Protein AF-A0AAA9ZTS5-F1 (afdb_monomer_lite)

pLDDT: mean 86.14, std 14.0, range [35.53, 98.06]

Foldseek 3Di:
DVCVVDVCLDLPCLPSLLVLLVVLLVVLLVCVVPVVQPLVSVCVVCVVLVVLQVVLVVPPPPDPSSQSSLLNSLSNLLSNLQNPQAQRSLVSSLVVCPPPPLVVLLVQCLVVLQDLSNLVSSLSSLLSNLACHNNNLDDDPPDCSLVVSLLSLLSSLLSSLVVLLPDDDPPVCCCSNQLVSLLSLLSNVLRSLVVPNDDPVVCVVVVNCSPVSSVVSNLVSLVSDDLVNLQVDVSSVVSVLSSLLSCLPRVVVVVQQDDLVSVVSLLVSLLVQCVHPDPVSVLSSLSSLLSNLVVVLVLVVVVVVVVVCCVVPVPDPPDDPPPPPRRSSVVCCVVPVVSLLVVLVSLVCCLQPHPCPNLLSSLRSNLSSCLVCVVSVVVVQVVVLVPDDPVCSVVSNVLVCLLCPPQDSDNDPVNSVSNSVSSVVSNVVSVVVVVVVVVVVVVVVVVVVVPD

Structure (mmCIF, N/CA/C/O backbone):
data_AF-A0AAA9ZTS5-F1
#
_entry.id   AF-A0AAA9ZTS5-F1
#
loop_
_atom_site.group_PDB
_atom_site.id
_atom_site.type_symbol
_atom_site.label_atom_id
_atom_site.label_alt_id
_atom_site.label_comp_id
_atom_site.label_asym_id
_atom_site.label_entity_id
_atom_site.label_seq_id
_atom_site.pdbx_PDB_ins_code
_atom_site.Cartn_x
_atom_site.Cartn_y
_atom_site.Cartn_z
_atom_site.occupancy
_atom_site.B_iso_or_equiv
_atom_site.auth_seq_id
_atom_site.auth_comp_id
_atom_site.auth_asym_id
_atom_site.auth_atom_id
_atom_site.pdbx_PDB_model_num
ATOM 1 N N . MET A 1 1 ? 31.212 7.735 -27.042 1.00 46.28 1 MET A N 1
ATOM 2 C CA . MET A 1 1 ? 30.921 9.163 -26.801 1.00 46.28 1 MET A CA 1
ATOM 3 C C . MET A 1 1 ? 30.425 9.462 -25.383 1.00 46.28 1 MET A C 1
ATOM 5 O O . MET A 1 1 ? 31.249 9.835 -24.567 1.00 46.28 1 MET A O 1
ATOM 9 N N . LEU A 1 2 ? 29.153 9.270 -24.986 1.00 55.94 2 LEU A N 1
ATOM 10 C CA . LEU A 1 2 ? 28.715 9.687 -23.625 1.00 55.94 2 LEU A CA 1
ATOM 11 C C . LEU A 1 2 ? 29.420 8.947 -22.466 1.00 55.94 2 LEU A C 1
ATOM 13 O O . LEU A 1 2 ? 29.737 9.564 -21.450 1.00 55.94 2 LEU A O 1
ATOM 17 N N . ARG A 1 3 ? 29.718 7.648 -22.628 1.00 57.31 3 ARG A N 1
ATOM 18 C CA . ARG A 1 3 ? 30.465 6.847 -21.633 1.00 57.31 3 ARG A CA 1
ATOM 19 C C . ARG A 1 3 ? 31.921 7.314 -21.444 1.00 57.31 3 ARG A C 1
ATOM 21 O O . ARG A 1 3 ? 32.497 7.045 -20.399 1.00 57.31 3 ARG A O 1
ATOM 28 N N . GLU A 1 4 ? 32.493 8.020 -22.422 1.00 55.53 4 GLU A N 1
ATOM 29 C CA . GLU A 1 4 ? 33.867 8.552 -22.363 1.00 55.53 4 GLU A CA 1
ATOM 30 C C . GLU A 1 4 ? 33.926 9.886 -21.605 1.00 55.53 4 GLU A C 1
ATOM 32 O O . GLU A 1 4 ? 34.927 10.184 -20.963 1.00 55.53 4 GLU A O 1
ATOM 37 N N . HIS A 1 5 ? 32.837 10.663 -21.623 1.00 58.16 5 HIS A N 1
ATOM 38 C CA . HIS A 1 5 ? 32.745 11.944 -20.914 1.00 58.16 5 HIS A CA 1
ATOM 39 C C . HIS A 1 5 ? 32.191 11.817 -19.488 1.00 58.16 5 HIS A C 1
ATOM 41 O O . HIS A 1 5 ? 32.495 12.647 -18.634 1.00 58.16 5 HIS A O 1
ATOM 47 N N . PHE A 1 6 ? 31.401 10.777 -19.205 1.00 60.03 6 PHE A N 1
ATOM 48 C CA . PHE A 1 6 ? 30.796 10.557 -17.893 1.00 60.03 6 PHE A CA 1
ATOM 49 C C . PHE A 1 6 ? 31.205 9.201 -17.315 1.00 60.03 6 PHE A C 1
ATOM 51 O O . PHE A 1 6 ? 30.600 8.169 -17.606 1.00 60.03 6 PHE A O 1
ATOM 58 N N . SER A 1 7 ? 32.192 9.215 -16.416 1.00 58.59 7 SER A N 1
ATOM 59 C CA . SER A 1 7 ? 32.744 8.014 -15.766 1.00 58.59 7 SER A CA 1
ATOM 60 C C . SER A 1 7 ? 31.702 7.174 -15.009 1.00 58.59 7 SER A C 1
ATOM 62 O O . SER A 1 7 ? 31.855 5.960 -14.885 1.00 58.59 7 SER A O 1
ATOM 64 N N . PHE A 1 8 ? 30.597 7.784 -14.562 1.00 63.44 8 PHE A N 1
ATOM 65 C CA . PHE A 1 8 ? 29.488 7.094 -13.890 1.00 63.44 8 PHE A CA 1
ATOM 66 C C . PHE A 1 8 ? 28.581 6.276 -14.829 1.00 63.44 8 PHE A C 1
ATOM 68 O O . PHE A 1 8 ? 27.765 5.482 -14.353 1.00 63.44 8 PHE A O 1
ATOM 75 N N . LEU A 1 9 ? 28.696 6.468 -16.148 1.00 59.25 9 LEU A N 1
ATOM 76 C CA . LEU A 1 9 ? 28.016 5.651 -17.159 1.00 59.25 9 LEU A CA 1
ATOM 77 C C . LEU A 1 9 ? 28.804 4.371 -17.496 1.00 59.25 9 LEU A C 1
ATOM 79 O O . LEU A 1 9 ? 28.245 3.468 -18.117 1.00 59.25 9 LEU A O 1
ATOM 83 N N . GLY A 1 10 ? 30.072 4.278 -17.077 1.00 58.22 10 GLY A N 1
ATOM 84 C CA . GLY A 1 10 ? 30.929 3.106 -17.269 1.00 58.22 10 GLY A CA 1
ATOM 85 C C . GLY A 1 10 ? 30.639 1.951 -16.299 1.00 58.22 10 GLY A C 1
ATOM 86 O O . GLY A 1 10 ? 30.073 2.134 -15.220 1.00 58.22 10 GLY A O 1
ATOM 87 N N . THR A 1 11 ? 31.075 0.744 -16.668 1.00 53.34 11 THR A N 1
ATOM 88 C CA . THR A 1 11 ? 30.856 -0.526 -15.940 1.00 53.34 11 THR A CA 1
ATOM 89 C C . THR A 1 11 ? 31.598 -0.635 -14.596 1.00 53.34 11 THR A C 1
ATOM 91 O O . THR A 1 11 ? 31.335 -1.560 -13.827 1.00 53.34 11 THR A O 1
ATOM 94 N N . GLY A 1 12 ? 32.503 0.303 -14.281 1.00 47.44 12 GLY A N 1
ATOM 95 C CA . GLY A 1 12 ? 33.367 0.266 -13.091 1.00 47.44 12 GLY A CA 1
ATOM 96 C C . GLY A 1 12 ? 32.856 1.002 -11.843 1.00 47.44 12 GLY A C 1
ATOM 97 O O . GLY A 1 12 ? 33.382 0.774 -10.758 1.00 47.44 12 GLY A O 1
ATOM 98 N N . ALA A 1 13 ? 31.835 1.864 -11.943 1.00 51.25 13 ALA A N 1
ATOM 99 C CA . ALA A 1 13 ? 31.435 2.761 -10.848 1.00 51.25 13 ALA A CA 1
ATOM 100 C C . ALA A 1 13 ? 30.015 2.479 -10.319 1.00 51.25 13 ALA A C 1
ATOM 102 O O . ALA A 1 13 ? 29.098 3.294 -10.448 1.00 51.25 13 ALA A O 1
ATOM 103 N N . VAL A 1 14 ? 29.819 1.330 -9.662 1.00 51.41 14 VAL A N 1
ATOM 104 C CA . VAL A 1 14 ? 28.535 0.971 -9.017 1.00 51.41 14 VAL A CA 1
ATOM 105 C C . VAL A 1 14 ? 28.107 2.021 -7.974 1.00 51.41 14 VAL A C 1
ATOM 107 O O . VAL A 1 14 ? 26.912 2.258 -7.788 1.00 51.41 14 VAL A O 1
ATOM 110 N N . SER A 1 15 ? 29.060 2.719 -7.349 1.00 46.72 15 SER A N 1
ATOM 111 C CA . SER A 1 15 ? 28.836 3.801 -6.378 1.00 46.72 15 SER A CA 1
ATOM 112 C C . SER A 1 15 ? 28.294 5.099 -7.000 1.00 46.72 15 SER A C 1
ATOM 114 O O . SER A 1 15 ? 27.442 5.748 -6.392 1.00 46.72 15 SER A O 1
ATOM 116 N N . ALA A 1 16 ? 28.688 5.443 -8.232 1.00 53.25 16 ALA A N 1
ATOM 117 C CA . ALA A 1 16 ? 28.223 6.641 -8.949 1.00 53.25 16 ALA A CA 1
ATOM 118 C C . ALA A 1 16 ? 26.899 6.426 -9.717 1.00 53.25 16 ALA A C 1
ATOM 120 O O . ALA A 1 16 ? 26.328 7.340 -10.311 1.00 53.25 16 ALA A O 1
ATOM 121 N N . SER A 1 17 ? 26.357 5.211 -9.658 1.00 60.56 17 SER A N 1
ATOM 122 C CA . SER A 1 17 ? 25.160 4.793 -10.386 1.00 60.56 17 SER A CA 1
ATOM 123 C C . SER A 1 17 ? 23.865 5.534 -10.030 1.00 60.56 17 SER A C 1
ATOM 125 O O . SER A 1 17 ? 22.920 5.523 -10.817 1.00 60.56 17 SER A O 1
ATOM 127 N N . ARG A 1 18 ? 23.791 6.200 -8.868 1.00 62.31 18 ARG A N 1
ATOM 128 C CA . ARG A 1 18 ? 22.634 7.040 -8.501 1.00 62.31 18 ARG A CA 1
ATOM 129 C C . ARG A 1 18 ? 22.497 8.257 -9.420 1.00 62.31 18 ARG A C 1
ATOM 131 O O . ARG A 1 18 ? 21.374 8.678 -9.687 1.00 62.31 18 ARG A O 1
ATOM 138 N N . CYS A 1 19 ? 23.613 8.767 -9.943 1.00 77.56 19 CYS A N 1
ATOM 139 C CA . CYS A 1 19 ? 23.626 9.878 -10.891 1.00 77.56 19 CYS A CA 1
ATOM 140 C C . CYS A 1 19 ? 23.032 9.478 -12.247 1.00 77.56 19 CYS A C 1
ATOM 142 O O . CYS A 1 19 ? 22.486 10.337 -12.930 1.00 77.56 19 CYS A O 1
ATOM 144 N N . ARG A 1 20 ? 23.045 8.181 -12.606 1.00 82.81 20 ARG A N 1
ATOM 145 C CA . ARG A 1 20 ? 22.486 7.683 -13.875 1.00 82.81 20 ARG A CA 1
ATOM 146 C C . ARG A 1 20 ? 20.998 7.974 -14.013 1.00 82.81 20 ARG A C 1
ATOM 148 O O . ARG A 1 20 ? 20.588 8.577 -14.996 1.00 82.81 20 ARG A O 1
ATOM 155 N N . SER A 1 21 ? 20.193 7.630 -13.004 1.00 86.12 21 SER A N 1
ATOM 156 C CA . SER A 1 21 ? 18.750 7.898 -13.060 1.00 86.12 21 SER A CA 1
ATOM 157 C C . SER A 1 21 ? 18.447 9.394 -13.172 1.00 86.12 21 SER A C 1
ATOM 159 O O . SER A 1 21 ? 17.536 9.771 -13.901 1.00 86.12 21 SER A O 1
ATOM 161 N N . MET A 1 22 ? 19.211 10.258 -12.492 1.00 87.69 22 MET A N 1
ATOM 162 C CA . MET A 1 22 ? 19.036 11.712 -12.592 1.00 87.69 22 MET A CA 1
ATOM 163 C C . MET A 1 22 ? 19.465 12.239 -13.965 1.00 87.69 22 MET A C 1
ATOM 165 O O . MET A 1 22 ? 18.742 13.022 -14.569 1.00 87.69 22 MET A O 1
ATOM 169 N N . PHE A 1 23 ? 20.593 11.761 -14.487 1.00 90.44 23 PHE A N 1
ATOM 170 C CA . PHE A 1 23 ? 21.087 12.105 -15.815 1.00 90.44 23 PHE A CA 1
ATOM 171 C C . PHE A 1 23 ? 20.065 11.753 -16.904 1.00 90.44 23 PHE A C 1
ATOM 173 O O . PHE A 1 23 ? 19.670 12.622 -17.676 1.00 90.44 23 PHE A O 1
ATOM 180 N N . TYR A 1 24 ? 19.548 10.521 -16.901 1.00 92.88 24 TYR A N 1
ATOM 181 C CA . TYR A 1 24 ? 18.508 10.109 -17.845 1.00 92.88 24 TYR A CA 1
ATOM 182 C C . TYR A 1 24 ? 17.158 10.784 -17.592 1.00 92.88 24 TYR A C 1
ATOM 184 O O . TYR A 1 24 ? 16.412 11.000 -18.540 1.00 92.88 24 TYR A O 1
ATOM 192 N N . THR A 1 25 ? 16.859 11.209 -16.360 1.00 93.06 25 THR A N 1
ATOM 193 C CA . THR A 1 25 ? 15.704 12.089 -16.112 1.00 93.06 25 THR A CA 1
ATOM 194 C C . THR A 1 25 ? 15.867 13.421 -16.848 1.00 93.06 25 THR A C 1
ATOM 196 O O . THR A 1 25 ? 14.933 13.889 -17.495 1.00 93.06 25 THR A O 1
ATOM 199 N N . CYS A 1 26 ? 17.048 14.041 -16.768 1.00 92.12 26 CYS A N 1
ATOM 200 C CA . CYS A 1 26 ? 17.328 15.296 -17.466 1.00 92.12 26 CYS A CA 1
ATOM 201 C C . CYS A 1 26 ? 17.289 15.116 -18.989 1.00 92.12 26 CYS A C 1
ATOM 203 O O . CYS A 1 26 ? 16.644 15.912 -19.665 1.00 92.12 26 CYS A O 1
ATOM 205 N N . LEU A 1 27 ? 17.905 14.053 -19.520 1.00 92.31 27 LEU A N 1
ATOM 206 C CA . LEU A 1 27 ? 17.848 13.739 -20.951 1.00 92.31 27 LEU A CA 1
ATOM 207 C C . LEU A 1 27 ? 16.417 13.489 -21.431 1.00 92.31 27 LEU A C 1
ATOM 209 O O . LEU A 1 27 ? 16.025 14.029 -22.458 1.00 92.31 27 LEU A O 1
ATOM 213 N N . GLY A 1 28 ? 15.623 12.726 -20.676 1.00 92.69 28 GLY A N 1
ATOM 214 C CA . GLY A 1 28 ? 14.223 12.474 -21.012 1.00 92.69 28 GLY A CA 1
ATOM 215 C C . GLY A 1 28 ? 13.393 13.758 -21.036 1.00 92.69 28 GLY A C 1
ATOM 216 O O . GLY A 1 28 ? 12.591 13.951 -21.943 1.00 92.69 28 GLY A O 1
ATOM 217 N N . ARG A 1 29 ? 13.629 14.685 -20.097 1.00 92.25 29 ARG A N 1
ATOM 218 C CA . ARG A 1 29 ? 12.967 16.002 -20.096 1.00 92.25 29 ARG A CA 1
ATOM 219 C C . ARG A 1 29 ? 13.369 16.859 -21.291 1.00 92.25 29 ARG A C 1
ATOM 221 O O . ARG A 1 29 ? 12.510 17.536 -21.837 1.00 92.25 29 ARG A O 1
ATOM 228 N N . LEU A 1 30 ? 14.641 16.826 -21.692 1.00 91.69 30 LEU A N 1
ATOM 229 C CA . LEU A 1 30 ? 15.113 17.523 -22.891 1.00 91.69 30 LEU A CA 1
ATOM 230 C C . LEU A 1 30 ? 14.494 16.929 -24.156 1.00 91.69 30 LEU A C 1
ATOM 232 O O . LEU A 1 30 ? 14.020 17.679 -25.000 1.00 91.69 30 LEU A O 1
ATOM 236 N N . LEU A 1 31 ? 14.437 15.597 -24.258 1.00 91.12 31 LEU A N 1
ATOM 237 C CA . LEU A 1 31 ? 13.772 14.915 -25.366 1.00 91.12 31 LEU A CA 1
ATOM 238 C C . LEU A 1 31 ? 12.318 15.379 -25.480 1.00 91.12 31 LEU A C 1
ATOM 240 O O . LEU A 1 31 ? 11.882 15.754 -26.562 1.00 91.12 31 LEU A O 1
ATOM 244 N N . MET A 1 32 ? 11.597 15.428 -24.358 1.00 89.94 32 MET A N 1
ATOM 245 C CA . MET A 1 32 ? 10.194 15.836 -24.314 1.00 89.94 32 MET A CA 1
ATOM 246 C C . MET A 1 32 ? 9.906 17.256 -24.817 1.00 89.94 32 MET A C 1
ATOM 248 O O . MET A 1 32 ? 8.764 17.504 -25.193 1.00 89.94 32 MET A O 1
ATOM 252 N N . VAL A 1 33 ? 10.887 18.169 -24.835 1.00 87.06 33 VAL A N 1
ATOM 253 C CA . VAL A 1 33 ? 10.691 19.533 -25.369 1.00 87.06 33 VAL A CA 1
ATOM 254 C C . VAL A 1 33 ? 10.329 19.489 -26.853 1.00 87.06 33 VAL A C 1
ATOM 256 O O . VAL A 1 33 ? 9.450 20.226 -27.287 1.00 87.06 33 VAL A O 1
ATOM 259 N N . ASP A 1 34 ? 10.944 18.569 -27.596 1.00 83.94 34 ASP A N 1
ATOM 260 C CA . ASP A 1 34 ? 10.788 18.485 -29.047 1.00 83.94 34 ASP A CA 1
ATOM 261 C C . ASP A 1 34 ? 10.152 17.165 -29.523 1.00 83.94 34 ASP A C 1
ATOM 263 O O . ASP A 1 34 ? 9.962 16.975 -30.723 1.00 83.94 34 ASP A O 1
ATOM 267 N N . LEU A 1 35 ? 9.870 16.219 -28.617 1.00 84.94 35 LEU A N 1
ATOM 268 C CA . LEU A 1 35 ? 9.412 14.873 -28.981 1.00 84.94 35 LEU A CA 1
ATOM 269 C C . LEU A 1 35 ? 8.040 14.889 -29.657 1.00 84.94 35 LEU A C 1
ATOM 271 O O . LEU A 1 35 ? 7.836 14.147 -30.604 1.00 84.94 35 LEU A O 1
ATOM 275 N N . SER A 1 36 ? 7.115 15.736 -29.189 1.00 79.94 36 SER A N 1
ATOM 276 C CA . SER A 1 36 ? 5.720 15.800 -29.660 1.00 79.94 36 SER A CA 1
ATOM 277 C C . SER A 1 36 ? 5.111 14.407 -29.935 1.00 79.94 36 SER A C 1
ATOM 279 O O . SER A 1 36 ? 4.867 13.666 -28.980 1.00 79.94 36 SER A O 1
ATOM 281 N N . GLU A 1 37 ? 4.898 14.048 -31.204 1.00 83.69 37 GLU A N 1
ATOM 282 C CA . GLU A 1 37 ? 4.424 12.741 -31.691 1.00 83.69 37 GLU A CA 1
ATOM 283 C C . GLU A 1 37 ? 5.454 12.013 -32.582 1.00 83.69 37 GLU A C 1
ATOM 285 O O . GLU A 1 37 ? 5.136 11.022 -33.234 1.00 83.69 37 GLU A O 1
ATOM 290 N N . ASP A 1 38 ? 6.705 12.475 -32.597 1.00 90.62 38 ASP A N 1
ATOM 291 C CA . ASP A 1 38 ? 7.773 11.957 -33.454 1.00 90.62 38 ASP A CA 1
ATOM 292 C C . ASP A 1 38 ? 8.349 10.630 -32.922 1.00 90.62 38 ASP A C 1
ATOM 294 O O . ASP A 1 38 ? 9.266 10.579 -32.091 1.00 90.62 38 ASP A O 1
ATOM 298 N N . VAL A 1 39 ? 7.790 9.531 -33.434 1.00 90.12 39 VAL A N 1
ATOM 299 C CA . VAL A 1 39 ? 8.209 8.156 -33.128 1.00 90.12 39 VAL A CA 1
ATOM 300 C C . VAL A 1 39 ? 9.630 7.865 -33.632 1.00 90.12 39 VAL A C 1
ATOM 302 O O . VAL A 1 39 ? 10.372 7.124 -32.986 1.00 90.12 39 VAL A O 1
ATOM 305 N N . GLU A 1 40 ? 10.059 8.446 -34.755 1.00 90.19 40 GLU A N 1
ATOM 306 C CA . GLU A 1 40 ? 11.401 8.201 -35.302 1.00 90.19 40 GLU A CA 1
ATOM 307 C C . GLU A 1 40 ? 12.479 8.819 -34.413 1.00 90.19 40 GLU A C 1
ATOM 309 O O . GLU A 1 40 ? 13.506 8.191 -34.124 1.00 90.19 40 GLU A O 1
ATOM 314 N N . ARG A 1 41 ? 12.220 10.027 -33.906 1.00 91.62 41 ARG A N 1
ATOM 315 C CA . ARG A 1 41 ? 13.089 10.686 -32.932 1.00 91.62 41 ARG A CA 1
ATOM 316 C C . ARG A 1 41 ? 13.147 9.921 -31.616 1.00 91.62 41 ARG A C 1
ATOM 318 O O . ARG A 1 41 ? 14.236 9.789 -31.051 1.00 91.62 41 ARG A O 1
ATOM 325 N N . PHE A 1 42 ? 12.016 9.384 -31.152 1.00 93.44 42 PHE A N 1
ATOM 326 C CA . PHE A 1 42 ? 11.986 8.484 -29.999 1.00 93.44 42 PHE A CA 1
ATOM 327 C C . PHE A 1 42 ? 12.885 7.260 -30.225 1.00 93.44 42 PHE A C 1
ATOM 329 O O . PHE A 1 42 ? 13.788 6.999 -29.428 1.00 93.44 42 PHE A O 1
ATOM 336 N N . ASN A 1 43 ? 12.692 6.551 -31.339 1.00 92.12 43 ASN A N 1
ATOM 337 C CA . ASN A 1 43 ? 13.456 5.348 -31.666 1.00 92.12 43 ASN A CA 1
ATOM 338 C C . ASN A 1 43 ? 14.952 5.645 -31.762 1.00 92.12 43 ASN A C 1
ATOM 340 O O . ASN A 1 43 ? 15.753 4.964 -31.126 1.00 92.12 43 ASN A O 1
ATOM 344 N N . THR A 1 44 ? 15.329 6.719 -32.459 1.00 93.06 44 THR A N 1
ATOM 345 C CA . THR A 1 44 ? 16.726 7.163 -32.588 1.00 93.06 44 THR A CA 1
ATOM 346 C C . THR A 1 44 ? 17.363 7.427 -31.224 1.00 93.06 44 THR A C 1
ATOM 348 O O . THR A 1 44 ? 18.501 7.023 -30.977 1.00 93.06 44 THR A O 1
ATOM 351 N N . PHE A 1 45 ? 16.626 8.060 -30.308 1.00 93.50 45 PHE A N 1
ATOM 352 C CA . PHE A 1 45 ? 17.085 8.292 -28.941 1.00 93.50 45 PHE A CA 1
ATOM 353 C C . PHE A 1 45 ? 17.243 6.985 -28.142 1.00 93.50 45 PHE A C 1
ATOM 355 O O . PHE A 1 45 ? 18.184 6.858 -27.357 1.00 93.50 45 PHE A O 1
ATOM 362 N N . MET A 1 46 ? 16.355 6.008 -28.348 1.00 94.44 46 MET A N 1
ATOM 363 C CA . MET A 1 46 ? 16.353 4.722 -27.640 1.00 94.44 46 MET A CA 1
ATOM 364 C C . MET A 1 46 ? 17.318 3.677 -28.229 1.00 94.44 46 MET A C 1
ATOM 366 O O . MET A 1 46 ? 17.631 2.695 -27.549 1.00 94.44 46 MET A O 1
ATOM 370 N N . MET A 1 47 ? 17.850 3.877 -29.441 1.00 93.50 47 MET A N 1
ATOM 371 C CA . MET A 1 47 ? 18.786 2.947 -30.100 1.00 93.50 47 MET A CA 1
ATOM 372 C C . MET A 1 47 ? 19.966 2.500 -29.213 1.00 93.50 47 MET A C 1
ATOM 374 O O . MET A 1 47 ? 20.235 1.300 -29.150 1.00 93.50 47 MET A O 1
ATOM 378 N N . PRO A 1 48 ? 20.666 3.380 -28.464 1.00 91.81 48 PRO A N 1
ATOM 379 C CA . PRO A 1 48 ? 21.774 2.946 -27.610 1.00 91.81 48 PRO A CA 1
ATOM 380 C C . PRO A 1 48 ? 21.341 1.992 -26.485 1.00 91.81 48 PRO A C 1
ATOM 382 O O . PRO A 1 48 ? 22.109 1.110 -26.090 1.00 91.81 48 PRO A O 1
ATOM 385 N N . LEU A 1 49 ? 20.121 2.159 -25.962 1.00 92.62 49 LEU A N 1
ATOM 386 C CA . LEU A 1 49 ? 19.554 1.280 -24.935 1.00 92.62 49 LEU A CA 1
ATOM 387 C C . LEU A 1 49 ? 19.104 -0.052 -25.543 1.00 92.62 49 LEU A C 1
ATOM 389 O O . LEU A 1 49 ? 19.362 -1.095 -24.948 1.00 92.62 49 LEU A O 1
ATOM 393 N N . THR A 1 50 ? 18.533 -0.013 -26.749 1.00 92.38 50 THR A N 1
ATOM 394 C CA . THR A 1 50 ? 18.164 -1.200 -27.539 1.00 92.38 50 THR A CA 1
ATOM 395 C C . THR A 1 50 ? 19.384 -2.086 -27.781 1.00 92.38 50 THR A C 1
ATOM 397 O O . THR A 1 50 ? 19.413 -3.231 -27.337 1.00 92.38 50 THR A O 1
ATOM 400 N N . ASN A 1 51 ? 20.467 -1.507 -28.310 1.00 91.31 51 ASN A N 1
ATOM 401 C CA . ASN A 1 51 ? 21.727 -2.221 -28.526 1.00 91.31 51 ASN A CA 1
ATOM 402 C C . ASN A 1 51 ? 22.296 -2.811 -27.224 1.00 91.31 51 ASN A C 1
ATOM 404 O O . ASN A 1 51 ? 22.934 -3.859 -27.239 1.00 91.31 51 ASN A O 1
ATOM 408 N N . THR A 1 52 ? 22.097 -2.142 -26.082 1.00 88.81 52 THR A N 1
ATOM 409 C CA . THR A 1 52 ? 22.562 -2.656 -24.783 1.00 88.81 52 THR A CA 1
ATOM 410 C C . THR A 1 52 ? 21.799 -3.923 -24.388 1.00 88.81 52 THR A C 1
ATOM 412 O O . THR A 1 52 ? 22.425 -4.880 -23.937 1.00 88.81 52 THR A O 1
ATOM 415 N N . ILE A 1 53 ? 20.476 -3.953 -24.586 1.00 88.06 53 ILE A N 1
ATOM 416 C CA . ILE A 1 53 ? 19.637 -5.127 -24.297 1.00 88.06 53 ILE A CA 1
ATOM 417 C C . ILE A 1 53 ? 19.970 -6.278 -25.244 1.00 88.06 53 ILE A C 1
ATOM 419 O O . ILE A 1 53 ? 20.202 -7.394 -24.784 1.00 88.06 53 ILE A O 1
ATOM 423 N N . GLU A 1 54 ? 20.045 -6.009 -26.545 1.00 88.19 54 GLU A N 1
ATOM 424 C CA . GLU A 1 54 ? 20.336 -7.028 -27.556 1.00 88.19 54 GLU A CA 1
ATOM 425 C C . GLU A 1 54 ? 21.710 -7.666 -27.332 1.00 88.19 54 GLU A C 1
ATOM 427 O O . GLU A 1 54 ? 21.830 -8.891 -27.296 1.00 88.19 54 GLU A O 1
ATOM 432 N N . ASN A 1 55 ? 22.739 -6.857 -27.061 1.00 86.56 55 ASN A N 1
ATOM 433 C CA . ASN A 1 55 ? 24.061 -7.373 -26.707 1.00 86.56 55 ASN A CA 1
ATOM 434 C C . ASN A 1 55 ? 24.009 -8.240 -25.443 1.00 86.56 55 ASN A C 1
ATOM 436 O O . ASN A 1 55 ? 24.647 -9.287 -25.389 1.00 86.56 55 ASN A O 1
ATOM 440 N N . MET A 1 56 ? 23.213 -7.852 -24.444 1.00 83.88 56 MET A N 1
ATOM 441 C CA . MET A 1 56 ? 23.016 -8.644 -23.229 1.00 83.88 56 MET A CA 1
ATOM 442 C C . MET A 1 56 ? 22.436 -10.035 -23.517 1.00 83.88 56 MET A C 1
ATOM 444 O O . MET A 1 56 ? 22.867 -11.012 -22.904 1.00 83.88 56 MET A O 1
ATOM 448 N N . VAL A 1 57 ? 21.478 -10.127 -24.445 1.00 80.25 57 VAL A N 1
ATOM 449 C CA . VAL A 1 57 ? 20.877 -11.400 -24.878 1.00 80.25 57 VAL A CA 1
ATOM 450 C C . VAL A 1 57 ? 21.906 -12.256 -25.620 1.00 80.25 57 VAL A C 1
ATOM 452 O O . VAL A 1 57 ? 21.998 -13.458 -25.374 1.00 80.25 57 VAL A O 1
ATOM 455 N N . MET A 1 58 ? 22.737 -11.637 -26.462 1.00 80.12 58 MET A N 1
ATOM 456 C CA . MET A 1 58 ? 23.798 -12.325 -27.205 1.00 80.12 58 MET A CA 1
ATOM 457 C C . MET A 1 58 ? 24.937 -12.842 -26.306 1.00 80.12 58 MET A C 1
ATOM 459 O O . MET A 1 58 ? 25.581 -13.837 -26.635 1.00 80.12 58 MET A O 1
ATOM 463 N N . MET A 1 59 ? 25.178 -12.218 -25.147 1.00 73.12 59 MET A N 1
ATOM 464 C CA . MET A 1 59 ? 26.287 -12.529 -24.226 1.00 73.12 59 MET A CA 1
ATOM 465 C C . MET A 1 59 ? 26.093 -13.784 -23.341 1.00 73.12 59 MET A C 1
ATOM 467 O O . MET A 1 59 ? 26.765 -13.907 -22.320 1.00 73.12 59 MET A O 1
ATOM 471 N N . SER A 1 60 ? 25.235 -14.742 -23.721 1.00 67.50 60 SER A N 1
ATOM 472 C CA . SER A 1 60 ? 24.949 -15.977 -22.952 1.00 67.50 60 SER A CA 1
ATOM 473 C C . SER A 1 60 ? 24.557 -15.704 -21.492 1.00 67.50 60 SER A C 1
ATOM 475 O O . SER A 1 60 ? 25.312 -15.918 -20.548 1.00 67.50 60 SER A O 1
ATOM 477 N N . PHE A 1 61 ? 23.338 -15.209 -21.310 1.00 71.88 61 PHE A N 1
ATOM 478 C CA . PHE A 1 61 ? 22.743 -14.904 -20.011 1.00 71.88 61 PHE A CA 1
ATOM 479 C C . PHE A 1 61 ? 22.600 -16.172 -19.132 1.00 71.88 61 PHE A C 1
ATOM 481 O O . PHE A 1 61 ? 21.968 -17.128 -19.593 1.00 71.88 61 PHE A O 1
ATOM 488 N N . PRO A 1 62 ? 23.107 -16.225 -17.876 1.00 79.44 62 PRO A N 1
ATOM 489 C CA . PRO A 1 62 ? 23.654 -15.137 -17.051 1.00 79.44 62 PRO A CA 1
ATOM 490 C C . PRO A 1 62 ? 25.197 -14.993 -17.087 1.00 79.44 62 PRO A C 1
ATOM 492 O O . PRO A 1 62 ? 25.919 -15.961 -16.869 1.00 79.44 62 PRO A O 1
ATOM 495 N N . SER A 1 63 ? 25.703 -13.758 -17.235 1.00 85.06 63 SER A N 1
ATOM 496 C CA . SER A 1 63 ? 27.132 -13.393 -17.103 1.00 85.06 63 SER A CA 1
ATOM 497 C C . SER A 1 63 ? 27.335 -12.153 -16.212 1.00 85.06 63 SER A C 1
ATOM 499 O O . SER A 1 63 ? 26.401 -11.373 -16.000 1.00 85.06 63 SER A O 1
ATOM 501 N N . GLU A 1 64 ? 28.543 -11.948 -15.668 1.00 84.38 64 GLU A N 1
ATOM 502 C CA . GLU A 1 64 ? 28.858 -10.785 -14.813 1.00 84.38 64 GLU A CA 1
ATOM 503 C C . GLU A 1 64 ? 28.813 -9.457 -15.587 1.00 84.38 64 GLU A C 1
ATOM 505 O O . GLU A 1 64 ? 28.425 -8.415 -15.050 1.00 84.38 64 GLU A O 1
ATOM 510 N N . GLU A 1 65 ? 29.165 -9.480 -16.870 1.00 85.06 65 GLU A N 1
ATOM 511 C CA . GLU A 1 65 ? 29.042 -8.339 -17.772 1.00 85.06 65 GLU A CA 1
ATOM 512 C C . GLU A 1 65 ? 27.567 -7.992 -18.007 1.00 85.06 65 GLU A C 1
ATOM 514 O O . GLU A 1 65 ? 27.175 -6.835 -17.822 1.00 85.06 65 GLU A O 1
ATOM 519 N N . ALA A 1 66 ? 26.733 -8.996 -18.313 1.00 85.69 66 ALA A N 1
ATOM 520 C CA . ALA A 1 66 ? 25.290 -8.818 -18.470 1.00 85.69 66 ALA A CA 1
ATOM 521 C C . ALA A 1 66 ? 24.645 -8.284 -17.183 1.00 85.69 66 ALA A C 1
ATOM 523 O O . ALA A 1 66 ? 23.815 -7.378 -17.228 1.00 85.69 66 ALA A O 1
ATOM 524 N N . ARG A 1 67 ? 25.080 -8.776 -16.018 1.00 88.75 67 ARG A N 1
ATOM 525 C CA . ARG A 1 67 ? 24.638 -8.283 -14.709 1.00 88.75 67 ARG A CA 1
ATOM 526 C C . ARG A 1 67 ? 24.900 -6.781 -14.547 1.00 88.75 67 ARG A C 1
ATOM 528 O O . ARG A 1 67 ? 24.006 -6.040 -14.135 1.00 88.75 67 ARG A O 1
ATOM 535 N N . LYS A 1 68 ? 26.105 -6.299 -14.872 1.00 87.06 68 LYS A N 1
ATOM 536 C CA . LYS A 1 68 ? 26.463 -4.870 -14.748 1.00 87.06 68 LYS A CA 1
ATOM 537 C C . LYS A 1 68 ? 25.695 -3.986 -15.731 1.00 87.06 68 LYS A C 1
ATOM 539 O O . LYS A 1 68 ? 25.217 -2.921 -15.328 1.00 87.06 68 LYS A O 1
ATOM 544 N N . GLU A 1 69 ? 25.565 -4.415 -16.985 1.00 88.44 69 GLU A N 1
ATOM 545 C CA . GLU A 1 69 ? 24.806 -3.679 -18.004 1.00 88.44 69 GLU A CA 1
ATOM 546 C C . GLU A 1 69 ? 23.319 -3.598 -17.631 1.00 88.44 69 GLU A C 1
ATOM 548 O O . GLU A 1 69 ? 22.753 -2.504 -17.640 1.00 88.44 69 GLU A O 1
ATOM 553 N N . LEU A 1 70 ? 22.716 -4.691 -17.151 1.00 90.56 70 LEU A N 1
ATOM 554 C CA . LEU A 1 70 ? 21.330 -4.719 -16.674 1.00 90.56 70 LEU A CA 1
ATOM 555 C C . LEU A 1 70 ? 21.073 -3.724 -15.535 1.00 90.56 70 LEU A C 1
ATOM 557 O O . LEU A 1 70 ? 20.061 -3.016 -15.523 1.00 90.56 70 LEU A O 1
ATOM 561 N N . ILE A 1 71 ? 21.981 -3.669 -14.558 1.00 91.00 71 ILE A N 1
ATOM 562 C CA . ILE A 1 71 ? 21.893 -2.736 -13.430 1.00 91.00 71 ILE A CA 1
ATOM 563 C C . ILE A 1 71 ? 21.902 -1.285 -13.932 1.00 91.00 71 ILE A C 1
ATOM 565 O O . ILE A 1 71 ? 21.158 -0.442 -13.417 1.00 91.00 71 ILE A O 1
ATOM 569 N N . GLY A 1 72 ? 22.764 -0.982 -14.906 1.00 90.31 72 GLY A N 1
ATOM 570 C CA . GLY A 1 72 ? 22.841 0.327 -15.549 1.00 90.31 72 GLY A CA 1
ATOM 571 C C . GLY A 1 72 ? 21.557 0.661 -16.300 1.00 90.31 72 GLY A C 1
ATOM 572 O O . GLY A 1 72 ? 20.904 1.652 -15.982 1.00 90.31 72 GLY A O 1
ATOM 573 N N . LEU A 1 73 ? 21.159 -0.219 -17.215 1.00 92.56 73 LEU A N 1
ATOM 574 C CA . LEU A 1 73 ? 19.957 -0.106 -18.033 1.00 92.56 73 LEU A CA 1
ATOM 575 C C . LEU A 1 73 ? 18.701 0.128 -17.185 1.00 92.56 73 LEU A C 1
ATOM 577 O O . LEU A 1 73 ? 17.948 1.063 -17.436 1.00 92.56 73 LEU A O 1
ATOM 581 N N . SER A 1 74 ? 18.500 -0.662 -16.129 1.00 94.19 74 SER A N 1
ATOM 582 C CA . SER A 1 74 ? 17.325 -0.536 -15.254 1.00 94.19 74 SER A CA 1
ATOM 583 C C . SER A 1 74 ? 17.247 0.842 -14.586 1.00 94.19 74 SER A C 1
ATOM 585 O O . SER A 1 74 ? 16.164 1.395 -14.387 1.00 94.19 74 SER A O 1
ATOM 587 N N . ARG A 1 75 ? 18.398 1.433 -14.236 1.00 92.56 75 ARG A N 1
ATOM 588 C CA . ARG A 1 75 ? 18.471 2.780 -13.647 1.00 92.56 75 ARG A CA 1
ATOM 589 C C . ARG A 1 75 ? 18.249 3.880 -14.675 1.00 92.56 75 ARG A C 1
ATOM 591 O O . ARG A 1 75 ? 17.634 4.889 -14.316 1.00 92.56 75 ARG A O 1
ATOM 598 N N . ASP A 1 76 ? 18.747 3.688 -15.890 1.00 93.44 76 ASP A N 1
ATOM 599 C CA . ASP A 1 76 ? 18.586 4.605 -17.017 1.00 93.44 76 ASP A CA 1
ATOM 600 C C . ASP A 1 76 ? 17.109 4.671 -17.427 1.00 93.44 76 ASP A C 1
ATOM 602 O O . ASP A 1 76 ? 16.500 5.742 -17.383 1.00 93.44 76 ASP A O 1
ATOM 606 N N . LEU A 1 77 ? 16.494 3.507 -17.675 1.00 95.25 77 LEU A N 1
ATOM 607 C CA . LEU A 1 77 ? 15.071 3.370 -17.996 1.00 95.25 77 LEU A CA 1
ATOM 608 C C . LEU A 1 77 ? 14.180 3.936 -16.897 1.00 95.25 77 LEU A C 1
ATOM 610 O O . LEU A 1 77 ? 13.190 4.602 -17.190 1.00 95.25 77 LEU A O 1
ATOM 614 N N . ARG A 1 78 ? 14.538 3.742 -15.622 1.00 95.19 78 ARG A N 1
ATOM 615 C CA . ARG A 1 78 ? 13.775 4.328 -14.514 1.00 95.19 78 ARG A CA 1
ATOM 616 C C . ARG A 1 78 ? 13.805 5.858 -14.563 1.00 95.19 78 ARG A C 1
ATOM 618 O O . ARG A 1 78 ? 12.794 6.490 -14.272 1.00 95.19 78 ARG A O 1
ATOM 625 N N . GLY A 1 79 ? 14.947 6.449 -14.920 1.00 94.50 79 GLY A N 1
ATOM 626 C CA . GLY A 1 79 ? 15.083 7.895 -15.109 1.00 94.50 79 GLY A CA 1
ATOM 627 C C . GLY A 1 79 ? 14.225 8.418 -16.263 1.00 94.50 79 GLY A C 1
ATOM 628 O O . GLY A 1 79 ? 13.506 9.399 -16.091 1.00 94.50 79 GLY A O 1
ATOM 629 N N . LEU A 1 80 ? 14.237 7.725 -17.405 1.00 95.25 80 LEU A N 1
ATOM 630 C CA . LEU A 1 80 ? 13.391 8.060 -18.558 1.00 95.25 80 LEU A CA 1
ATOM 631 C C . LEU A 1 80 ? 11.900 7.930 -18.235 1.00 95.25 80 LEU A C 1
ATOM 633 O O . LEU A 1 80 ? 11.137 8.865 -18.456 1.00 95.25 80 LEU A O 1
ATOM 637 N N . THR A 1 81 ? 11.504 6.821 -17.608 1.00 95.38 81 THR A N 1
ATOM 638 C CA . THR A 1 81 ? 10.120 6.580 -17.170 1.00 95.38 81 THR A CA 1
ATOM 639 C C . THR A 1 81 ? 9.629 7.694 -16.248 1.00 95.38 81 THR A C 1
ATOM 641 O O . THR A 1 81 ? 8.484 8.124 -16.347 1.00 95.38 81 THR A O 1
ATOM 644 N N . HIS A 1 82 ? 10.499 8.180 -15.360 1.00 94.38 82 HIS A N 1
ATOM 645 C CA . HIS A 1 82 ? 10.189 9.287 -14.463 1.00 94.38 82 HIS A CA 1
ATOM 646 C C . HIS A 1 82 ? 10.043 10.630 -15.197 1.00 94.38 82 HIS A C 1
ATOM 648 O O . HIS A 1 82 ? 9.238 11.469 -14.789 1.00 94.38 82 HIS A O 1
ATOM 654 N N . ALA A 1 83 ? 10.826 10.854 -16.255 1.00 94.31 83 ALA A N 1
ATOM 655 C CA . ALA A 1 83 ? 10.732 12.055 -17.076 1.00 94.31 83 ALA A CA 1
ATOM 656 C C . ALA A 1 83 ? 9.441 12.087 -17.906 1.00 94.31 83 ALA A C 1
ATOM 658 O O . ALA A 1 83 ? 8.817 13.141 -17.985 1.00 94.31 83 ALA A O 1
ATOM 659 N N . PHE A 1 84 ? 9.029 10.944 -18.463 1.00 93.88 84 PHE A N 1
ATOM 660 C CA . PHE A 1 84 ? 7.843 10.801 -19.311 1.00 93.88 84 PHE A CA 1
ATOM 661 C C . PHE A 1 84 ? 6.551 10.885 -18.490 1.00 93.88 84 PHE A C 1
ATOM 663 O O . PHE A 1 84 ? 5.974 9.885 -18.057 1.00 93.88 84 PHE A O 1
ATOM 670 N N . ASN A 1 85 ? 6.125 12.125 -18.245 1.00 90.56 85 ASN A N 1
ATOM 671 C CA . ASN A 1 85 ? 4.991 12.474 -17.392 1.00 90.56 85 ASN A CA 1
ATOM 672 C C . ASN A 1 85 ? 3.670 12.693 -18.153 1.00 90.56 85 ASN A C 1
ATOM 674 O O . ASN A 1 85 ? 2.657 12.952 -17.509 1.00 90.56 85 ASN A O 1
ATOM 678 N N . SER A 1 86 ? 3.668 12.594 -19.483 1.00 90.75 86 SER A N 1
ATOM 679 C CA . SER A 1 86 ? 2.477 12.700 -20.333 1.00 90.75 86 SER A CA 1
ATOM 680 C C . SER A 1 86 ? 2.158 11.365 -21.018 1.00 90.75 86 SER A C 1
ATOM 682 O O . SER A 1 86 ? 3.021 10.491 -21.116 1.00 90.75 86 SER A O 1
ATOM 684 N N . LYS A 1 87 ? 0.907 11.202 -21.484 1.00 90.94 87 LYS A N 1
ATOM 685 C CA . LYS A 1 87 ? 0.409 9.958 -22.107 1.00 90.94 87 LYS A CA 1
ATOM 686 C C . LYS A 1 87 ? 1.293 9.515 -23.278 1.00 90.94 87 LYS A C 1
ATOM 688 O O . LYS A 1 87 ? 1.726 8.372 -23.297 1.00 90.94 87 LYS A O 1
ATOM 693 N N . ASN A 1 88 ? 1.600 10.410 -24.220 1.00 91.12 88 ASN A N 1
ATOM 694 C CA . ASN A 1 88 ? 2.249 10.021 -25.477 1.00 91.12 88 ASN A CA 1
ATOM 695 C C . ASN A 1 88 ? 3.692 9.480 -25.315 1.00 91.12 88 ASN A C 1
ATOM 697 O O . ASN A 1 88 ? 3.938 8.344 -25.712 1.00 91.12 88 ASN A O 1
ATOM 701 N N . PRO A 1 89 ? 4.635 10.185 -24.652 1.00 93.12 89 PRO A N 1
ATOM 702 C CA . PRO A 1 89 ? 5.985 9.659 -24.425 1.00 93.12 89 PRO A CA 1
ATOM 703 C C . PRO A 1 89 ? 5.993 8.412 -23.535 1.00 93.12 89 PRO A C 1
ATOM 705 O O . PRO A 1 89 ? 6.847 7.542 -23.691 1.00 93.12 89 PRO A O 1
ATOM 708 N N . TYR A 1 90 ? 5.042 8.310 -22.597 1.00 94.44 90 TYR A N 1
ATOM 709 C CA . TYR A 1 90 ? 4.873 7.092 -21.812 1.00 94.44 90 TYR A CA 1
ATOM 710 C C . TYR A 1 90 ? 4.457 5.913 -22.693 1.00 94.44 90 TYR A C 1
ATOM 712 O O . TYR A 1 90 ? 5.030 4.839 -22.550 1.00 94.44 90 TYR A O 1
ATOM 720 N N . MET A 1 91 ? 3.497 6.115 -23.599 1.00 93.00 91 MET A N 1
ATOM 721 C CA . MET A 1 91 ? 3.039 5.076 -24.520 1.00 93.00 91 MET A CA 1
ATOM 722 C C . MET A 1 91 ? 4.161 4.604 -25.442 1.00 93.00 91 MET A C 1
ATOM 724 O O . MET A 1 91 ? 4.398 3.406 -25.505 1.00 93.00 91 MET A O 1
ATOM 728 N N . MET A 1 92 ? 4.931 5.524 -26.035 1.00 94.25 92 MET A N 1
ATOM 729 C CA . MET A 1 92 ? 6.114 5.169 -26.834 1.00 94.25 92 MET A CA 1
ATOM 730 C C . MET A 1 92 ? 7.113 4.315 -26.037 1.00 94.25 92 MET A C 1
ATOM 732 O O . MET A 1 92 ? 7.655 3.338 -26.548 1.00 94.25 92 MET A O 1
ATOM 736 N N . LEU A 1 93 ? 7.340 4.649 -24.760 1.00 95.06 93 LEU A N 1
ATOM 737 C CA . LEU A 1 93 ? 8.194 3.847 -23.886 1.00 95.06 93 LEU A CA 1
ATOM 738 C C . LEU A 1 93 ? 7.577 2.490 -23.541 1.00 95.06 93 LEU A C 1
ATOM 740 O O . LEU A 1 93 ? 8.300 1.500 -23.495 1.00 95.06 93 LEU A O 1
ATOM 744 N N . PHE A 1 94 ? 6.276 2.434 -23.271 1.00 94.50 94 PHE A N 1
ATOM 745 C CA . PHE A 1 94 ? 5.591 1.187 -22.951 1.00 94.50 94 PHE A CA 1
ATOM 746 C C . PHE A 1 94 ? 5.626 0.220 -24.137 1.00 94.50 94 PHE A C 1
ATOM 748 O O . PHE A 1 94 ? 6.014 -0.929 -23.945 1.00 94.50 94 PHE A O 1
ATOM 755 N N . ASP A 1 95 ? 5.337 0.710 -25.343 1.00 93.56 95 ASP A N 1
ATOM 756 C CA . ASP A 1 95 ? 5.386 -0.061 -26.589 1.00 93.56 95 ASP A CA 1
ATOM 757 C C . ASP A 1 95 ? 6.820 -0.496 -26.942 1.00 93.56 95 ASP A C 1
ATOM 759 O O . ASP A 1 95 ? 7.023 -1.530 -27.567 1.00 93.56 95 ASP A O 1
ATOM 763 N N . TRP A 1 96 ? 7.837 0.260 -26.508 1.00 95.00 96 TRP A N 1
ATOM 764 C CA . TRP A 1 96 ? 9.238 -0.148 -26.641 1.00 95.00 96 TRP A CA 1
ATOM 765 C C . TRP A 1 96 ? 9.642 -1.229 -25.627 1.00 95.00 96 TRP A C 1
ATOM 767 O O . TRP A 1 96 ? 10.454 -2.086 -25.950 1.00 95.00 96 TRP A O 1
ATOM 777 N N . ILE A 1 97 ? 9.113 -1.212 -24.395 1.00 94.50 97 ILE A N 1
ATOM 778 C CA . ILE A 1 97 ? 9.451 -2.212 -23.360 1.00 94.50 97 ILE A CA 1
ATOM 779 C C . ILE A 1 97 ? 8.676 -3.520 -23.558 1.00 94.50 97 ILE A C 1
ATOM 781 O O . ILE A 1 97 ? 9.230 -4.603 -23.355 1.00 94.50 97 ILE A O 1
ATOM 785 N N . TYR A 1 98 ? 7.385 -3.426 -23.863 1.00 93.12 98 TYR A N 1
ATOM 786 C CA . TYR A 1 98 ? 6.477 -4.559 -23.976 1.00 93.12 98 TYR A CA 1
ATOM 787 C C . TYR A 1 98 ? 6.150 -4.827 -25.454 1.00 93.12 98 TYR A C 1
ATOM 789 O O . TYR A 1 98 ? 5.746 -3.894 -26.141 1.00 93.12 98 TYR A O 1
ATOM 797 N N . PRO A 1 99 ? 6.218 -6.083 -25.937 1.00 92.81 99 PRO A N 1
ATOM 798 C CA . PRO A 1 99 ? 6.383 -7.322 -25.168 1.00 92.81 99 PRO A CA 1
ATOM 799 C C . PRO A 1 99 ? 7.823 -7.846 -25.073 1.00 92.81 99 PRO A C 1
ATOM 801 O O . PRO A 1 99 ? 8.050 -8.826 -24.371 1.00 92.81 99 PRO A O 1
ATOM 804 N N . ASP A 1 100 ? 8.782 -7.245 -25.774 1.00 90.38 100 ASP A N 1
ATOM 805 C CA . ASP A 1 100 ? 10.064 -7.908 -26.050 1.00 90.38 100 ASP A CA 1
ATOM 806 C C . ASP A 1 100 ? 11.060 -7.839 -24.882 1.00 90.38 100 ASP A C 1
ATOM 808 O O . ASP A 1 100 ? 11.784 -8.800 -24.608 1.00 90.38 100 ASP A O 1
ATOM 812 N N . TYR A 1 101 ? 11.087 -6.726 -24.142 1.00 91.19 101 TYR A N 1
ATOM 813 C CA . TYR A 1 101 ? 12.098 -6.487 -23.106 1.00 91.19 101 TYR A CA 1
ATOM 814 C C . TYR A 1 101 ? 11.596 -6.741 -21.684 1.00 91.19 101 TYR A C 1
ATOM 816 O O . TYR A 1 101 ? 12.402 -7.067 -20.804 1.00 91.19 101 TYR A O 1
ATOM 824 N N . SER A 1 102 ? 10.285 -6.657 -21.429 1.00 93.25 102 SER A N 1
ATOM 825 C CA . SER A 1 102 ? 9.724 -6.987 -20.110 1.00 93.25 102 SER A CA 1
ATOM 826 C C . SER A 1 102 ? 10.065 -8.413 -19.637 1.00 93.25 102 SER A C 1
ATOM 828 O O . SER A 1 102 ? 10.485 -8.545 -18.480 1.00 93.25 102 SER A O 1
ATOM 830 N N . PRO A 1 103 ? 10.028 -9.471 -20.479 1.00 92.94 103 PRO A N 1
ATOM 831 C CA . PRO A 1 103 ? 10.347 -10.829 -20.045 1.00 92.94 103 PRO A CA 1
ATOM 832 C C . PRO A 1 103 ? 11.823 -10.992 -19.667 1.00 92.94 103 PRO A C 1
ATOM 834 O O . PRO A 1 103 ? 12.137 -11.730 -18.734 1.00 92.94 103 PRO A O 1
ATOM 837 N N . ILE A 1 104 ? 12.729 -10.267 -20.335 1.00 92.12 104 ILE A N 1
ATOM 838 C CA . ILE A 1 104 ? 14.170 -10.273 -20.031 1.00 92.12 104 ILE A CA 1
ATOM 839 C C . ILE A 1 104 ? 14.409 -9.709 -18.625 1.00 92.12 104 ILE A C 1
ATOM 841 O O . ILE A 1 104 ? 15.144 -10.300 -17.830 1.00 92.12 104 ILE A O 1
ATOM 845 N N . LEU A 1 105 ? 13.749 -8.594 -18.288 1.00 93.88 105 LEU A N 1
ATOM 846 C CA . LEU A 1 105 ? 13.845 -7.971 -16.965 1.00 93.88 105 LEU A CA 1
ATOM 847 C C . LEU A 1 105 ? 13.286 -8.881 -15.860 1.00 93.88 105 LEU A C 1
ATOM 849 O O . LEU A 1 105 ? 13.903 -9.005 -14.801 1.00 93.88 105 LEU A O 1
ATOM 853 N N . ILE A 1 106 ? 12.152 -9.545 -16.108 1.00 94.56 106 ILE A N 1
ATOM 854 C CA . ILE A 1 106 ? 11.552 -10.497 -15.160 1.00 94.56 106 ILE A CA 1
ATOM 855 C C . ILE A 1 106 ? 12.482 -11.699 -14.954 1.00 94.56 106 ILE A C 1
ATOM 857 O O . ILE A 1 106 ? 12.795 -12.051 -13.815 1.00 94.56 106 ILE A O 1
ATOM 861 N N . ARG A 1 107 ? 13.000 -12.283 -16.042 1.00 92.12 107 ARG A N 1
ATOM 862 C CA . ARG A 1 107 ? 13.929 -13.419 -15.983 1.00 92.12 107 ARG A CA 1
ATOM 863 C C . ARG A 1 107 ? 15.212 -13.076 -15.230 1.00 92.12 107 ARG A C 1
ATOM 865 O O . ARG A 1 107 ? 15.749 -13.916 -14.512 1.00 92.12 107 ARG A O 1
ATOM 872 N N . ALA A 1 108 ? 15.695 -11.844 -15.351 1.00 92.25 108 ALA A N 1
ATOM 873 C CA . ALA A 1 108 ? 16.851 -11.393 -14.596 1.00 92.25 108 ALA A CA 1
ATOM 874 C C . ALA A 1 108 ? 16.618 -11.407 -13.080 1.00 92.25 108 ALA A C 1
ATOM 876 O O . ALA A 1 108 ? 17.484 -11.835 -12.317 1.00 92.25 108 ALA A O 1
ATOM 877 N N . VAL A 1 109 ? 15.443 -10.950 -12.640 1.00 94.50 109 VAL A N 1
ATOM 878 C CA . VAL A 1 109 ? 15.070 -10.967 -11.220 1.00 94.50 109 VAL A CA 1
ATOM 879 C C . VAL A 1 109 ? 14.954 -12.395 -10.703 1.00 94.50 109 VAL A C 1
ATOM 881 O O . VAL A 1 109 ? 15.341 -12.652 -9.566 1.00 94.50 109 VAL A O 1
ATOM 884 N N . GLU A 1 110 ? 14.509 -13.329 -11.542 1.00 92.56 110 GLU A N 1
ATOM 885 C CA . GLU A 1 110 ? 14.483 -14.748 -11.196 1.00 92.56 110 GLU A CA 1
ATOM 886 C C . GLU A 1 110 ? 15.885 -15.320 -10.935 1.00 92.56 110 GLU A C 1
ATOM 888 O O . GLU A 1 110 ? 16.100 -16.010 -9.938 1.00 92.56 110 GLU A O 1
ATOM 893 N N . LEU A 1 111 ? 16.847 -15.034 -11.821 1.00 91.81 111 LEU A N 1
ATOM 894 C CA . LEU A 1 111 ? 18.198 -15.606 -11.757 1.00 91.81 111 LEU A CA 1
ATOM 895 C C . LEU A 1 111 ? 19.055 -14.975 -10.654 1.00 91.81 111 LEU A C 1
ATOM 897 O O . LEU A 1 111 ? 19.799 -15.675 -9.967 1.00 91.81 111 LEU A O 1
ATOM 901 N N . TRP A 1 112 ? 18.930 -13.663 -10.451 1.00 92.69 112 TRP A N 1
ATOM 902 C CA . TRP A 1 112 ? 19.689 -12.913 -9.445 1.00 92.69 112 TRP A CA 1
ATOM 903 C C . TRP A 1 112 ? 18.842 -12.508 -8.240 1.00 92.69 112 TRP A C 1
ATOM 905 O O . TRP A 1 112 ? 19.109 -11.485 -7.614 1.00 92.69 112 TRP A O 1
ATOM 915 N N . ALA A 1 113 ? 17.843 -13.311 -7.867 1.00 90.62 113 ALA A N 1
ATOM 916 C CA . ALA A 1 113 ? 16.975 -13.026 -6.720 1.00 90.62 113 ALA A CA 1
ATOM 917 C C . ALA A 1 113 ? 17.746 -12.784 -5.405 1.00 90.62 113 ALA A C 1
ATOM 919 O O . ALA A 1 113 ? 17.301 -12.016 -4.553 1.00 90.62 113 ALA A O 1
ATOM 920 N N . HIS A 1 114 ? 18.920 -13.408 -5.270 1.00 89.88 114 HIS A N 1
ATOM 921 C CA . HIS A 1 114 ? 19.831 -13.292 -4.130 1.00 89.88 114 HIS A CA 1
ATOM 922 C C . HIS A 1 114 ? 20.674 -12.008 -4.121 1.00 89.88 114 HIS A C 1
ATOM 924 O O . HIS A 1 114 ? 21.332 -11.734 -3.121 1.00 89.88 114 HIS A O 1
ATOM 930 N N . ASP A 1 115 ? 20.667 -11.220 -5.201 1.00 92.06 115 ASP A N 1
ATOM 931 C CA . ASP A 1 115 ? 21.460 -9.999 -5.325 1.00 92.06 115 ASP A CA 1
ATOM 932 C C . ASP A 1 115 ? 20.573 -8.738 -5.418 1.00 92.06 115 ASP A C 1
ATOM 934 O O . ASP A 1 115 ? 20.090 -8.359 -6.496 1.00 92.06 115 ASP A O 1
ATOM 938 N N . PRO A 1 116 ? 20.409 -7.998 -4.304 1.00 92.25 116 PRO A N 1
ATOM 939 C CA . PRO A 1 116 ? 19.667 -6.742 -4.275 1.00 92.25 116 PRO A CA 1
ATOM 940 C C . PRO A 1 116 ? 20.212 -5.657 -5.200 1.00 92.25 116 PRO A C 1
ATOM 942 O O . PRO A 1 116 ? 19.477 -4.716 -5.523 1.00 92.25 116 PRO A O 1
ATOM 945 N N . ALA A 1 117 ? 21.485 -5.734 -5.608 1.00 90.88 117 ALA A N 1
ATOM 946 C CA . ALA A 1 117 ? 22.064 -4.776 -6.539 1.00 90.88 117 ALA A CA 1
ATOM 947 C C . ALA A 1 117 ? 21.405 -4.861 -7.922 1.00 90.88 117 ALA A C 1
ATOM 949 O O . ALA A 1 117 ? 21.299 -3.822 -8.577 1.00 90.88 117 ALA A O 1
ATOM 950 N N . VAL A 1 118 ? 20.917 -6.047 -8.308 1.00 92.56 118 VAL A N 1
ATOM 951 C CA . VAL A 1 118 ? 20.182 -6.316 -9.554 1.00 92.56 118 VAL A CA 1
ATOM 952 C C . VAL A 1 118 ? 18.678 -6.167 -9.354 1.00 92.56 118 VAL A C 1
ATOM 954 O O . VAL A 1 118 ? 18.033 -5.410 -10.082 1.00 92.56 118 VAL A O 1
ATOM 957 N N . THR A 1 119 ? 18.111 -6.830 -8.341 1.00 95.00 119 THR A N 1
ATOM 958 C CA . THR A 1 119 ? 16.650 -6.865 -8.161 1.00 95.00 119 THR A CA 1
ATOM 959 C C . THR A 1 119 ? 16.081 -5.488 -7.832 1.00 95.00 119 THR A C 1
ATOM 961 O O . THR A 1 119 ? 15.074 -5.079 -8.406 1.00 95.00 119 THR A O 1
ATOM 964 N N . THR A 1 120 ? 16.744 -4.703 -6.972 1.00 94.38 120 THR A N 1
ATOM 965 C CA . THR A 1 120 ? 16.209 -3.401 -6.540 1.00 94.38 120 THR A CA 1
ATOM 966 C C . THR A 1 120 ? 16.036 -2.412 -7.705 1.00 94.38 120 THR A C 1
ATOM 968 O O . THR A 1 120 ? 14.987 -1.768 -7.759 1.00 94.38 120 THR A O 1
ATOM 971 N N . PRO A 1 121 ? 17.014 -2.205 -8.615 1.00 94.81 121 PRO A N 1
ATOM 972 C CA . PRO A 1 121 ? 16.807 -1.374 -9.801 1.00 94.81 121 PRO A CA 1
ATOM 973 C C . PRO A 1 121 ? 15.635 -1.810 -10.681 1.00 94.81 121 PRO A C 1
ATOM 975 O O . PRO A 1 121 ? 14.849 -0.943 -11.055 1.00 94.81 121 PRO A O 1
ATOM 978 N N . VAL A 1 122 ? 15.492 -3.110 -10.962 1.00 96.56 122 VAL A N 1
ATOM 979 C CA . VAL A 1 122 ? 14.404 -3.632 -11.808 1.00 96.56 122 VAL A CA 1
ATOM 980 C C . VAL A 1 122 ? 13.048 -3.424 -11.133 1.00 96.56 122 VAL A C 1
ATOM 982 O O . VAL A 1 122 ? 12.151 -2.830 -11.726 1.00 96.56 122 VAL A O 1
ATOM 985 N N . LEU A 1 123 ? 12.916 -3.794 -9.853 1.00 97.50 123 LEU A N 1
ATOM 986 C CA . LEU A 1 123 ? 11.688 -3.568 -9.081 1.00 97.50 123 LEU A CA 1
ATOM 987 C C . LEU A 1 123 ? 11.317 -2.078 -9.046 1.00 97.50 123 LEU A C 1
ATOM 989 O O . LEU A 1 123 ? 10.156 -1.713 -9.185 1.00 97.50 123 LEU A O 1
ATOM 993 N N . LYS A 1 124 ? 12.301 -1.183 -8.900 1.00 96.56 124 LYS A N 1
ATOM 994 C CA . LYS A 1 124 ? 12.055 0.267 -8.899 1.00 96.56 124 LYS A CA 1
ATOM 995 C C . LYS A 1 124 ? 11.724 0.846 -10.271 1.00 96.56 124 LYS A C 1
ATOM 997 O O . LYS A 1 124 ? 11.097 1.903 -10.317 1.00 96.56 124 LYS A O 1
ATOM 1002 N N . LEU A 1 125 ? 12.187 0.226 -11.354 1.00 97.00 125 LEU A N 1
ATOM 1003 C CA . LEU A 1 125 ? 11.770 0.570 -12.709 1.00 97.00 125 LEU A CA 1
ATOM 1004 C C . LEU A 1 125 ? 10.287 0.239 -12.881 1.00 97.00 125 LEU A C 1
ATOM 1006 O O . LEU A 1 125 ? 9.517 1.131 -13.221 1.00 97.00 125 LEU A O 1
ATOM 1010 N N . PHE A 1 126 ? 9.873 -0.985 -12.545 1.00 97.81 126 PHE A N 1
ATOM 1011 C CA . PHE A 1 126 ? 8.463 -1.379 -12.599 1.00 97.81 126 PHE A CA 1
ATOM 1012 C C . PHE A 1 126 ? 7.587 -0.537 -11.667 1.00 97.81 126 PHE A C 1
ATOM 1014 O O . PHE A 1 126 ? 6.524 -0.089 -12.085 1.00 97.81 126 PHE A O 1
ATOM 1021 N N . ALA A 1 127 ? 8.071 -0.203 -10.466 1.00 97.44 127 ALA A N 1
ATOM 1022 C CA . ALA A 1 127 ? 7.405 0.740 -9.565 1.00 97.44 127 ALA A CA 1
ATOM 1023 C C . ALA A 1 127 ? 7.151 2.105 -10.198 1.00 97.44 127 ALA A C 1
ATOM 1025 O O . ALA A 1 127 ? 6.085 2.677 -9.990 1.00 97.44 127 ALA A O 1
ATOM 1026 N N . GLU A 1 128 ? 8.097 2.625 -10.983 1.00 96.44 128 GLU A N 1
ATOM 1027 C CA . GLU A 1 128 ? 7.859 3.859 -11.721 1.00 96.44 128 GLU A CA 1
ATOM 1028 C C . GLU A 1 128 ? 6.929 3.612 -12.912 1.00 96.44 128 GLU A C 1
ATOM 1030 O O . GLU A 1 128 ? 6.076 4.453 -13.137 1.00 96.44 128 GLU A O 1
ATOM 1035 N N . LEU A 1 129 ? 7.018 2.490 -13.643 1.00 96.06 129 LEU A N 1
ATOM 1036 C CA . LEU A 1 129 ? 6.155 2.184 -14.800 1.00 96.06 129 LEU A CA 1
ATOM 1037 C C . LEU A 1 129 ? 4.667 2.127 -14.442 1.00 96.06 129 LEU A C 1
ATOM 1039 O O . LEU A 1 129 ? 3.849 2.635 -15.204 1.00 96.06 129 LEU A O 1
ATOM 1043 N N . VAL A 1 130 ? 4.328 1.571 -13.280 1.00 96.69 130 VAL A N 1
ATOM 1044 C CA . VAL A 1 130 ? 2.936 1.437 -12.816 1.00 96.69 130 VAL A CA 1
ATOM 1045 C C . VAL A 1 130 ? 2.401 2.664 -12.086 1.00 96.69 130 VAL A C 1
ATOM 1047 O O . VAL A 1 130 ? 1.208 2.751 -11.786 1.00 96.69 130 VAL A O 1
ATOM 1050 N N . TYR A 1 131 ? 3.266 3.627 -11.774 1.00 95.44 131 TYR A N 1
ATOM 1051 C CA . TYR A 1 131 ? 2.861 4.820 -11.051 1.00 95.44 131 TYR A CA 1
ATOM 1052 C C . TYR A 1 131 ? 2.168 5.814 -11.991 1.00 95.44 131 TYR A C 1
ATOM 1054 O O . TYR A 1 131 ? 2.773 6.324 -12.942 1.00 95.44 131 TYR A O 1
ATOM 1062 N N . ASN A 1 132 ? 0.896 6.123 -11.717 1.00 93.31 132 ASN A N 1
ATOM 1063 C CA . ASN A 1 132 ? 0.096 7.066 -12.507 1.00 93.31 132 ASN A CA 1
ATOM 1064 C C . ASN A 1 132 ? 0.431 8.536 -12.183 1.00 93.31 132 ASN A C 1
ATOM 1066 O O . ASN A 1 132 ? -0.401 9.317 -11.720 1.00 93.31 132 ASN A O 1
ATOM 1070 N N . ARG A 1 133 ? 1.695 8.915 -12.391 1.00 90.38 133 ARG A N 1
ATOM 1071 C CA . ARG A 1 133 ? 2.180 10.289 -12.229 1.00 90.38 133 ARG A CA 1
ATOM 1072 C C . ARG A 1 133 ? 1.523 11.196 -13.264 1.00 90.38 133 ARG A C 1
ATOM 1074 O O . ARG A 1 133 ? 1.529 10.870 -14.446 1.00 90.38 133 ARG A O 1
ATOM 1081 N N . SER A 1 134 ? 1.002 12.338 -12.819 1.00 88.81 134 SER A N 1
ATOM 1082 C CA . SER A 1 134 ? 0.423 13.365 -13.698 1.00 88.81 134 SER A CA 1
ATOM 1083 C C . SER A 1 134 ? -0.626 12.825 -14.679 1.00 88.81 134 SER A C 1
ATOM 1085 O O . SER A 1 134 ? -0.754 13.350 -15.778 1.00 88.81 134 SER A O 1
ATOM 1087 N N . GLN A 1 135 ? -1.369 11.781 -14.288 1.00 89.62 135 GLN A N 1
ATOM 1088 C CA . GLN A 1 135 ? -2.403 11.169 -15.127 1.00 89.62 135 GLN A CA 1
ATOM 1089 C C . GLN A 1 135 ? -1.885 10.607 -16.469 1.00 89.62 135 GLN A C 1
ATOM 1091 O O . GLN A 1 135 ? -2.620 10.543 -17.449 1.00 89.62 135 GLN A O 1
ATOM 1096 N N . ARG A 1 136 ? -0.617 10.182 -16.540 1.00 92.31 136 ARG A N 1
ATOM 1097 C CA . ARG A 1 136 ? -0.041 9.610 -17.771 1.00 92.31 136 ARG A CA 1
ATOM 1098 C C . ARG A 1 136 ? -0.611 8.236 -18.151 1.00 92.31 136 ARG A C 1
ATOM 1100 O O . ARG A 1 136 ? -0.576 7.883 -19.324 1.00 92.31 136 ARG A O 1
ATOM 1107 N N . LEU A 1 137 ? -1.136 7.471 -17.187 1.00 91.31 137 LEU A N 1
ATOM 1108 C CA . LEU A 1 137 ? -1.725 6.139 -17.404 1.00 91.31 137 LEU A CA 1
ATOM 1109 C C . LEU A 1 137 ? -3.220 6.253 -17.715 1.00 91.31 137 LEU A C 1
ATOM 1111 O O . LEU A 1 137 ? -4.060 5.684 -17.026 1.00 91.31 137 LEU A O 1
ATOM 1115 N N . GLN A 1 138 ? -3.561 7.039 -18.733 1.00 85.75 138 GLN A N 1
ATOM 1116 C CA . GLN A 1 138 ? -4.929 7.168 -19.231 1.00 85.75 138 GLN A CA 1
ATOM 1117 C C . GLN A 1 138 ? -5.084 6.354 -20.512 1.00 85.75 138 GLN A C 1
ATOM 1119 O O . GLN A 1 138 ? -4.894 6.853 -21.625 1.00 85.75 138 GLN A O 1
ATOM 1124 N N . PHE A 1 139 ? -5.400 5.075 -20.339 1.00 84.94 139 PHE A N 1
ATOM 1125 C CA . PHE A 1 139 ? -5.691 4.176 -21.448 1.00 84.94 139 PHE A CA 1
ATOM 1126 C C . PHE A 1 139 ? -7.128 4.369 -21.932 1.00 84.94 139 PHE A C 1
ATOM 1128 O O . PHE A 1 139 ? -8.033 4.640 -21.142 1.00 84.94 139 PHE A O 1
ATOM 1135 N N . ASP A 1 140 ? -7.335 4.225 -23.237 1.00 79.81 140 ASP A N 1
ATOM 1136 C CA . ASP A 1 140 ? -8.677 4.240 -23.811 1.00 79.81 140 ASP A CA 1
ATOM 1137 C C . ASP A 1 140 ? -9.452 2.994 -23.349 1.00 79.81 140 ASP A C 1
ATOM 1139 O O . ASP A 1 140 ? -8.853 1.955 -23.079 1.00 79.81 140 ASP A O 1
ATOM 1143 N N . VAL A 1 141 ? -10.784 3.070 -23.251 1.00 75.50 141 VAL A N 1
ATOM 1144 C CA . VAL A 1 141 ? -11.624 1.998 -22.661 1.00 75.50 141 VAL A CA 1
ATOM 1145 C C . VAL A 1 141 ? -11.454 0.647 -23.375 1.00 75.50 141 VAL A C 1
ATOM 1147 O O . VAL A 1 141 ? -11.626 -0.407 -22.769 1.00 75.50 141 VAL A O 1
ATOM 1150 N N . SER A 1 142 ? -11.094 0.673 -24.659 1.00 80.38 142 SER A N 1
ATOM 1151 C CA . SER A 1 142 ? -10.820 -0.506 -25.487 1.00 80.38 142 SER A CA 1
ATOM 1152 C C . SER A 1 142 ? -9.366 -0.989 -25.436 1.00 80.38 142 SER A C 1
ATOM 1154 O O . SER A 1 142 ? -9.048 -2.011 -26.039 1.00 80.38 142 SER A O 1
ATOM 1156 N N . SER A 1 143 ? -8.464 -0.256 -24.781 1.00 86.69 143 SER A N 1
ATOM 1157 C CA . SER A 1 143 ? -7.039 -0.577 -24.759 1.00 86.69 143 SER A CA 1
ATOM 1158 C C . SER A 1 143 ? -6.735 -1.682 -23.739 1.00 86.69 143 SER A C 1
ATOM 1160 O O . SER A 1 143 ? -7.089 -1.553 -22.564 1.00 86.69 143 SER A O 1
ATOM 1162 N N . PRO A 1 144 ? -6.011 -2.745 -24.133 1.00 89.62 144 PRO A N 1
ATOM 1163 C CA . PRO A 1 144 ? -5.573 -3.781 -23.204 1.00 89.62 144 PRO A CA 1
ATOM 1164 C C . PRO A 1 144 ? -4.357 -3.351 -22.365 1.00 89.62 144 PRO A C 1
ATOM 1166 O O . PRO A 1 144 ? -3.949 -4.091 -21.475 1.00 89.62 144 PRO A O 1
ATOM 1169 N N . ASN A 1 145 ? -3.764 -2.178 -22.609 1.00 92.19 145 ASN A N 1
ATOM 1170 C CA . ASN A 1 145 ? -2.438 -1.824 -22.090 1.00 92.19 145 ASN A CA 1
ATOM 1171 C C . ASN A 1 145 ? -2.370 -1.789 -20.559 1.00 92.19 145 ASN A C 1
ATOM 1173 O O . ASN A 1 145 ? -1.401 -2.280 -19.983 1.00 92.19 145 ASN A O 1
ATOM 1177 N N . GLY A 1 146 ? -3.422 -1.314 -19.883 1.00 92.69 146 GLY A N 1
ATOM 1178 C CA . GLY A 1 146 ? -3.494 -1.361 -18.418 1.00 92.69 146 GLY A CA 1
ATOM 1179 C C . GLY A 1 146 ? -3.499 -2.790 -17.867 1.00 92.69 146 GLY A C 1
ATOM 1180 O O . GLY A 1 146 ? -2.822 -3.085 -16.883 1.00 92.69 146 GLY A O 1
ATOM 1181 N N . ILE A 1 147 ? -4.206 -3.700 -18.543 1.00 92.94 147 ILE A N 1
ATOM 1182 C CA . ILE A 1 147 ? -4.250 -5.127 -18.195 1.00 92.94 147 ILE A CA 1
ATOM 1183 C C . ILE A 1 147 ? -2.877 -5.761 -18.438 1.00 92.94 147 ILE A C 1
ATOM 1185 O O . ILE A 1 147 ? -2.379 -6.481 -17.578 1.00 92.94 147 ILE A O 1
ATOM 1189 N N . LEU A 1 148 ? -2.239 -5.472 -19.575 1.00 94.12 148 LEU A N 1
ATOM 1190 C CA . LEU A 1 148 ? -0.918 -6.006 -19.924 1.00 94.12 148 LEU A CA 1
ATOM 1191 C C . LEU A 1 148 ? 0.162 -5.542 -18.936 1.00 94.12 148 LEU A C 1
ATOM 1193 O O . LEU A 1 148 ? 0.906 -6.368 -18.409 1.00 94.12 148 LEU A O 1
ATOM 1197 N N . LEU A 1 149 ? 0.181 -4.248 -18.604 1.00 95.44 149 LEU A N 1
ATOM 1198 C CA . LEU A 1 149 ? 1.083 -3.675 -17.604 1.00 95.44 149 LEU A CA 1
ATOM 1199 C C . LEU A 1 149 ? 0.903 -4.336 -16.231 1.00 95.44 149 LEU A C 1
ATOM 1201 O O . LEU A 1 149 ? 1.886 -4.667 -15.557 1.00 95.44 149 LEU A O 1
ATOM 1205 N N . PHE A 1 150 ? -0.348 -4.562 -15.822 1.00 95.81 150 PHE A N 1
ATOM 1206 C CA . PHE A 1 150 ? -0.637 -5.284 -14.591 1.00 95.81 150 PHE A CA 1
ATOM 1207 C C . PHE A 1 150 ? -0.138 -6.727 -14.639 1.00 95.81 150 PHE A C 1
ATOM 1209 O O . PHE A 1 150 ? 0.502 -7.162 -13.687 1.00 95.81 150 PHE A O 1
ATOM 1216 N N . ARG A 1 151 ? -0.384 -7.462 -15.730 1.00 95.19 151 ARG A N 1
ATOM 1217 C CA . ARG A 1 151 ? 0.041 -8.865 -15.866 1.00 95.19 151 ARG A CA 1
ATOM 1218 C C . ARG A 1 151 ? 1.555 -9.008 -15.762 1.00 95.19 151 ARG A C 1
ATOM 1220 O O . ARG A 1 151 ? 2.026 -9.864 -15.020 1.00 95.19 151 ARG A O 1
ATOM 1227 N N . GLU A 1 152 ? 2.320 -8.154 -16.436 1.00 95.75 152 GLU A N 1
ATOM 1228 C CA . GLU A 1 152 ? 3.786 -8.183 -16.346 1.00 95.75 152 GLU A CA 1
ATOM 1229 C C . GLU A 1 152 ? 4.282 -7.824 -14.942 1.00 95.75 152 GLU A C 1
ATOM 1231 O O . GLU A 1 152 ? 5.197 -8.460 -14.417 1.00 95.75 152 GLU A O 1
ATOM 1236 N N . THR A 1 153 ? 3.632 -6.864 -14.279 1.00 96.75 153 THR A N 1
ATOM 1237 C CA . THR A 1 153 ? 4.008 -6.492 -12.909 1.00 96.75 153 THR A CA 1
ATOM 1238 C C . THR A 1 153 ? 3.616 -7.564 -11.885 1.00 96.75 153 THR A C 1
ATOM 1240 O O . THR A 1 153 ? 4.385 -7.849 -10.967 1.00 96.75 153 THR A O 1
ATOM 1243 N N . SER A 1 154 ? 2.461 -8.212 -12.062 1.00 96.94 154 SER A N 1
ATOM 1244 C CA . SER A 1 154 ? 2.019 -9.371 -11.278 1.00 96.94 154 SER A CA 1
ATOM 1245 C C . SER A 1 154 ? 3.038 -10.511 -11.384 1.00 96.94 154 SER A C 1
ATOM 1247 O O . SER A 1 154 ? 3.528 -10.986 -10.356 1.00 96.94 154 SER A O 1
ATOM 1249 N N . LYS A 1 155 ? 3.461 -10.871 -12.606 1.00 96.81 155 LYS A N 1
ATOM 1250 C CA . LYS A 1 155 ? 4.514 -11.875 -12.842 1.00 96.81 155 LYS A CA 1
ATOM 1251 C C . LYS A 1 155 ? 5.825 -11.513 -12.149 1.00 96.81 155 LYS A C 1
ATOM 1253 O O . LYS A 1 155 ? 6.415 -12.374 -11.504 1.00 96.81 155 LYS A O 1
ATOM 1258 N N . LEU A 1 156 ? 6.268 -10.256 -12.243 1.00 97.69 156 LEU A N 1
ATOM 1259 C CA . LEU A 1 156 ? 7.494 -9.797 -11.587 1.00 97.69 156 LEU A CA 1
ATOM 1260 C C . LEU A 1 156 ? 7.434 -9.971 -10.063 1.00 97.69 156 LEU A C 1
ATOM 1262 O O . LEU A 1 156 ? 8.378 -10.497 -9.475 1.00 97.69 156 LEU A O 1
ATOM 1266 N N . ILE A 1 157 ? 6.339 -9.539 -9.425 1.00 97.81 157 ILE A N 1
ATOM 1267 C CA . ILE A 1 157 ? 6.164 -9.652 -7.969 1.00 97.81 157 ILE A CA 1
ATOM 1268 C C . ILE A 1 157 ? 6.112 -11.123 -7.548 1.00 97.81 157 ILE A C 1
ATOM 1270 O O . ILE A 1 157 ? 6.771 -11.490 -6.577 1.00 97.81 157 ILE A O 1
ATOM 1274 N N . CYS A 1 158 ? 5.379 -11.966 -8.282 1.00 97.44 158 CYS A N 1
ATOM 1275 C CA . CYS A 1 158 ? 5.291 -13.401 -8.002 1.00 97.44 158 CYS A CA 1
ATOM 1276 C C . CYS A 1 158 ? 6.660 -14.078 -8.122 1.00 97.44 158 CYS A C 1
ATOM 1278 O O . CYS A 1 158 ? 7.116 -14.717 -7.178 1.00 97.44 158 CYS A O 1
ATOM 1280 N N . CYS A 1 159 ? 7.356 -13.851 -9.236 1.00 95.88 159 CYS A N 1
ATOM 1281 C CA . CYS A 1 159 ? 8.681 -14.400 -9.506 1.00 95.88 159 CYS A CA 1
ATOM 1282 C C . CYS A 1 159 ? 9.713 -13.983 -8.446 1.00 95.88 159 CYS A C 1
ATOM 1284 O O . CYS A 1 159 ? 10.430 -14.822 -7.897 1.00 95.88 159 CYS A O 1
ATOM 1286 N N . TYR A 1 160 ? 9.761 -12.689 -8.112 1.00 97.12 160 TYR A N 1
ATOM 1287 C CA . TYR A 1 160 ? 10.630 -12.190 -7.051 1.00 97.12 160 TYR A CA 1
ATOM 1288 C C . TYR A 1 160 ? 10.272 -12.817 -5.699 1.00 97.12 160 TYR A C 1
ATOM 1290 O O . TYR A 1 160 ? 11.161 -13.292 -4.994 1.00 97.12 160 TYR A O 1
ATOM 1298 N N . GLY A 1 161 ? 8.979 -12.837 -5.363 1.00 96.12 161 GLY A N 1
ATOM 1299 C CA . GLY A 1 161 ? 8.445 -13.326 -4.096 1.00 96.12 161 GLY A CA 1
ATOM 1300 C C . GLY A 1 161 ? 8.753 -14.800 -3.829 1.00 96.12 161 GLY A C 1
ATOM 1301 O O . GLY A 1 161 ? 9.234 -15.139 -2.750 1.00 96.12 161 GLY A O 1
ATOM 1302 N N . GLU A 1 162 ? 8.565 -15.673 -4.818 1.00 95.56 162 GLU A N 1
ATOM 1303 C CA . GLU A 1 162 ? 8.874 -17.105 -4.690 1.00 95.56 162 GLU A CA 1
ATOM 1304 C C . GLU A 1 162 ? 10.348 -17.342 -4.362 1.00 95.56 162 GLU A C 1
ATOM 1306 O O . GLU A 1 162 ? 10.682 -18.105 -3.453 1.00 95.56 162 GLU A O 1
ATOM 1311 N N . ARG A 1 163 ? 11.246 -16.650 -5.071 1.00 94.38 163 ARG A N 1
ATOM 1312 C CA . ARG A 1 163 ? 12.688 -16.820 -4.886 1.00 94.38 163 ARG A CA 1
ATOM 1313 C C . ARG A 1 163 ? 13.164 -16.218 -3.568 1.00 94.38 163 ARG A C 1
ATOM 1315 O O . ARG A 1 163 ? 13.883 -16.880 -2.825 1.00 94.38 163 ARG A O 1
ATOM 1322 N N . ILE A 1 164 ? 12.748 -14.996 -3.238 1.00 94.25 164 ILE A N 1
ATOM 1323 C CA . ILE A 1 164 ? 13.220 -14.290 -2.037 1.00 94.25 164 ILE A CA 1
ATOM 1324 C C . ILE A 1 164 ? 12.731 -14.926 -0.729 1.00 94.25 164 ILE A C 1
ATOM 1326 O O . ILE A 1 164 ? 13.448 -14.894 0.275 1.00 94.25 164 ILE A O 1
ATOM 1330 N N . LEU A 1 165 ? 11.544 -15.543 -0.733 1.00 93.75 165 LEU A N 1
ATOM 1331 C CA . LEU A 1 165 ? 11.030 -16.272 0.426 1.00 93.75 165 LEU A CA 1
ATOM 1332 C C . LEU A 1 165 ? 11.899 -17.494 0.747 1.00 93.75 165 LEU A C 1
ATOM 1334 O O . LEU A 1 165 ? 12.147 -17.750 1.920 1.00 93.75 165 LEU A O 1
ATOM 1338 N N . SER A 1 166 ? 12.426 -18.173 -0.278 1.00 91.44 166 SER A N 1
ATOM 1339 C CA . SER A 1 166 ? 13.304 -19.343 -0.123 1.00 91.44 166 SER A CA 1
ATOM 1340 C C . SER A 1 166 ? 14.739 -19.027 0.319 1.00 91.44 166 SER A C 1
ATOM 1342 O O . SER A 1 166 ? 15.485 -19.940 0.657 1.00 91.44 166 SER A O 1
ATOM 1344 N N . LEU A 1 167 ? 15.152 -17.754 0.306 1.00 90.50 167 LEU A N 1
ATOM 1345 C CA . LEU A 1 167 ? 16.521 -17.368 0.654 1.00 90.50 167 LEU A CA 1
ATOM 1346 C C . LEU A 1 167 ? 16.717 -17.255 2.166 1.00 90.50 167 LEU A C 1
ATOM 1348 O O . LEU A 1 167 ? 16.044 -16.459 2.820 1.00 90.50 167 LEU A O 1
ATOM 1352 N N . ASP A 1 168 ? 17.710 -17.950 2.707 1.00 88.69 168 ASP A N 1
ATOM 1353 C CA . ASP A 1 168 ? 18.140 -17.762 4.091 1.00 88.69 168 ASP A CA 1
ATOM 1354 C C . ASP A 1 168 ? 19.071 -16.555 4.201 1.00 88.69 168 ASP A C 1
ATOM 1356 O O . ASP A 1 168 ? 20.103 -16.468 3.534 1.00 88.69 168 ASP A O 1
ATOM 1360 N N . VAL A 1 169 ? 18.687 -15.588 5.035 1.00 89.81 169 VAL A N 1
ATOM 1361 C CA . VAL A 1 169 ? 19.403 -14.318 5.181 1.00 89.81 169 VAL A CA 1
ATOM 1362 C C . VAL A 1 169 ? 19.717 -14.072 6.657 1.00 89.81 169 VAL A C 1
ATOM 1364 O O . VAL A 1 169 ? 18.807 -14.152 7.487 1.00 89.81 169 VAL A O 1
ATOM 1367 N N . PRO A 1 170 ? 20.968 -13.720 7.008 1.00 88.69 170 PRO A N 1
ATOM 1368 C CA . PRO A 1 170 ? 21.319 -13.321 8.367 1.00 88.69 170 PRO A CA 1
ATOM 1369 C C . PRO A 1 170 ? 20.483 -12.127 8.842 1.00 88.69 170 PRO A C 1
ATOM 1371 O O . PRO A 1 170 ? 20.249 -11.189 8.076 1.00 88.69 170 PRO A O 1
ATOM 1374 N N . LYS A 1 171 ? 20.093 -12.110 10.123 1.00 84.62 171 LYS A N 1
ATOM 1375 C CA . LYS A 1 171 ? 19.246 -11.044 10.697 1.00 84.62 171 LYS A CA 1
ATOM 1376 C C . LYS A 1 171 ? 19.791 -9.634 10.432 1.00 84.62 171 LYS A C 1
ATOM 1378 O O . LYS A 1 171 ? 19.030 -8.736 10.104 1.00 84.62 171 LYS A O 1
ATOM 1383 N N . GLU A 1 172 ? 21.108 -9.451 10.477 1.00 87.94 172 GLU A N 1
ATOM 1384 C CA . GLU A 1 172 ? 21.772 -8.159 10.234 1.00 87.94 172 GLU A CA 1
ATOM 1385 C C . GLU A 1 172 ? 21.595 -7.632 8.799 1.00 87.94 172 GLU A C 1
ATOM 1387 O O . GLU A 1 172 ? 21.611 -6.424 8.561 1.00 87.94 172 GLU A O 1
ATOM 1392 N N . GLN A 1 173 ? 21.410 -8.530 7.827 1.00 89.81 173 GLN A N 1
ATOM 1393 C CA . GLN A 1 173 ? 21.284 -8.199 6.406 1.00 89.81 173 GLN A CA 1
ATOM 1394 C C . GLN A 1 173 ? 19.845 -8.331 5.891 1.00 89.81 173 GLN A C 1
ATOM 1396 O O . GLN A 1 173 ? 19.595 -8.124 4.700 1.00 89.81 173 GLN A O 1
ATOM 1401 N N . ILE A 1 174 ? 18.878 -8.617 6.769 1.00 92.38 174 ILE A N 1
ATOM 1402 C CA . ILE A 1 174 ? 17.482 -8.850 6.382 1.00 92.38 174 ILE A CA 1
ATOM 1403 C C . ILE A 1 174 ? 16.880 -7.652 5.643 1.00 92.38 174 ILE A C 1
ATOM 1405 O O . ILE A 1 174 ? 16.199 -7.815 4.628 1.00 92.38 174 ILE A O 1
ATOM 1409 N N . TYR A 1 175 ? 17.197 -6.434 6.091 1.00 92.50 175 TYR A N 1
ATOM 1410 C CA . TYR A 1 175 ? 16.681 -5.220 5.476 1.00 92.50 175 TYR A CA 1
ATOM 1411 C C . TYR A 1 175 ? 17.165 -5.013 4.033 1.00 92.50 175 TYR A C 1
ATOM 1413 O O . TYR A 1 175 ? 16.320 -4.915 3.135 1.00 92.50 175 TYR A O 1
ATOM 1421 N N . PRO A 1 176 ? 18.484 -4.929 3.757 1.00 92.12 176 PRO A N 1
ATOM 1422 C CA . PRO A 1 176 ? 18.969 -4.717 2.398 1.00 92.12 176 PRO A CA 1
ATOM 1423 C C . PRO A 1 176 ? 18.659 -5.883 1.455 1.00 92.12 176 PRO A C 1
ATOM 1425 O O . PRO A 1 176 ? 18.458 -5.619 0.269 1.00 92.12 176 PRO A O 1
ATOM 1428 N N . MET A 1 177 ? 18.604 -7.120 1.963 1.00 92.00 177 MET A N 1
ATOM 1429 C CA . MET A 1 177 ? 18.383 -8.318 1.148 1.00 92.00 177 MET A CA 1
ATOM 1430 C C . MET A 1 177 ? 16.905 -8.576 0.837 1.00 92.00 177 MET A C 1
ATOM 1432 O O . MET A 1 177 ? 16.570 -8.819 -0.319 1.00 92.00 177 MET A O 1
ATOM 1436 N N . LYS A 1 178 ? 16.016 -8.489 1.837 1.00 93.88 178 LYS A N 1
ATOM 1437 C CA . LYS A 1 178 ? 14.587 -8.818 1.697 1.00 93.88 178 LYS A CA 1
ATOM 1438 C C . LYS A 1 178 ? 13.688 -7.593 1.822 1.00 93.88 178 LYS A C 1
ATOM 1440 O O . LYS A 1 178 ? 13.034 -7.187 0.861 1.00 93.88 178 LYS A O 1
ATOM 1445 N N . LEU A 1 179 ? 13.680 -6.961 2.996 1.00 95.06 179 LEU A N 1
ATOM 1446 C CA . LEU A 1 179 ? 12.622 -6.013 3.375 1.00 95.06 179 LEU A CA 1
ATOM 1447 C C . LEU A 1 179 ? 12.560 -4.779 2.471 1.00 95.06 179 LEU A C 1
ATOM 1449 O O . LEU A 1 179 ? 11.488 -4.249 2.183 1.00 95.06 179 LEU A O 1
ATOM 1453 N N . LYS A 1 180 ? 13.708 -4.320 1.971 1.00 95.38 180 LYS A N 1
ATOM 1454 C CA . LYS A 1 180 ? 13.759 -3.214 1.015 1.00 95.38 180 LYS A CA 1
ATOM 1455 C C . LYS A 1 180 ? 13.077 -3.561 -0.309 1.00 95.38 180 LYS A C 1
ATOM 1457 O O . LYS A 1 180 ? 12.432 -2.689 -0.887 1.00 95.38 180 LYS A O 1
ATOM 1462 N N . GLY A 1 181 ? 13.232 -4.791 -0.796 1.00 95.81 181 GLY A N 1
ATOM 1463 C CA . GLY A 1 181 ? 12.536 -5.268 -1.990 1.00 95.81 181 GLY A CA 1
ATOM 1464 C C . GLY A 1 181 ? 11.038 -5.416 -1.740 1.00 95.81 181 GLY A C 1
ATOM 1465 O O . GLY A 1 181 ? 10.242 -4.981 -2.571 1.00 95.81 181 GLY A O 1
ATOM 1466 N N . TYR A 1 182 ? 10.651 -5.902 -0.555 1.00 97.06 182 TYR A N 1
ATOM 1467 C CA . TYR A 1 182 ? 9.245 -6.012 -0.146 1.00 97.06 182 TYR A CA 1
ATOM 1468 C C . TYR A 1 182 ? 8.560 -4.648 -0.136 1.00 97.06 182 TYR A C 1
ATOM 1470 O O . TYR A 1 182 ? 7.500 -4.489 -0.731 1.00 97.06 182 TYR A O 1
ATOM 1478 N N . ALA A 1 183 ? 9.211 -3.633 0.439 1.00 97.62 183 ALA A N 1
ATOM 1479 C CA . ALA A 1 183 ? 8.693 -2.269 0.441 1.00 97.62 183 ALA A CA 1
ATOM 1480 C C . ALA A 1 183 ? 8.428 -1.742 -0.984 1.00 97.62 183 ALA A C 1
ATOM 1482 O O . ALA A 1 183 ? 7.423 -1.075 -1.219 1.00 97.62 183 ALA A O 1
ATOM 1483 N N . VAL A 1 184 ? 9.294 -2.063 -1.956 1.00 97.81 184 VAL A N 1
ATOM 1484 C CA . VAL A 1 184 ? 9.076 -1.685 -3.365 1.00 97.81 184 VAL A CA 1
ATOM 1485 C C . VAL A 1 184 ? 7.923 -2.484 -3.982 1.00 97.81 184 VAL A C 1
ATOM 1487 O O . VAL A 1 184 ? 7.125 -1.907 -4.715 1.00 97.81 184 VAL A O 1
ATOM 1490 N N . CYS A 1 185 ? 7.783 -3.773 -3.655 1.00 98.06 185 CYS A N 1
ATOM 1491 C CA . CYS A 1 185 ? 6.654 -4.597 -4.101 1.00 98.06 185 CYS A CA 1
ATOM 1492 C C . CYS A 1 185 ? 5.315 -4.084 -3.564 1.00 98.06 185 CYS A C 1
ATOM 1494 O O . CYS A 1 185 ? 4.357 -3.970 -4.324 1.00 98.06 185 CYS A O 1
ATOM 1496 N N . PHE A 1 186 ? 5.258 -3.694 -2.290 1.00 98.00 186 PHE A N 1
ATOM 1497 C CA . PHE A 1 186 ? 4.052 -3.125 -1.691 1.00 98.00 186 PHE A CA 1
ATOM 1498 C C . PHE A 1 186 ? 3.682 -1.781 -2.321 1.00 98.00 186 PHE A C 1
ATOM 1500 O O . PHE A 1 186 ? 2.517 -1.547 -2.634 1.00 98.00 186 PHE A O 1
ATOM 1507 N N . GLN A 1 187 ? 4.673 -0.926 -2.596 1.00 97.31 187 GLN A N 1
ATOM 1508 C CA . GLN A 1 187 ? 4.457 0.326 -3.326 1.00 97.31 187 GLN A CA 1
ATOM 1509 C C . GLN A 1 187 ? 3.954 0.088 -4.756 1.00 97.31 187 GLN A C 1
ATOM 1511 O O . GLN A 1 187 ? 3.032 0.779 -5.187 1.00 97.31 187 GLN A O 1
ATOM 1516 N N . MET A 1 188 ? 4.532 -0.885 -5.472 1.00 97.12 188 MET A N 1
ATOM 1517 C CA . MET A 1 188 ? 4.077 -1.295 -6.806 1.00 97.12 188 MET A CA 1
ATOM 1518 C C . MET A 1 188 ? 2.622 -1.730 -6.782 1.00 97.12 188 MET A C 1
ATOM 1520 O O . MET A 1 188 ? 1.806 -1.179 -7.517 1.00 97.12 188 MET A O 1
ATOM 1524 N N . LEU A 1 189 ? 2.294 -2.690 -5.917 1.00 97.12 189 LEU A N 1
ATOM 1525 C CA . LEU A 1 189 ? 0.949 -3.235 -5.840 1.00 97.12 189 LEU A CA 1
ATOM 1526 C C . LEU A 1 189 ? -0.060 -2.143 -5.483 1.00 97.12 189 LEU A C 1
ATOM 1528 O O . LEU A 1 189 ? -1.061 -1.987 -6.178 1.00 97.12 189 LEU A O 1
ATOM 1532 N N . LYS A 1 190 ? 0.244 -1.314 -4.477 1.00 95.88 190 LYS A N 1
ATOM 1533 C CA . LYS A 1 190 ? -0.608 -0.181 -4.110 1.00 95.88 190 LYS A CA 1
ATOM 1534 C C . LYS A 1 190 ? -0.833 0.772 -5.285 1.00 95.88 190 LYS A C 1
ATOM 1536 O O . LYS A 1 190 ? -1.949 1.239 -5.484 1.00 95.88 190 LYS A O 1
ATOM 1541 N N . ALA A 1 191 ? 0.214 1.093 -6.048 1.00 95.62 191 ALA A N 1
ATOM 1542 C CA . ALA A 1 191 ? 0.118 2.020 -7.173 1.00 95.62 191 ALA A CA 1
ATOM 1543 C C . ALA A 1 191 ? -0.777 1.495 -8.305 1.00 95.62 191 ALA A C 1
ATOM 1545 O O . ALA A 1 191 ? -1.478 2.293 -8.926 1.00 95.62 191 ALA A O 1
ATOM 1546 N N . ILE A 1 192 ? -0.774 0.183 -8.553 1.00 94.50 192 ILE A N 1
ATOM 1547 C CA . ILE A 1 192 ? -1.643 -0.431 -9.564 1.00 94.50 192 ILE A CA 1
ATOM 1548 C C . ILE A 1 192 ? -3.089 -0.492 -9.070 1.00 94.50 192 ILE A C 1
ATOM 1550 O O . ILE A 1 192 ? -3.994 -0.075 -9.790 1.00 94.50 192 ILE A O 1
ATOM 1554 N N . LEU A 1 193 ? -3.304 -0.964 -7.838 1.00 93.19 193 LEU A N 1
ATOM 1555 C CA . LEU A 1 193 ? -4.640 -1.106 -7.255 1.00 93.19 193 LEU A CA 1
ATOM 1556 C C . LEU A 1 193 ? -5.368 0.243 -7.174 1.00 93.19 193 LEU A C 1
ATOM 1558 O O . LEU A 1 193 ? -6.500 0.362 -7.628 1.00 93.19 193 LEU A O 1
ATOM 1562 N N . SER A 1 194 ? -4.678 1.292 -6.712 1.00 92.38 194 SER A N 1
ATOM 1563 C CA . SER A 1 194 ? -5.243 2.645 -6.610 1.00 92.38 194 SER A CA 1
ATOM 1564 C C . SER A 1 194 ? -5.057 3.492 -7.881 1.00 92.38 194 SER A C 1
ATOM 1566 O O . SER A 1 194 ? -5.175 4.717 -7.826 1.00 92.38 194 SER A O 1
ATOM 1568 N N . GLY A 1 195 ? -4.628 2.892 -8.996 1.00 89.00 195 GLY A N 1
ATOM 1569 C CA . GLY A 1 195 ? -4.190 3.614 -10.194 1.00 89.00 195 GLY A CA 1
ATOM 1570 C C . GLY A 1 195 ? -5.325 4.099 -11.100 1.00 89.00 195 GLY A C 1
ATOM 1571 O O . GLY A 1 195 ? -5.118 5.026 -11.886 1.00 89.00 195 GLY A O 1
ATOM 1572 N N . ASN A 1 196 ? -6.512 3.493 -10.978 1.00 88.19 196 ASN A N 1
ATOM 1573 C CA . ASN A 1 196 ? -7.717 3.738 -11.787 1.00 88.19 196 ASN A CA 1
ATOM 1574 C C . ASN A 1 196 ? -7.559 3.513 -13.305 1.00 88.19 196 ASN A C 1
ATOM 1576 O O . ASN A 1 196 ? -8.374 3.999 -14.084 1.00 88.19 196 ASN A O 1
ATOM 1580 N N . TYR A 1 197 ? -6.540 2.764 -13.734 1.00 90.88 197 TYR A N 1
ATOM 1581 C CA . TYR A 1 197 ? -6.279 2.457 -15.149 1.00 90.88 197 TYR A CA 1
ATOM 1582 C C . TYR A 1 197 ? -6.419 0.964 -15.495 1.00 90.88 197 TYR A C 1
ATOM 1584 O O . TYR A 1 197 ? -6.218 0.572 -16.643 1.00 90.88 197 TYR A O 1
ATOM 1592 N N . VAL A 1 198 ? -6.763 0.123 -14.513 1.00 91.00 198 VAL A N 1
ATOM 1593 C CA . VAL A 1 198 ? -7.005 -1.317 -14.687 1.00 91.00 198 VAL A CA 1
ATOM 1594 C C . VAL A 1 198 ? -8.390 -1.652 -14.156 1.00 91.00 198 VAL A C 1
ATOM 1596 O O . VAL A 1 198 ? -8.710 -1.343 -13.010 1.00 91.00 198 VAL A O 1
ATOM 1599 N N . ASN A 1 199 ? -9.208 -2.324 -14.967 1.00 87.94 199 ASN A N 1
ATOM 1600 C CA . ASN A 1 199 ? -10.463 -2.895 -14.494 1.00 87.94 199 ASN A CA 1
ATOM 1601 C C . ASN A 1 199 ? -10.235 -4.337 -14.030 1.00 87.94 199 ASN A C 1
ATOM 1603 O O . ASN A 1 199 ? -10.195 -5.266 -14.836 1.00 87.94 199 ASN A O 1
ATOM 1607 N N . PHE A 1 200 ? -10.117 -4.527 -12.717 1.00 87.69 200 PHE A N 1
ATOM 1608 C CA . PHE A 1 200 ? -9.839 -5.838 -12.135 1.00 87.69 200 PHE A CA 1
ATOM 1609 C C . PHE A 1 200 ? -10.972 -6.863 -12.304 1.00 87.69 200 PHE A C 1
ATOM 1611 O O . PHE A 1 200 ? -10.722 -8.065 -12.244 1.00 87.69 200 PHE A O 1
ATOM 1618 N N . GLY A 1 201 ? -12.207 -6.424 -12.579 1.00 84.25 201 GLY A N 1
ATOM 1619 C CA . GLY A 1 201 ? -13.325 -7.336 -12.845 1.00 84.25 201 GLY A CA 1
ATOM 1620 C C . GLY A 1 201 ? -13.117 -8.194 -14.097 1.00 84.25 201 GLY A C 1
ATOM 1621 O O . GLY A 1 201 ? -13.670 -9.287 -14.198 1.00 84.25 201 GLY A O 1
ATOM 1622 N N . VAL A 1 202 ? -12.275 -7.728 -15.023 1.00 85.94 202 VAL A N 1
ATOM 1623 C CA . VAL A 1 202 ? -11.948 -8.413 -16.276 1.00 85.94 202 VAL A CA 1
ATOM 1624 C C . VAL A 1 202 ? -11.216 -9.736 -16.022 1.00 85.94 202 VAL A C 1
ATOM 1626 O O . VAL A 1 202 ? -11.546 -10.732 -16.656 1.00 85.94 202 VAL A O 1
ATOM 1629 N N . PHE A 1 203 ? -10.302 -9.799 -15.052 1.00 87.44 203 PHE A N 1
ATOM 1630 C CA . PHE A 1 203 ? -9.526 -11.015 -14.754 1.00 87.44 203 PHE A CA 1
ATOM 1631 C C . PHE A 1 203 ? -10.426 -12.211 -14.433 1.00 87.44 203 PHE A C 1
ATOM 1633 O O . PHE A 1 203 ? -10.297 -13.273 -15.038 1.00 87.44 203 PHE A O 1
ATOM 1640 N N . LYS A 1 204 ? -11.441 -11.996 -13.590 1.00 83.56 204 LYS A N 1
ATOM 1641 C CA . LYS A 1 204 ? -12.419 -13.033 -13.243 1.00 83.56 204 LYS A CA 1
ATOM 1642 C C . LYS A 1 204 ? -13.299 -13.452 -14.426 1.00 83.56 204 LYS A C 1
ATOM 1644 O O . LYS A 1 204 ? -13.700 -14.608 -14.498 1.00 83.56 204 LYS A O 1
ATOM 1649 N N . LEU A 1 205 ? -13.611 -12.533 -15.343 1.00 85.81 205 LEU A N 1
ATOM 1650 C CA . LEU A 1 205 ? -14.433 -12.826 -16.526 1.00 85.81 205 LEU A CA 1
ATOM 1651 C C . LEU A 1 205 ? -13.691 -13.680 -17.561 1.00 85.81 205 LEU A C 1
ATOM 1653 O O . LEU A 1 205 ? -14.316 -14.511 -18.213 1.00 85.81 205 LEU A O 1
ATOM 1657 N N . TYR A 1 206 ? -12.380 -13.479 -17.702 1.00 86.00 206 TYR A N 1
ATOM 1658 C CA . TYR A 1 206 ? -11.545 -14.202 -18.665 1.00 86.00 206 TYR A CA 1
ATOM 1659 C C . TYR A 1 206 ? -10.802 -15.405 -18.062 1.00 86.00 206 TYR A C 1
ATOM 1661 O O . TYR A 1 206 ? -10.085 -16.087 -18.789 1.00 86.00 206 TYR A O 1
ATOM 1669 N N . GLY A 1 207 ? -10.975 -15.683 -16.764 1.00 85.06 207 GLY A N 1
ATOM 1670 C CA . GLY A 1 207 ? -10.275 -16.770 -16.072 1.00 85.06 207 GLY A CA 1
ATOM 1671 C C . GLY A 1 207 ? -8.764 -16.541 -15.962 1.00 85.06 207 GLY A C 1
ATOM 1672 O O . GLY A 1 207 ? -7.993 -17.486 -16.083 1.00 85.06 207 GLY A O 1
ATOM 1673 N N . ASP A 1 208 ? -8.338 -15.284 -15.810 1.00 90.56 208 ASP A N 1
ATOM 1674 C CA . ASP A 1 208 ? -6.934 -14.921 -15.606 1.00 90.56 208 ASP A CA 1
ATOM 1675 C C . ASP A 1 208 ? -6.652 -14.748 -14.105 1.00 90.56 208 ASP A C 1
ATOM 1677 O O . ASP A 1 208 ? -7.143 -13.814 -13.471 1.00 90.56 208 ASP A O 1
ATOM 1681 N N . ASP A 1 209 ? -5.819 -15.628 -13.550 1.00 91.88 209 ASP A N 1
ATOM 1682 C CA . ASP A 1 209 ? -5.489 -15.661 -12.120 1.00 91.88 209 ASP A CA 1
ATOM 1683 C C . ASP A 1 209 ? -4.404 -14.639 -11.712 1.00 91.88 209 ASP A C 1
ATOM 1685 O O . ASP A 1 209 ? -3.903 -14.672 -10.588 1.00 91.88 209 ASP A O 1
ATOM 1689 N N . ALA A 1 210 ? -3.982 -13.721 -12.594 1.00 93.81 210 ALA A N 1
ATOM 1690 C CA . ALA A 1 210 ? -2.891 -12.777 -12.313 1.00 93.81 210 ALA A CA 1
ATOM 1691 C C . ALA A 1 210 ? -3.127 -11.923 -11.054 1.00 93.81 210 ALA A C 1
ATOM 1693 O O . ALA A 1 210 ? -2.169 -11.587 -10.349 1.00 93.81 210 ALA A O 1
ATOM 1694 N N . LEU A 1 211 ? -4.381 -11.562 -10.771 1.00 92.62 211 LEU A N 1
ATOM 1695 C CA . LEU A 1 211 ? -4.738 -10.817 -9.564 1.00 92.62 211 LEU A CA 1
ATOM 1696 C C . LEU A 1 211 ? -4.655 -11.683 -8.311 1.00 92.62 211 LEU A C 1
ATOM 1698 O O . LEU A 1 211 ? -4.008 -11.291 -7.342 1.00 92.62 211 LEU A O 1
ATOM 1702 N N . ASP A 1 212 ? -5.236 -12.875 -8.347 1.00 91.25 212 ASP A N 1
ATOM 1703 C CA . ASP A 1 212 ? -5.217 -13.779 -7.202 1.00 91.25 212 ASP A CA 1
ATOM 1704 C C . ASP A 1 212 ? -3.782 -14.220 -6.876 1.00 91.25 212 ASP A C 1
ATOM 1706 O O . ASP A 1 212 ? -3.376 -14.219 -5.714 1.00 91.25 212 ASP A O 1
ATOM 1710 N N . ASN A 1 213 ? -2.956 -14.481 -7.894 1.00 93.94 213 ASN A N 1
ATOM 1711 C CA . ASN A 1 213 ? -1.547 -14.846 -7.733 1.00 93.94 213 ASN A CA 1
ATOM 1712 C C . ASN A 1 213 ? -0.729 -13.758 -7.025 1.00 93.94 213 ASN A C 1
ATOM 1714 O O . ASN A 1 213 ? -0.035 -14.049 -6.045 1.00 93.94 213 ASN A O 1
ATOM 1718 N N . VAL A 1 214 ? -0.820 -12.499 -7.475 1.00 95.56 214 VAL A N 1
ATOM 1719 C CA . VAL A 1 214 ? -0.036 -11.410 -6.866 1.00 95.56 214 VAL A CA 1
ATOM 1720 C C . VAL A 1 214 ? -0.496 -11.111 -5.447 1.00 95.56 214 VAL A C 1
ATOM 1722 O O . VAL A 1 214 ? 0.333 -10.836 -4.575 1.00 95.56 214 VAL A O 1
ATOM 1725 N N . LEU A 1 215 ? -1.798 -11.195 -5.182 1.00 92.88 215 LEU A N 1
ATOM 1726 C CA . LEU A 1 215 ? -2.322 -10.933 -3.853 1.00 92.88 215 LEU A CA 1
ATOM 1727 C C . LEU A 1 215 ? -1.987 -12.077 -2.876 1.00 92.88 215 LEU A C 1
ATOM 1729 O O . LEU A 1 215 ? -1.570 -11.802 -1.747 1.00 92.88 215 LEU A O 1
ATOM 1733 N N . ASN A 1 216 ? -2.044 -13.337 -3.321 1.00 93.06 216 ASN A N 1
ATOM 1734 C CA . ASN A 1 216 ? -1.587 -14.496 -2.547 1.00 93.06 216 ASN A CA 1
ATOM 1735 C C . ASN A 1 216 ? -0.083 -14.426 -2.254 1.00 93.06 216 ASN A C 1
ATOM 1737 O O . ASN A 1 216 ? 0.346 -14.678 -1.127 1.00 93.06 216 ASN A O 1
ATOM 1741 N N . MET A 1 217 ? 0.735 -14.044 -3.241 1.00 96.12 217 MET A N 1
ATOM 1742 C CA . MET A 1 217 ? 2.162 -13.817 -3.013 1.00 96.12 217 MET A CA 1
ATOM 1743 C C . MET A 1 217 ? 2.387 -12.696 -1.996 1.00 96.12 217 MET A C 1
ATOM 1745 O O . MET A 1 217 ? 3.194 -12.833 -1.082 1.00 96.12 217 MET A O 1
ATOM 1749 N N . THR A 1 218 ? 1.640 -11.601 -2.112 1.00 95.25 218 THR A N 1
ATOM 1750 C CA . THR A 1 218 ? 1.726 -10.473 -1.180 1.00 95.25 218 THR A CA 1
ATOM 1751 C C . THR A 1 218 ? 1.379 -10.895 0.245 1.00 95.25 218 THR A C 1
ATOM 1753 O O . THR A 1 218 ? 2.089 -10.512 1.170 1.00 95.25 218 THR A O 1
ATOM 1756 N N . ALA A 1 219 ? 0.358 -11.737 0.436 1.00 93.94 219 ALA A N 1
ATOM 1757 C CA . ALA A 1 219 ? 0.025 -12.298 1.743 1.00 93.94 219 ALA A CA 1
ATOM 1758 C C . ALA A 1 219 ? 1.183 -13.129 2.328 1.00 93.94 219 ALA A C 1
ATOM 1760 O O . ALA A 1 219 ? 1.536 -12.950 3.494 1.00 93.94 219 ALA A O 1
ATOM 1761 N N . LYS A 1 220 ? 1.842 -13.967 1.513 1.00 95.50 220 LYS A N 1
ATOM 1762 C CA . LYS A 1 220 ? 3.042 -14.719 1.929 1.00 95.50 220 LYS A CA 1
ATOM 1763 C C . LYS A 1 220 ? 4.200 -13.791 2.307 1.00 95.50 220 LYS A C 1
ATOM 1765 O O . LYS A 1 220 ? 4.865 -14.023 3.314 1.00 95.50 220 LYS A O 1
ATOM 1770 N N . LEU A 1 221 ? 4.424 -12.726 1.534 1.00 95.75 221 LEU A N 1
ATOM 1771 C CA . LEU A 1 221 ? 5.440 -11.718 1.843 1.00 95.75 221 LEU A CA 1
ATOM 1772 C C . LEU A 1 221 ? 5.139 -11.014 3.168 1.00 95.75 221 LEU A C 1
ATOM 1774 O O . LEU A 1 221 ? 6.043 -10.903 3.988 1.00 95.75 221 LEU A O 1
ATOM 1778 N N . ILE A 1 222 ? 3.889 -10.603 3.404 1.00 95.25 222 ILE A N 1
ATOM 1779 C CA . ILE A 1 222 ? 3.446 -9.979 4.660 1.00 95.25 222 ILE A CA 1
ATOM 1780 C C . ILE A 1 222 ? 3.717 -10.901 5.853 1.00 95.25 222 ILE A C 1
ATOM 1782 O O . ILE A 1 222 ? 4.382 -10.487 6.798 1.00 95.25 222 ILE A O 1
ATOM 1786 N N . LEU A 1 223 ? 3.283 -12.163 5.778 1.00 94.88 223 LEU A N 1
ATOM 1787 C CA . LEU A 1 223 ? 3.475 -13.141 6.854 1.00 94.88 223 LEU A CA 1
ATOM 1788 C C . LEU A 1 223 ? 4.950 -13.449 7.151 1.00 94.88 223 LEU A C 1
ATOM 1790 O O . LEU A 1 223 ? 5.273 -13.898 8.246 1.00 94.88 223 LEU A O 1
ATOM 1794 N N . SER A 1 224 ? 5.852 -13.218 6.193 1.00 94.69 224 SER A N 1
ATOM 1795 C CA . SER A 1 224 ? 7.289 -13.455 6.376 1.00 94.69 224 SER A CA 1
ATOM 1796 C C . SER A 1 224 ? 8.019 -12.355 7.159 1.00 94.69 224 SER A C 1
ATOM 1798 O O . SER A 1 224 ? 9.195 -12.519 7.485 1.00 94.69 224 SER A O 1
ATOM 1800 N N . ILE A 1 225 ? 7.360 -11.225 7.437 1.00 94.75 225 ILE A N 1
ATOM 1801 C CA . ILE A 1 225 ? 7.951 -10.069 8.120 1.00 94.75 225 ILE A CA 1
ATOM 1802 C C . ILE A 1 225 ? 7.588 -10.133 9.608 1.00 94.75 225 ILE A C 1
ATOM 1804 O O . ILE A 1 225 ? 6.440 -10.401 9.957 1.00 94.75 225 ILE A O 1
ATOM 1808 N N . SER A 1 226 ? 8.528 -9.843 10.508 1.00 94.00 226 SER A N 1
ATOM 1809 C CA . SER A 1 226 ? 8.192 -9.670 11.927 1.00 94.00 226 SER A CA 1
ATOM 1810 C C . SER A 1 226 ? 7.535 -8.304 12.171 1.00 94.00 226 SER A C 1
ATOM 1812 O O . SER A 1 226 ? 7.884 -7.315 11.524 1.00 94.00 226 SER A O 1
ATOM 1814 N N . HIS A 1 227 ? 6.595 -8.199 13.117 1.00 93.00 227 HIS A N 1
ATOM 1815 C CA . HIS A 1 227 ? 5.976 -6.898 13.415 1.00 93.00 227 HIS A CA 1
ATOM 1816 C C . HIS A 1 227 ? 6.987 -5.853 13.898 1.00 93.00 227 HIS A C 1
ATOM 1818 O O . HIS A 1 227 ? 6.827 -4.672 13.595 1.00 93.00 227 HIS A O 1
ATOM 1824 N N . ASP A 1 228 ? 8.035 -6.279 14.606 1.00 91.81 228 ASP A N 1
ATOM 1825 C CA . ASP A 1 228 ? 9.085 -5.386 15.100 1.00 91.81 228 ASP A CA 1
ATOM 1826 C C . ASP A 1 228 ? 9.860 -4.760 13.933 1.00 91.81 228 ASP A C 1
ATOM 1828 O O . ASP A 1 228 ? 10.074 -3.548 13.913 1.00 91.81 228 ASP A O 1
ATOM 1832 N N . ASP A 1 229 ? 10.187 -5.544 12.898 1.00 93.25 229 ASP A N 1
ATOM 1833 C CA . ASP A 1 229 ? 10.846 -5.032 11.690 1.00 93.25 229 ASP A CA 1
ATOM 1834 C C . ASP A 1 229 ? 9.984 -3.986 10.964 1.00 93.25 229 ASP A C 1
ATOM 1836 O O . ASP A 1 229 ? 10.513 -2.997 10.445 1.00 93.25 229 ASP A O 1
ATOM 1840 N N . ILE A 1 230 ? 8.655 -4.163 10.937 1.00 94.19 230 ILE A N 1
ATOM 1841 C CA . ILE A 1 230 ? 7.737 -3.176 10.342 1.00 94.19 230 ILE A CA 1
ATOM 1842 C C . ILE A 1 230 ? 7.890 -1.830 11.048 1.00 94.19 230 ILE A C 1
ATOM 1844 O O . ILE A 1 230 ? 7.978 -0.806 10.376 1.00 94.19 230 ILE A O 1
ATOM 1848 N N . LEU A 1 231 ? 7.956 -1.817 12.380 1.00 90.19 231 LEU A N 1
ATOM 1849 C CA . LEU A 1 231 ? 8.048 -0.583 13.162 1.00 90.19 231 LEU A CA 1
ATOM 1850 C C . LEU A 1 231 ? 9.454 0.032 13.159 1.00 90.19 231 LEU A C 1
ATOM 1852 O O . LEU A 1 231 ? 9.581 1.256 13.171 1.00 90.19 231 LEU A O 1
ATOM 1856 N N . VAL A 1 232 ? 10.504 -0.792 13.105 1.00 92.19 232 VAL A N 1
ATOM 1857 C CA . VAL A 1 232 ? 11.904 -0.335 13.120 1.00 92.19 232 VAL A CA 1
ATOM 1858 C C . VAL A 1 232 ? 12.316 0.309 11.795 1.00 92.19 232 VAL A C 1
ATOM 1860 O O . VAL A 1 232 ? 13.120 1.242 11.797 1.00 92.19 232 VAL A O 1
ATOM 1863 N N . TYR A 1 233 ? 11.785 -0.151 10.657 1.00 93.06 233 TYR A N 1
ATOM 1864 C CA . TYR A 1 233 ? 12.190 0.327 9.332 1.00 93.06 233 TYR A CA 1
ATOM 1865 C C . TYR A 1 233 ? 11.143 1.265 8.695 1.00 93.06 233 TYR A C 1
ATOM 1867 O O . TYR A 1 233 ? 10.213 0.790 8.039 1.00 93.06 233 TYR A O 1
ATOM 1875 N N . PRO A 1 234 ? 11.324 2.606 8.712 1.00 92.19 234 PRO A N 1
ATOM 1876 C CA . PRO A 1 234 ? 10.265 3.554 8.334 1.00 92.19 234 PRO A CA 1
ATOM 1877 C C . PRO A 1 234 ? 9.756 3.406 6.895 1.00 92.19 234 PRO A C 1
ATOM 1879 O O . PRO A 1 234 ? 8.566 3.522 6.627 1.00 92.19 234 PRO A O 1
ATOM 1882 N N . LYS A 1 235 ? 10.651 3.104 5.944 1.00 92.94 235 LYS A N 1
ATOM 1883 C CA . LYS A 1 235 ? 10.269 2.905 4.532 1.00 92.94 235 LYS A CA 1
ATOM 1884 C C . LYS A 1 235 ? 9.438 1.644 4.319 1.00 92.94 235 LYS A C 1
ATOM 1886 O O . LYS A 1 235 ? 8.611 1.623 3.413 1.00 92.94 235 LYS A O 1
ATOM 1891 N N . LEU A 1 236 ? 9.706 0.602 5.109 1.00 95.75 236 LEU A N 1
ATOM 1892 C CA . LEU A 1 236 ? 8.911 -0.619 5.096 1.00 95.75 236 LEU A CA 1
ATOM 1893 C C . LEU A 1 236 ? 7.562 -0.347 5.754 1.00 95.75 236 LEU A C 1
ATOM 1895 O O . LEU A 1 236 ? 6.550 -0.614 5.121 1.00 95.75 236 LEU A O 1
ATOM 1899 N N . SER A 1 237 ? 7.568 0.257 6.948 1.00 95.31 237 SER A N 1
ATOM 1900 C CA . SER A 1 237 ? 6.370 0.684 7.680 1.00 95.31 237 SER A CA 1
ATOM 1901 C C . SER A 1 237 ? 5.399 1.437 6.775 1.00 95.31 237 SER A C 1
ATOM 1903 O O . SER A 1 237 ? 4.271 1.006 6.554 1.00 95.31 237 SER A O 1
ATOM 1905 N N . GLN A 1 238 ? 5.881 2.512 6.147 1.00 93.94 238 GLN A N 1
ATOM 1906 C CA . GLN A 1 238 ? 5.076 3.347 5.267 1.00 93.94 238 GLN A CA 1
ATOM 1907 C C . GLN A 1 238 ? 4.524 2.558 4.072 1.00 93.94 238 GLN A C 1
ATOM 1909 O O . GLN A 1 238 ? 3.350 2.685 3.745 1.00 93.94 238 GLN A O 1
ATOM 1914 N N . ALA A 1 239 ? 5.353 1.742 3.411 1.00 96.50 239 ALA A N 1
ATOM 1915 C CA . ALA A 1 239 ? 4.912 0.943 2.269 1.00 96.50 239 ALA A CA 1
ATOM 1916 C C . ALA A 1 239 ? 3.866 -0.113 2.662 1.00 96.50 239 ALA A C 1
ATOM 1918 O O . ALA A 1 239 ? 2.910 -0.324 1.921 1.00 96.50 239 ALA A O 1
ATOM 1919 N N . TYR A 1 240 ? 4.050 -0.747 3.821 1.00 97.12 240 TYR A N 1
ATOM 1920 C CA . TYR A 1 240 ? 3.153 -1.755 4.371 1.00 97.12 240 TYR A CA 1
ATOM 1921 C C . TYR A 1 240 ? 1.798 -1.149 4.743 1.00 97.12 240 TYR A C 1
ATOM 1923 O O . TYR A 1 240 ? 0.789 -1.525 4.154 1.00 97.12 240 TYR A O 1
ATOM 1931 N N . TYR A 1 241 ? 1.761 -0.167 5.649 1.00 96.38 241 TYR A N 1
ATOM 1932 C CA . TYR A 1 241 ? 0.493 0.378 6.143 1.00 96.38 241 TYR A CA 1
ATOM 1933 C C . TYR A 1 241 ? -0.321 1.062 5.041 1.00 96.38 241 TYR A C 1
ATOM 1935 O O . TYR A 1 241 ? -1.532 0.879 4.993 1.00 96.38 241 TYR A O 1
ATOM 1943 N N . ILE A 1 242 ? 0.328 1.756 4.096 1.00 95.56 242 ILE A N 1
ATOM 1944 C CA . ILE A 1 242 ? -0.370 2.359 2.947 1.00 95.56 242 ILE A CA 1
ATOM 1945 C C . ILE A 1 242 ? -0.971 1.285 2.023 1.00 95.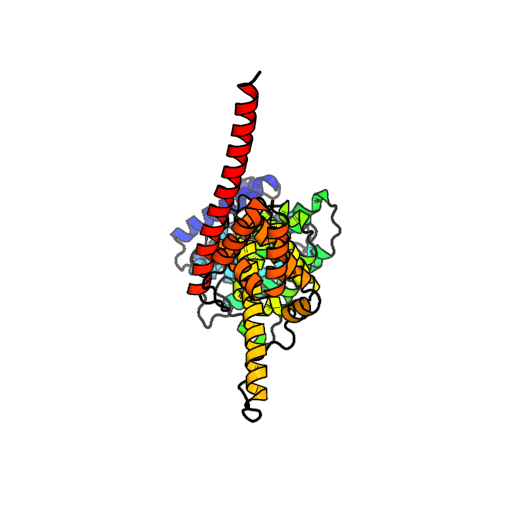56 242 ILE A C 1
ATOM 1947 O O . ILE A 1 242 ? -2.037 1.500 1.444 1.00 95.56 242 ILE A O 1
ATOM 1951 N N . LEU A 1 243 ? -0.310 0.133 1.858 1.00 96.81 243 LEU A N 1
ATOM 1952 C CA . LEU A 1 243 ? -0.872 -0.979 1.090 1.00 96.81 243 LEU A CA 1
ATOM 1953 C C . LEU A 1 243 ? -2.080 -1.590 1.809 1.00 96.81 243 LEU A C 1
ATOM 1955 O O . LEU A 1 243 ? -3.109 -1.793 1.170 1.00 96.81 243 LEU A O 1
ATOM 1959 N N . ILE A 1 244 ? -1.966 -1.878 3.110 1.00 96.25 244 ILE A N 1
ATOM 1960 C CA . ILE A 1 244 ? -3.072 -2.468 3.877 1.00 96.25 244 ILE A CA 1
ATOM 1961 C C . ILE A 1 244 ? -4.273 -1.515 3.913 1.00 96.25 244 ILE A C 1
ATOM 1963 O O . ILE A 1 244 ? -5.398 -1.965 3.707 1.00 96.25 244 ILE A O 1
ATOM 1967 N N . GLU A 1 245 ? -4.049 -0.210 4.083 1.00 95.94 245 GLU A N 1
ATOM 1968 C CA . GLU A 1 245 ? -5.107 0.802 4.013 1.00 95.94 245 GLU A CA 1
ATOM 1969 C C . GLU A 1 245 ? -5.803 0.788 2.645 1.00 95.94 245 GLU A C 1
ATOM 1971 O O . GLU A 1 245 ? -7.029 0.730 2.584 1.00 95.94 245 GLU A O 1
ATOM 1976 N N . CYS A 1 246 ? -5.039 0.758 1.546 1.00 95.31 246 CYS A N 1
ATOM 1977 C CA . CYS A 1 246 ? -5.585 0.674 0.187 1.00 95.31 246 CYS A CA 1
ATOM 1978 C C . CYS A 1 246 ? -6.412 -0.604 -0.028 1.00 95.31 246 CYS A C 1
ATOM 1980 O O . CYS A 1 246 ? -7.510 -0.549 -0.583 1.00 95.31 246 CYS A O 1
ATOM 1982 N N . LEU A 1 247 ? -5.923 -1.751 0.453 1.00 94.44 247 LEU A N 1
ATOM 1983 C CA . LEU A 1 247 ? -6.661 -3.011 0.385 1.00 94.44 247 LEU A CA 1
ATOM 1984 C C . LEU A 1 247 ? -7.947 -2.959 1.219 1.00 94.44 247 LEU A C 1
ATOM 1986 O O . LEU A 1 247 ? -8.976 -3.451 0.771 1.00 94.44 247 LEU A O 1
ATOM 1990 N N . ALA A 1 248 ? -7.916 -2.349 2.404 1.00 94.81 248 ALA A N 1
ATOM 1991 C CA . ALA A 1 248 ? -9.089 -2.217 3.261 1.00 94.81 248 ALA A CA 1
ATOM 1992 C C . ALA A 1 248 ? -10.118 -1.224 2.709 1.00 94.81 248 ALA A C 1
ATOM 1994 O O . ALA A 1 248 ? -11.317 -1.432 2.873 1.00 94.81 248 ALA A O 1
ATOM 1995 N N . GLN A 1 249 ? -9.668 -0.173 2.031 1.00 93.69 249 GLN A N 1
ATOM 1996 C CA . GLN A 1 249 ? -10.541 0.840 1.458 1.00 93.69 249 GLN A CA 1
ATOM 1997 C C . GLN A 1 249 ? -11.237 0.351 0.182 1.00 93.69 249 GLN A C 1
ATOM 1999 O O . GLN A 1 249 ? -12.466 0.373 0.102 1.00 93.69 249 GLN A O 1
ATOM 2004 N N . ASP A 1 250 ? -10.457 -0.097 -0.805 1.00 88.88 250 ASP A N 1
ATOM 2005 C CA . ASP A 1 250 ? -10.945 -0.317 -2.173 1.00 88.88 250 ASP A CA 1
ATOM 2006 C C . ASP A 1 250 ? -11.136 -1.810 -2.506 1.00 88.88 250 ASP A C 1
ATOM 2008 O O . ASP A 1 250 ? -11.909 -2.162 -3.398 1.00 88.88 250 ASP A O 1
ATOM 2012 N N . HIS A 1 251 ? -10.479 -2.710 -1.762 1.00 88.50 251 HIS A N 1
ATOM 2013 C CA . HIS A 1 251 ? -10.447 -4.155 -2.034 1.00 88.50 251 HIS A CA 1
ATOM 2014 C C . HIS A 1 251 ? -10.818 -5.013 -0.807 1.00 88.50 251 HIS A C 1
ATOM 2016 O O . HIS A 1 251 ? -10.348 -6.141 -0.653 1.00 88.50 251 HIS A O 1
ATOM 2022 N N . ILE A 1 252 ? -11.696 -4.508 0.070 1.00 90.12 252 ILE A N 1
ATOM 2023 C CA . ILE A 1 252 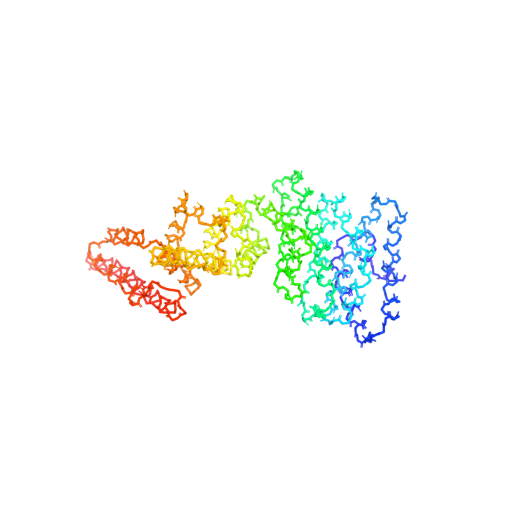? -12.059 -5.168 1.341 1.00 90.12 252 ILE A CA 1
ATOM 2024 C C . ILE A 1 252 ? -12.641 -6.576 1.153 1.00 90.12 252 ILE A C 1
ATOM 2026 O O . ILE A 1 252 ? -12.465 -7.451 1.999 1.00 90.12 252 ILE A O 1
ATOM 2030 N N . THR A 1 253 ? -13.316 -6.816 0.025 1.00 86.75 253 THR A N 1
ATOM 2031 C CA . THR A 1 253 ? -13.863 -8.130 -0.329 1.00 86.75 253 THR A CA 1
ATOM 2032 C C . THR A 1 253 ? -12.756 -9.166 -0.477 1.00 86.75 253 THR A C 1
ATOM 2034 O O . THR A 1 253 ? -12.910 -10.273 0.029 1.00 86.75 253 THR A O 1
ATOM 2037 N N . TYR A 1 254 ? -11.620 -8.794 -1.069 1.00 84.12 254 TYR A N 1
ATOM 2038 C CA . TYR A 1 254 ? -10.437 -9.646 -1.132 1.00 84.12 254 TYR A CA 1
ATOM 2039 C C . TYR A 1 254 ? -9.831 -9.880 0.259 1.00 84.12 254 TYR A C 1
ATOM 2041 O O . TYR A 1 254 ? -9.529 -11.018 0.616 1.00 84.12 254 TYR A O 1
ATOM 2049 N N . LEU A 1 255 ? -9.704 -8.836 1.090 1.00 86.31 255 LEU A N 1
ATOM 2050 C CA . LEU A 1 255 ? -9.212 -9.028 2.460 1.00 86.31 255 LEU A CA 1
ATOM 2051 C C . LEU A 1 255 ? -10.092 -10.010 3.248 1.00 86.31 255 LEU A C 1
ATOM 2053 O O . LEU A 1 255 ? -9.572 -10.792 4.037 1.00 86.31 255 LEU A O 1
ATOM 2057 N N . SER A 1 256 ? -11.405 -10.020 2.996 1.00 85.75 256 SER A N 1
ATOM 2058 C CA . SER A 1 256 ? -12.334 -10.954 3.643 1.00 85.75 256 SER A CA 1
ATOM 2059 C C . SER A 1 256 ? -12.214 -12.408 3.167 1.00 85.75 256 SER A C 1
ATOM 2061 O O . SER A 1 256 ? -12.765 -13.292 3.821 1.00 85.75 256 SER A O 1
ATOM 2063 N N . THR A 1 257 ? -11.498 -12.665 2.064 1.00 85.12 257 THR A N 1
ATOM 2064 C CA . THR A 1 257 ? -11.215 -14.017 1.546 1.00 85.12 257 THR A CA 1
ATOM 2065 C C . THR A 1 257 ? -9.843 -14.557 1.952 1.00 85.12 257 THR A C 1
ATOM 2067 O O . THR A 1 257 ? -9.560 -15.725 1.702 1.00 85.12 257 THR A O 1
ATOM 2070 N N . LEU A 1 258 ? -8.989 -13.730 2.566 1.00 83.56 258 LEU A N 1
ATOM 2071 C CA . LEU A 1 258 ? -7.672 -14.148 3.052 1.00 83.56 258 LEU A CA 1
ATOM 2072 C C . LEU A 1 258 ? -7.780 -15.209 4.145 1.00 83.56 258 LEU A C 1
ATOM 2074 O O . LEU A 1 258 ? -8.710 -15.189 4.943 1.00 83.56 258 LEU A O 1
ATOM 2078 N N . GLU A 1 259 ? -6.782 -16.087 4.241 1.00 85.06 259 GLU A N 1
ATOM 2079 C CA . GLU A 1 259 ? -6.726 -17.087 5.307 1.00 85.06 259 GLU A CA 1
ATOM 2080 C C . GLU A 1 259 ? -6.697 -16.436 6.709 1.00 85.06 259 GLU A C 1
ATOM 2082 O O . GLU A 1 259 ? -6.066 -15.386 6.888 1.00 85.06 259 GLU A O 1
ATOM 2087 N N . PRO A 1 260 ? -7.307 -17.069 7.735 1.00 86.50 260 PRO A N 1
ATOM 2088 C CA . PRO A 1 260 ? -7.351 -16.528 9.096 1.00 86.50 260 PRO A CA 1
ATOM 2089 C C . PRO A 1 260 ? -6.001 -16.040 9.655 1.00 86.50 260 PRO A C 1
ATOM 2091 O O . PRO A 1 260 ? -5.985 -14.953 10.232 1.00 86.50 260 PRO A O 1
ATOM 2094 N N . PRO A 1 261 ? -4.861 -16.744 9.460 1.00 88.06 261 PRO A N 1
ATOM 2095 C CA . PRO A 1 261 ? -3.568 -16.287 9.973 1.00 88.06 261 PRO A CA 1
ATOM 2096 C C . PRO A 1 261 ? -3.137 -14.926 9.418 1.00 88.06 261 PRO A C 1
ATOM 2098 O O . PRO A 1 261 ? -2.567 -14.120 10.148 1.00 88.06 261 PRO A O 1
ATOM 2101 N N . VAL A 1 262 ? -3.442 -14.639 8.147 1.00 89.88 262 VAL A N 1
ATOM 2102 C CA . VAL A 1 262 ? -3.111 -13.353 7.515 1.00 89.88 262 VAL A CA 1
ATOM 2103 C C . VAL A 1 262 ? -3.926 -12.233 8.149 1.00 89.88 262 VAL A C 1
ATOM 2105 O O . VAL A 1 262 ? -3.389 -11.173 8.463 1.00 89.88 262 VAL A O 1
ATOM 2108 N N . PHE A 1 263 ? -5.219 -12.467 8.381 1.00 89.12 263 PHE A N 1
ATOM 2109 C CA . PHE A 1 263 ? -6.079 -11.471 9.010 1.00 89.12 263 PHE A CA 1
ATOM 2110 C C .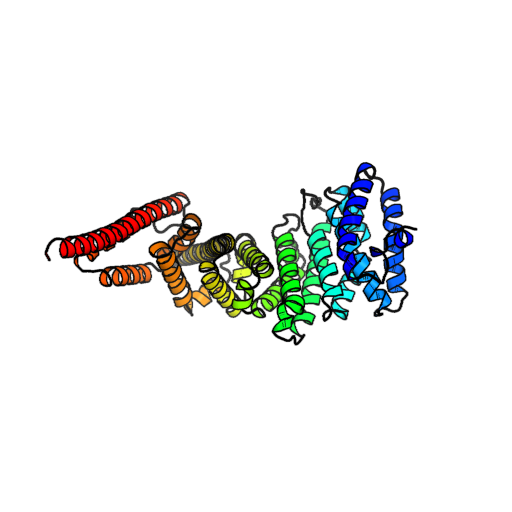 PHE A 1 263 ? -5.666 -11.184 10.460 1.00 89.12 263 PHE A C 1
ATOM 2112 O O . PHE A 1 263 ? -5.561 -10.021 10.846 1.00 89.12 263 PHE A O 1
ATOM 2119 N N . LEU A 1 264 ? -5.359 -12.229 11.235 1.00 90.94 264 LEU A N 1
ATOM 2120 C CA . LEU A 1 264 ? -4.848 -12.102 12.603 1.00 90.94 264 LEU A CA 1
ATOM 2121 C C . LEU A 1 264 ? -3.538 -11.305 12.642 1.00 90.94 264 LEU A C 1
ATOM 2123 O O . LEU A 1 264 ? -3.414 -10.363 13.424 1.00 90.94 264 LEU A O 1
ATOM 2127 N N . TYR A 1 265 ? -2.604 -11.623 11.741 1.00 94.06 265 TYR A N 1
ATOM 2128 C CA . TYR A 1 265 ? -1.351 -10.887 11.595 1.00 94.06 265 TYR A CA 1
ATOM 2129 C C . TYR A 1 265 ? -1.591 -9.398 11.312 1.00 94.06 265 TYR A C 1
ATOM 2131 O O . TYR A 1 265 ? -0.940 -8.543 11.919 1.00 94.06 265 TYR A O 1
ATOM 2139 N N . ILE A 1 266 ? -2.529 -9.077 10.409 1.00 94.31 266 ILE A N 1
ATOM 2140 C CA . ILE A 1 266 ? -2.882 -7.694 10.066 1.00 94.31 266 ILE A CA 1
ATOM 2141 C C . ILE A 1 266 ? -3.454 -6.969 11.290 1.00 94.31 266 ILE A C 1
ATOM 2143 O O . ILE A 1 266 ? -2.994 -5.868 11.594 1.00 94.31 266 ILE A O 1
ATOM 2147 N N . LEU A 1 267 ? -4.396 -7.566 12.026 1.00 92.81 267 LEU A N 1
ATOM 2148 C CA . LEU A 1 267 ? -4.970 -6.950 13.230 1.00 92.81 267 LEU A CA 1
ATOM 2149 C C . LEU A 1 267 ? -3.916 -6.701 14.317 1.00 92.81 267 LEU A C 1
ATOM 2151 O O . LEU A 1 267 ? -3.882 -5.614 14.895 1.00 92.81 267 LEU A O 1
ATOM 2155 N N . GLU A 1 268 ? -3.016 -7.658 14.554 1.00 93.38 268 GLU A N 1
ATOM 2156 C CA . GLU A 1 268 ? -1.906 -7.479 15.496 1.00 93.38 268 GLU A CA 1
ATOM 2157 C C . GLU A 1 268 ? -0.959 -6.360 15.036 1.00 93.38 268 GLU A C 1
ATOM 2159 O O . GLU A 1 268 ? -0.557 -5.511 15.838 1.00 93.38 268 GLU A O 1
ATOM 2164 N N . SER A 1 269 ? -0.658 -6.299 13.732 1.00 95.12 269 SER A N 1
ATOM 2165 C CA . SER A 1 269 ? 0.164 -5.228 13.159 1.00 95.12 269 SER A CA 1
ATOM 2166 C C . SER A 1 269 ? -0.476 -3.853 13.361 1.00 95.12 269 SER A C 1
ATOM 2168 O O . SER A 1 269 ? 0.208 -2.924 13.777 1.00 95.12 269 SER A O 1
ATOM 2170 N N . ILE A 1 270 ? -1.795 -3.733 13.167 1.00 94.81 270 ILE A N 1
ATOM 2171 C CA . ILE A 1 270 ? -2.553 -2.498 13.404 1.00 94.81 270 ILE A CA 1
ATOM 2172 C C . ILE A 1 270 ? -2.489 -2.125 14.885 1.00 94.81 270 ILE A C 1
ATOM 2174 O O . ILE A 1 270 ? -2.188 -0.978 15.201 1.00 94.81 270 ILE A O 1
ATOM 2178 N N . SER A 1 271 ? -2.700 -3.079 15.798 1.00 92.56 271 SER A N 1
ATOM 2179 C CA . SER A 1 271 ? -2.620 -2.833 17.245 1.00 92.56 271 SER A CA 1
ATOM 2180 C C . SER A 1 271 ? -1.258 -2.273 17.665 1.00 92.56 271 SER A C 1
ATOM 2182 O O . SER A 1 271 ? -1.184 -1.321 18.443 1.00 92.56 271 SER A O 1
ATOM 2184 N N . LYS A 1 272 ? -0.164 -2.834 17.135 1.00 91.56 272 LYS A N 1
ATOM 2185 C CA . LYS A 1 272 ? 1.197 -2.334 17.383 1.00 91.56 272 LYS A CA 1
ATOM 2186 C C . LYS A 1 272 ? 1.428 -0.974 16.709 1.00 91.56 272 LYS A C 1
ATOM 2188 O O . LYS A 1 272 ? 1.991 -0.074 17.324 1.00 91.56 272 LYS A O 1
ATOM 2193 N N . GLY A 1 273 ? 0.937 -0.791 15.483 1.00 91.50 273 GLY A N 1
ATOM 2194 C CA . GLY A 1 273 ? 1.030 0.456 14.722 1.00 91.50 273 GLY A CA 1
ATOM 2195 C C . GLY A 1 273 ? 0.248 1.631 15.320 1.00 91.50 273 GLY A C 1
ATOM 2196 O O . GLY A 1 273 ? 0.667 2.773 15.159 1.00 91.50 273 GLY A O 1
ATOM 2197 N N . LEU A 1 274 ? -0.846 1.382 16.048 1.00 89.56 274 LEU A N 1
ATOM 2198 C CA . LEU A 1 274 ? -1.590 2.416 16.784 1.00 89.56 274 LEU A CA 1
ATOM 2199 C C . LEU A 1 274 ? -0.759 3.058 17.905 1.00 89.56 274 LEU A C 1
ATOM 2201 O O . LEU A 1 274 ? -0.951 4.233 18.200 1.00 89.56 274 LEU A O 1
ATOM 2205 N N . ASN A 1 275 ? 0.180 2.300 18.477 1.00 85.19 275 ASN A N 1
ATOM 2206 C CA . ASN A 1 275 ? 1.112 2.752 19.512 1.00 85.19 275 ASN A CA 1
ATOM 2207 C C . ASN A 1 275 ? 2.445 3.267 18.930 1.00 85.19 275 ASN A C 1
ATOM 2209 O O . ASN A 1 275 ? 3.383 3.556 19.673 1.00 85.19 275 ASN A O 1
ATOM 2213 N N . ALA A 1 276 ? 2.571 3.353 17.601 1.00 84.00 276 ALA A N 1
ATOM 2214 C CA . ALA A 1 276 ? 3.792 3.829 16.964 1.00 84.00 276 ALA A CA 1
ATOM 2215 C C . ALA A 1 276 ? 3.985 5.342 17.166 1.00 84.00 276 ALA A C 1
ATOM 2217 O O . ALA A 1 276 ? 3.034 6.120 17.177 1.00 84.00 276 ALA A O 1
ATOM 2218 N N . LEU A 1 277 ? 5.248 5.774 17.244 1.00 78.50 277 LEU A N 1
ATOM 2219 C CA . LEU A 1 277 ? 5.611 7.190 17.398 1.00 78.50 277 LEU A CA 1
ATOM 2220 C C . LEU A 1 277 ? 5.237 8.050 16.176 1.00 78.50 277 LEU A C 1
ATOM 2222 O O . LEU A 1 277 ? 5.059 9.264 16.300 1.00 78.50 277 LEU A O 1
ATOM 2226 N N . ASP A 1 278 ? 5.155 7.438 14.992 1.00 84.19 278 ASP A N 1
ATOM 2227 C CA . ASP A 1 278 ? 4.806 8.128 13.752 1.00 84.19 278 ASP A CA 1
ATOM 2228 C C . ASP A 1 278 ? 3.288 8.343 13.654 1.00 84.19 278 ASP A C 1
ATOM 2230 O O . ASP A 1 278 ? 2.499 7.409 13.491 1.00 84.19 278 ASP A O 1
ATOM 2234 N N . VAL A 1 279 ? 2.890 9.614 13.700 1.00 85.19 279 VAL A N 1
ATOM 2235 C CA . VAL A 1 279 ? 1.495 10.063 13.628 1.00 85.19 279 VAL A CA 1
ATOM 2236 C C . VAL A 1 279 ? 0.816 9.600 12.335 1.00 85.19 279 VAL A C 1
ATOM 2238 O O . VAL A 1 279 ? -0.367 9.254 12.366 1.00 85.19 279 VAL A O 1
ATOM 2241 N N . LEU A 1 280 ? 1.540 9.548 11.211 1.00 87.75 280 LEU A N 1
ATOM 2242 C CA . LEU A 1 280 ? 0.978 9.108 9.932 1.00 87.75 280 LEU A CA 1
ATOM 2243 C C . LEU A 1 280 ? 0.653 7.614 9.953 1.00 87.75 280 LEU A C 1
ATOM 2245 O O . LEU A 1 280 ? -0.409 7.218 9.473 1.00 87.75 280 LEU A O 1
ATOM 2249 N N . VAL A 1 281 ? 1.525 6.803 10.560 1.00 89.94 281 VAL A N 1
ATOM 2250 C CA . VAL A 1 281 ? 1.285 5.365 10.752 1.00 89.94 281 VAL A CA 1
ATOM 2251 C C . VAL A 1 281 ? 0.068 5.156 11.646 1.00 89.94 281 VAL A C 1
ATOM 2253 O O . VAL A 1 281 ? -0.856 4.449 11.253 1.00 89.94 281 VAL A O 1
ATOM 2256 N N . GLY A 1 282 ? 0.006 5.837 12.794 1.00 90.38 282 GLY A N 1
ATOM 2257 C CA . GLY A 1 282 ? -1.141 5.742 13.697 1.00 90.38 282 GLY A CA 1
ATOM 2258 C C . GLY A 1 282 ? -2.464 6.132 13.023 1.00 90.38 282 GLY A C 1
ATOM 2259 O O . GLY A 1 282 ? -3.474 5.452 13.208 1.00 90.38 282 GLY A O 1
ATOM 2260 N N . SER A 1 283 ? -2.471 7.183 12.192 1.00 90.75 283 SER A N 1
ATOM 2261 C CA . SER A 1 283 ? -3.671 7.588 11.450 1.00 90.75 283 SER A CA 1
ATOM 2262 C C . SER A 1 283 ? -4.060 6.567 10.377 1.00 90.75 283 SER A C 1
ATOM 2264 O O . SER A 1 283 ? -5.238 6.236 10.275 1.00 90.75 283 SER A O 1
ATOM 2266 N N . GLY A 1 284 ? -3.098 6.038 9.612 1.00 92.88 284 GLY A N 1
ATOM 2267 C CA . GLY A 1 284 ? -3.353 4.997 8.608 1.00 92.88 284 GLY A CA 1
ATOM 2268 C C . GLY A 1 284 ? -3.884 3.701 9.230 1.00 92.88 284 GLY A C 1
ATOM 2269 O O . GLY A 1 284 ? -4.823 3.098 8.709 1.00 92.88 284 GLY A O 1
ATOM 2270 N N . CYS A 1 285 ? -3.369 3.313 10.402 1.00 95.12 285 CYS A N 1
ATOM 2271 C CA . CYS A 1 285 ? -3.891 2.203 11.204 1.00 95.12 285 CYS A CA 1
ATOM 2272 C C . CYS A 1 285 ? -5.350 2.431 11.620 1.00 95.12 285 CYS A C 1
ATOM 2274 O O . CYS A 1 285 ? -6.165 1.519 11.498 1.00 95.12 285 CYS A O 1
ATOM 2276 N N . CYS A 1 286 ? -5.700 3.645 12.061 1.00 94.56 286 CYS A N 1
ATOM 2277 C CA . CYS A 1 286 ? -7.079 3.990 12.413 1.00 94.56 286 CYS A CA 1
ATOM 2278 C C . CYS A 1 286 ? -8.023 3.904 11.206 1.00 94.56 286 CYS A C 1
ATOM 2280 O O . CYS A 1 286 ? -9.097 3.318 11.324 1.00 94.56 286 CYS A O 1
ATOM 2282 N N . SER A 1 287 ? -7.621 4.450 10.051 1.00 95.12 287 SER A N 1
ATOM 2283 C CA . SER A 1 287 ? -8.394 4.363 8.803 1.00 95.12 287 SER A CA 1
ATOM 2284 C C . SER A 1 287 ? -8.609 2.911 8.385 1.00 95.12 287 SER A C 1
ATOM 2286 O O . SER A 1 287 ? -9.736 2.487 8.140 1.00 95.12 287 SER A O 1
ATOM 2288 N N . THR A 1 288 ? -7.524 2.132 8.359 1.00 96.56 288 THR A N 1
ATOM 2289 C CA . THR A 1 288 ? -7.544 0.707 8.010 1.00 96.56 288 THR A CA 1
ATOM 2290 C C . THR A 1 288 ? -8.492 -0.060 8.924 1.00 96.56 288 THR A C 1
ATOM 2292 O O . THR A 1 288 ? -9.340 -0.818 8.449 1.00 96.56 288 THR A O 1
ATOM 2295 N N . LEU A 1 289 ? -8.380 0.166 10.235 1.00 96.06 289 LEU A N 1
ATOM 2296 C CA . LEU A 1 289 ? -9.247 -0.459 11.217 1.00 96.06 289 LEU A CA 1
ATOM 2297 C C . LEU A 1 289 ? -10.706 -0.059 10.989 1.00 96.06 289 LEU A C 1
ATOM 2299 O O . LEU A 1 289 ? -11.536 -0.960 10.922 1.00 96.06 289 LEU A O 1
ATOM 2303 N N . ASP A 1 290 ? -11.017 1.234 10.798 1.00 96.12 290 ASP A N 1
ATOM 2304 C CA . ASP A 1 290 ? -12.385 1.716 10.530 1.00 96.12 290 ASP A CA 1
ATOM 2305 C C . ASP A 1 290 ? -12.985 1.013 9.315 1.00 96.12 290 ASP A C 1
ATOM 2307 O O . ASP A 1 290 ? -14.109 0.523 9.403 1.00 96.12 290 ASP A O 1
ATOM 2311 N N . TYR A 1 291 ? -12.248 0.892 8.206 1.00 96.12 291 TYR A N 1
ATOM 2312 C CA . TYR A 1 291 ? -12.731 0.180 7.021 1.00 96.12 291 TYR A CA 1
ATOM 2313 C C . TYR A 1 291 ? -13.077 -1.283 7.325 1.00 96.12 291 TYR A C 1
ATOM 2315 O O . TYR A 1 291 ? -14.172 -1.737 6.975 1.00 96.12 291 TYR A O 1
ATOM 2323 N N . ILE A 1 292 ? -12.194 -1.995 8.033 1.00 94.50 292 ILE A N 1
ATOM 2324 C CA . ILE A 1 292 ? -12.397 -3.398 8.419 1.00 94.50 292 ILE A CA 1
ATOM 2325 C C . ILE A 1 292 ? -13.623 -3.537 9.328 1.00 94.50 292 ILE A C 1
ATOM 2327 O O . ILE A 1 292 ? -14.556 -4.277 9.000 1.00 94.50 292 ILE A O 1
ATOM 2331 N N . VAL A 1 293 ? -13.669 -2.807 10.448 1.00 93.88 293 VAL A N 1
ATOM 2332 C CA . VAL A 1 293 ? -14.755 -2.952 11.431 1.00 93.88 293 VAL A CA 1
ATOM 2333 C C . VAL A 1 293 ? -16.088 -2.434 10.888 1.00 93.88 293 VAL A C 1
ATOM 2335 O O . VAL A 1 293 ? -17.139 -3.000 11.181 1.00 93.88 293 VAL A O 1
ATOM 2338 N N . THR A 1 294 ? -16.071 -1.419 10.020 1.00 94.50 294 THR A N 1
ATOM 2339 C CA . THR A 1 294 ? -17.268 -0.922 9.323 1.00 94.50 294 THR A CA 1
ATOM 2340 C C . THR A 1 294 ? -17.833 -1.964 8.374 1.00 94.50 294 THR A C 1
ATOM 2342 O O . THR A 1 294 ? -19.051 -2.151 8.314 1.00 94.50 294 THR A O 1
ATOM 2345 N N . TYR A 1 295 ? -16.968 -2.629 7.607 1.00 92.62 295 TYR A N 1
ATOM 2346 C CA . TYR A 1 295 ? -17.386 -3.691 6.702 1.00 92.62 295 TYR A CA 1
ATOM 2347 C C . TYR A 1 295 ? -18.000 -4.855 7.482 1.00 92.62 295 TYR A C 1
ATOM 2349 O O . TYR A 1 295 ? -19.109 -5.283 7.167 1.00 92.62 295 TYR A O 1
ATOM 2357 N N . ILE A 1 296 ? -17.335 -5.288 8.553 1.00 90.69 296 ILE A N 1
ATOM 2358 C CA . ILE A 1 296 ? -17.838 -6.299 9.488 1.00 90.69 296 ILE A CA 1
ATOM 2359 C C . ILE A 1 296 ? -19.229 -5.928 10.023 1.00 90.69 296 ILE A C 1
ATOM 2361 O O . ILE A 1 296 ? -20.168 -6.716 9.903 1.00 90.69 296 ILE A O 1
ATOM 2365 N N . PHE A 1 297 ? -19.387 -4.715 10.559 1.00 91.06 297 PHE A N 1
ATOM 2366 C CA . PHE A 1 297 ? -20.652 -4.246 11.125 1.00 91.06 297 PHE A CA 1
ATOM 2367 C C . PHE A 1 297 ? -21.784 -4.282 10.093 1.00 91.06 297 PHE A C 1
ATOM 2369 O O . PHE A 1 297 ? -22.879 -4.771 10.373 1.00 91.06 297 PHE A O 1
ATOM 2376 N N . LYS A 1 298 ? -21.517 -3.827 8.862 1.00 90.50 298 LYS A N 1
ATOM 2377 C CA . LYS A 1 298 ? -22.492 -3.881 7.762 1.00 90.50 298 LYS A CA 1
ATOM 2378 C C . LYS A 1 298 ? -22.865 -5.318 7.393 1.00 90.50 298 LYS A C 1
ATOM 2380 O O . LYS A 1 298 ? -24.041 -5.584 7.158 1.00 90.50 298 LYS A O 1
ATOM 2385 N N . GLN A 1 299 ? -21.901 -6.238 7.355 1.00 86.50 299 GLN A N 1
ATOM 2386 C CA . GLN A 1 299 ? -22.156 -7.650 7.045 1.00 86.50 299 GLN A CA 1
ATOM 2387 C C . GLN A 1 299 ? -23.031 -8.324 8.111 1.00 86.50 299 GLN A C 1
ATOM 2389 O O . GLN A 1 299 ? -23.966 -9.048 7.767 1.00 86.50 299 GLN A O 1
ATOM 2394 N N . LEU A 1 300 ? -22.801 -8.027 9.393 1.00 84.69 300 LEU A N 1
ATOM 2395 C CA . LEU A 1 300 ? -23.645 -8.516 10.487 1.00 84.69 300 LEU A CA 1
ATOM 2396 C C . LEU A 1 300 ? -25.076 -7.971 10.397 1.00 84.69 300 LEU A C 1
ATOM 2398 O O . LEU A 1 300 ? -26.027 -8.751 10.438 1.00 84.69 300 LEU A O 1
ATOM 2402 N N . GLN A 1 301 ? -25.245 -6.667 10.154 1.00 84.25 301 GLN A N 1
ATOM 2403 C CA . GLN A 1 301 ? -26.576 -6.079 9.960 1.00 84.25 301 GLN A CA 1
ATOM 2404 C C . GLN A 1 301 ? -27.323 -6.682 8.762 1.00 84.25 301 GLN A C 1
ATOM 2406 O O . GLN A 1 301 ? -28.545 -6.839 8.801 1.00 84.25 301 GLN A O 1
ATOM 2411 N N . LEU A 1 302 ? -26.615 -7.009 7.676 1.00 82.50 302 LEU A N 1
ATOM 2412 C CA . LEU A 1 302 ? -27.207 -7.688 6.522 1.00 82.50 302 LEU A CA 1
ATOM 2413 C C . LEU A 1 302 ? -27.638 -9.120 6.871 1.00 82.50 302 LEU A C 1
ATOM 2415 O O . LEU A 1 302 ? -28.740 -9.515 6.492 1.00 82.50 302 LEU A O 1
ATOM 2419 N N . LYS A 1 303 ? -26.820 -9.868 7.625 1.00 79.00 303 LYS A N 1
ATOM 2420 C CA . LYS A 1 303 ? -27.140 -11.224 8.109 1.00 79.00 303 LYS A CA 1
ATOM 2421 C C . LYS A 1 303 ? -28.390 -11.221 8.998 1.00 79.00 303 LYS A C 1
ATOM 2423 O O . LYS A 1 303 ? -29.293 -12.024 8.770 1.00 79.00 303 LYS A O 1
ATOM 2428 N N . GLU A 1 304 ? -28.487 -10.286 9.943 1.00 77.88 304 GLU A N 1
ATOM 2429 C CA . GLU A 1 304 ? -29.659 -10.114 10.818 1.00 77.88 304 GLU A CA 1
ATOM 2430 C C . GLU A 1 304 ? -30.928 -9.768 10.027 1.00 77.88 304 GLU A C 1
ATOM 2432 O O . GLU A 1 304 ? -31.962 -10.420 10.181 1.00 77.88 304 GLU A O 1
ATOM 2437 N N . LYS A 1 305 ? -30.850 -8.786 9.117 1.00 78.44 305 LYS A N 1
ATOM 2438 C CA . LYS A 1 305 ? -31.982 -8.402 8.255 1.00 78.44 305 LYS A CA 1
ATOM 2439 C C . LYS A 1 305 ? -32.438 -9.549 7.360 1.00 78.44 305 LYS A C 1
ATOM 2441 O O . LYS A 1 305 ? -33.638 -9.740 7.182 1.00 78.44 305 LYS A O 1
ATOM 2446 N N . HIS A 1 306 ? -31.501 -10.309 6.798 1.00 72.56 306 HIS A N 1
ATOM 2447 C CA . HIS A 1 306 ? -31.821 -11.469 5.974 1.00 72.56 306 HIS A CA 1
ATOM 2448 C C . HIS A 1 306 ? -32.533 -12.550 6.793 1.00 72.56 306 HIS A C 1
ATOM 2450 O O . HIS A 1 306 ? -33.557 -13.069 6.357 1.00 72.56 306 HIS A O 1
ATOM 2456 N N . MET A 1 307 ? -32.046 -12.841 8.003 1.00 71.81 307 MET A N 1
ATOM 2457 C CA . MET A 1 307 ? -32.675 -13.802 8.911 1.00 71.81 307 MET A CA 1
ATOM 2458 C C . MET A 1 307 ? -34.113 -13.397 9.263 1.00 71.81 307 MET A C 1
ATOM 2460 O O . MET A 1 307 ? -35.017 -14.220 9.150 1.00 71.81 307 MET A O 1
ATOM 2464 N N . LEU A 1 308 ? -34.341 -12.120 9.587 1.00 73.00 308 LEU A N 1
ATOM 2465 C CA . LEU A 1 308 ? -35.676 -11.571 9.852 1.00 73.00 308 LEU A CA 1
ATOM 2466 C C . LEU A 1 308 ? -36.604 -11.656 8.629 1.00 73.00 308 LEU A C 1
ATOM 2468 O O . LEU A 1 308 ? -37.780 -11.982 8.753 1.00 73.00 308 LEU A O 1
ATOM 2472 N N . LEU A 1 309 ? -36.107 -11.382 7.422 1.00 68.25 309 LEU A N 1
ATOM 2473 C CA . LEU A 1 309 ? -36.930 -11.450 6.210 1.00 68.25 309 LEU A CA 1
ATOM 2474 C C . LEU A 1 309 ? -37.310 -12.888 5.839 1.00 68.25 309 LEU A C 1
ATOM 2476 O O . LEU A 1 309 ? -38.437 -13.114 5.404 1.00 68.25 309 LEU A O 1
ATOM 2480 N N . VAL A 1 310 ? -36.407 -13.851 6.040 1.00 65.75 310 VAL A N 1
ATOM 2481 C CA . VAL A 1 310 ? -36.672 -15.277 5.793 1.00 65.75 310 VAL A CA 1
ATOM 2482 C C . VAL A 1 310 ? -37.719 -15.825 6.765 1.00 65.75 310 VAL A C 1
ATOM 2484 O O . VAL A 1 310 ? -38.604 -16.566 6.340 1.00 65.75 310 VAL A O 1
ATOM 2487 N N . THR A 1 311 ? -37.676 -15.430 8.041 1.00 63.97 311 THR A N 1
ATOM 2488 C CA . THR A 1 311 ? -38.690 -15.844 9.027 1.00 63.97 311 THR A CA 1
ATOM 2489 C C . THR A 1 311 ? -40.049 -15.187 8.786 1.00 63.97 311 THR A C 1
ATOM 2491 O O . THR A 1 311 ? -41.074 -15.798 9.078 1.00 63.97 311 THR A O 1
ATOM 2494 N N . THR A 1 312 ? -40.082 -13.978 8.216 1.00 64.19 312 THR A N 1
ATOM 2495 C CA . THR A 1 312 ? -41.334 -13.233 7.989 1.00 64.19 312 THR A CA 1
ATOM 2496 C C . THR A 1 312 ? -41.975 -13.528 6.621 1.00 64.19 312 THR A C 1
ATOM 2498 O O . THR A 1 312 ? -43.197 -13.486 6.493 1.00 64.19 312 THR A O 1
ATOM 2501 N N . PHE A 1 313 ? -41.186 -13.849 5.584 1.00 65.81 313 PHE A N 1
ATOM 2502 C CA . PHE A 1 313 ? -41.669 -14.070 4.210 1.00 65.81 313 PHE A CA 1
ATOM 2503 C C . PHE A 1 313 ? -40.926 -15.216 3.483 1.00 65.81 313 PHE A C 1
ATOM 2505 O O . PHE A 1 313 ? -40.095 -14.957 2.608 1.00 65.81 313 PHE A O 1
ATOM 2512 N N . PRO A 1 314 ? -41.267 -16.492 3.745 1.00 58.16 314 PRO A N 1
ATOM 2513 C CA . PRO A 1 314 ? -40.535 -17.651 3.214 1.00 58.16 314 PRO A CA 1
ATOM 2514 C C . PRO A 1 314 ? -40.616 -17.854 1.683 1.00 58.16 314 PRO A C 1
ATOM 2516 O O . PRO A 1 314 ? -39.774 -18.542 1.115 1.00 58.16 314 PRO A O 1
ATOM 2519 N N . ASN A 1 315 ? -41.586 -17.246 0.982 1.00 49.94 315 ASN A N 1
ATOM 2520 C CA . ASN A 1 315 ? -41.884 -17.547 -0.434 1.00 49.94 315 ASN A CA 1
ATOM 2521 C C . ASN A 1 315 ? -41.365 -16.528 -1.473 1.00 49.94 315 ASN A C 1
ATOM 2523 O O . ASN A 1 315 ? -41.641 -16.679 -2.665 1.00 49.94 315 ASN A O 1
ATOM 2527 N N . LYS A 1 316 ? -40.609 -15.491 -1.084 1.00 50.72 316 LYS A N 1
ATOM 2528 C CA . LYS A 1 316 ? -39.964 -14.588 -2.058 1.00 50.72 316 LYS A CA 1
ATOM 2529 C C . LYS A 1 316 ? -38.532 -15.049 -2.322 1.00 50.72 316 LYS A C 1
ATOM 2531 O O . LYS A 1 316 ? -37.677 -14.915 -1.455 1.00 50.72 316 LYS A O 1
ATOM 2536 N N . LYS A 1 317 ? -38.249 -15.515 -3.547 1.00 45.97 317 LYS A N 1
ATOM 2537 C CA . LYS A 1 317 ? -36.875 -15.658 -4.064 1.00 45.97 317 LYS A CA 1
ATOM 2538 C C . LYS A 1 317 ? -36.216 -14.273 -4.077 1.00 45.97 317 LYS A C 1
ATOM 2540 O O . LYS A 1 317 ? -36.363 -13.522 -5.041 1.00 45.97 317 LYS A O 1
ATOM 2545 N N . LEU A 1 318 ? -35.560 -13.898 -2.981 1.00 50.75 318 LEU A N 1
ATOM 2546 C CA . LEU A 1 318 ? -34.775 -12.673 -2.916 1.00 50.75 318 LEU A CA 1
ATOM 2547 C C . LEU A 1 318 ? -33.621 -12.790 -3.915 1.00 50.75 318 LEU A C 1
ATOM 2549 O O . LEU A 1 318 ? -32.911 -13.795 -3.942 1.00 50.75 318 LEU A O 1
ATOM 2553 N N . ARG A 1 319 ? -33.449 -11.759 -4.753 1.00 44.31 319 ARG A N 1
ATOM 2554 C CA . ARG A 1 319 ? -32.249 -11.596 -5.583 1.00 44.31 319 ARG A CA 1
ATOM 2555 C C . ARG A 1 319 ? -31.041 -11.728 -4.656 1.00 44.31 319 ARG A C 1
ATOM 2557 O O . ARG A 1 319 ? -30.920 -10.939 -3.724 1.00 44.31 319 ARG A O 1
ATOM 2564 N N . GLN A 1 320 ? -30.213 -12.743 -4.895 1.00 43.12 320 GLN A N 1
ATOM 2565 C CA . GLN A 1 320 ? -28.995 -13.038 -4.145 1.00 43.12 320 GLN A CA 1
ATOM 2566 C C . GLN A 1 320 ? -28.113 -11.786 -4.048 1.00 43.12 320 GLN A C 1
ATOM 2568 O O . GLN A 1 320 ? -27.320 -11.494 -4.937 1.00 43.12 320 GLN A O 1
ATOM 2573 N N . SER A 1 321 ? -28.217 -11.051 -2.944 1.00 44.03 321 SER A N 1
ATOM 2574 C CA . SER A 1 321 ? -27.059 -10.354 -2.400 1.00 44.03 321 SER A CA 1
ATOM 2575 C C . SER A 1 321 ? -26.229 -11.456 -1.762 1.00 44.03 321 SER A C 1
ATOM 2577 O O . SER A 1 321 ? -26.474 -11.807 -0.611 1.00 44.03 321 SER A O 1
ATOM 2579 N N . VAL A 1 322 ? -25.350 -12.075 -2.551 1.00 47.78 322 VAL A N 1
ATOM 2580 C CA . VAL A 1 322 ? -24.435 -13.128 -2.105 1.00 47.78 322 VAL A CA 1
ATOM 2581 C C . VAL A 1 322 ? -23.668 -12.589 -0.896 1.00 47.78 322 VAL A C 1
ATOM 2583 O O . VAL A 1 322 ? -22.737 -11.802 -1.048 1.00 47.78 322 VAL A O 1
ATOM 2586 N N . LEU A 1 323 ? -24.085 -12.967 0.316 1.00 50.47 323 LEU A N 1
ATOM 2587 C CA . LEU A 1 323 ? -23.179 -12.963 1.456 1.00 50.47 323 LEU A CA 1
ATOM 2588 C C . LEU A 1 323 ? -22.030 -13.875 1.021 1.00 50.47 323 LEU A C 1
ATOM 2590 O O . LEU A 1 323 ? -22.317 -15.002 0.611 1.00 50.47 323 LEU A O 1
ATOM 2594 N N . PRO A 1 324 ? -20.768 -13.417 1.016 1.00 52.94 324 PRO A N 1
ATOM 2595 C CA . PRO A 1 324 ? -19.661 -14.301 0.699 1.00 52.94 324 PRO A CA 1
ATOM 2596 C C . PRO A 1 324 ? -19.740 -15.487 1.663 1.00 52.94 324 PRO A C 1
ATOM 2598 O O . PRO A 1 324 ? -19.586 -15.297 2.869 1.00 52.94 324 PRO A O 1
ATOM 2601 N N . GLU A 1 325 ? -20.024 -16.688 1.150 1.00 50.53 325 GLU A N 1
ATOM 2602 C CA . GLU A 1 325 ? -20.159 -17.912 1.959 1.00 50.53 325 GLU A CA 1
ATOM 2603 C C . GLU A 1 325 ? -18.889 -18.179 2.794 1.00 50.53 325 GLU A C 1
ATOM 2605 O O . GLU A 1 325 ? -18.956 -18.820 3.837 1.00 50.53 325 GLU A O 1
ATOM 2610 N N . ASN A 1 326 ? -17.759 -17.576 2.398 1.00 55.66 326 ASN A N 1
ATOM 2611 C CA . ASN A 1 326 ? -16.460 -17.624 3.064 1.00 55.66 326 ASN A CA 1
ATOM 2612 C C . ASN A 1 326 ? -15.980 -16.237 3.540 1.00 55.66 326 ASN A C 1
ATOM 2614 O O . ASN A 1 326 ? -14.895 -15.797 3.166 1.00 55.66 326 ASN A O 1
ATOM 2618 N N . ASN A 1 327 ? -16.767 -15.513 4.343 1.00 72.94 327 ASN A N 1
ATOM 2619 C CA . ASN A 1 327 ? -16.272 -14.288 4.983 1.00 72.94 327 ASN A CA 1
ATOM 2620 C C . ASN A 1 327 ? -15.405 -14.641 6.204 1.00 72.94 327 ASN A C 1
ATOM 2622 O O . ASN A 1 327 ? -15.917 -14.888 7.300 1.00 72.94 327 ASN A O 1
ATOM 2626 N N . VAL A 1 328 ? -14.084 -14.657 6.014 1.00 77.25 328 VAL A N 1
ATOM 2627 C CA . VAL A 1 328 ? -13.119 -15.029 7.056 1.00 77.25 328 VAL A CA 1
ATOM 2628 C C . VAL A 1 328 ? -13.179 -14.087 8.254 1.00 77.25 328 VAL A C 1
ATOM 2630 O O . VAL A 1 328 ? -12.979 -14.544 9.377 1.00 77.25 328 VAL A O 1
ATOM 2633 N N . PHE A 1 329 ? -13.550 -12.815 8.068 1.00 81.62 329 PHE A N 1
ATOM 2634 C CA . PHE A 1 329 ? -13.708 -11.892 9.193 1.00 81.62 329 PHE A CA 1
ATOM 2635 C C . PHE A 1 329 ? -14.767 -12.378 10.180 1.00 81.62 329 PHE A C 1
ATOM 2637 O O . PHE A 1 329 ? -14.522 -12.369 11.381 1.00 81.62 329 PHE A O 1
ATOM 2644 N N . LEU A 1 330 ? -15.914 -12.858 9.688 1.00 80.50 330 LEU A N 1
ATOM 2645 C CA . LEU A 1 330 ? -16.976 -13.371 10.557 1.00 80.50 330 LEU A CA 1
ATOM 2646 C C . LEU A 1 330 ? -16.523 -14.630 11.301 1.00 80.50 330 LEU A C 1
ATOM 2648 O O . LEU A 1 330 ? -16.747 -14.743 12.501 1.00 80.50 330 LEU A O 1
ATOM 2652 N N . LYS A 1 331 ? -15.813 -15.533 10.6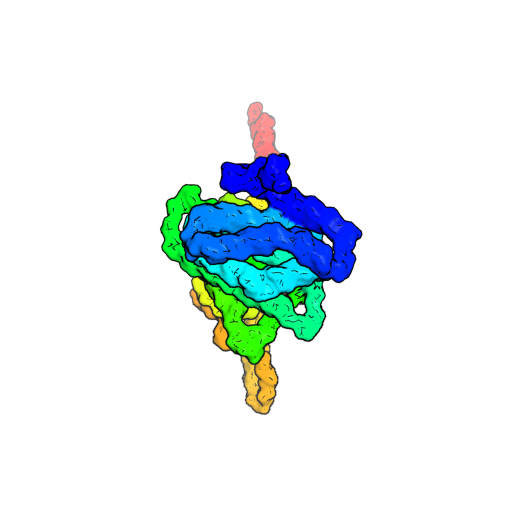15 1.00 79.94 331 LYS A N 1
ATOM 2653 C CA . LYS A 1 331 ? -15.262 -16.742 11.237 1.00 79.94 331 LYS A CA 1
ATOM 2654 C C . LYS A 1 331 ? -14.237 -16.412 12.326 1.00 79.94 331 LYS A C 1
ATOM 2656 O O . LYS A 1 331 ? -14.263 -17.015 13.392 1.00 79.94 331 LYS A O 1
ATOM 2661 N N . VAL A 1 332 ? -13.342 -15.456 12.073 1.00 78.56 332 VAL A N 1
ATOM 2662 C CA . VAL A 1 332 ? -12.348 -15.023 13.065 1.00 78.56 332 VAL A CA 1
ATOM 2663 C C . VAL A 1 332 ? -13.016 -14.320 14.241 1.00 78.56 332 VAL A C 1
ATOM 2665 O O . VAL A 1 332 ? -12.590 -14.528 15.364 1.00 78.56 332 VAL A O 1
ATOM 2668 N N . MET A 1 333 ? -14.090 -13.562 14.035 1.00 80.25 333 MET A N 1
ATOM 2669 C CA . MET A 1 333 ? -14.836 -12.965 15.147 1.00 80.25 333 MET A CA 1
ATOM 2670 C C . MET A 1 333 ? -15.579 -13.983 16.009 1.00 80.25 333 MET A C 1
ATOM 2672 O O . MET A 1 333 ? -15.688 -13.777 17.212 1.00 80.25 333 MET A O 1
ATOM 2676 N N . GLU A 1 334 ? -16.117 -15.044 15.404 1.00 80.31 334 GLU A N 1
ATOM 2677 C CA . GLU A 1 334 ? -16.785 -16.123 16.140 1.00 80.31 334 GLU A CA 1
ATOM 2678 C C . GLU A 1 334 ? -15.778 -16.943 16.964 1.00 80.31 334 GLU A C 1
ATOM 2680 O O . GLU A 1 334 ? -16.105 -17.384 18.063 1.00 80.31 334 GLU A O 1
ATOM 2685 N N . LEU A 1 335 ? -14.553 -17.124 16.456 1.00 81.75 335 LEU A N 1
ATOM 2686 C CA . LEU A 1 335 ? -13.501 -17.907 17.117 1.00 81.75 335 LEU A CA 1
ATOM 2687 C C . LEU A 1 335 ? -12.622 -17.093 18.078 1.00 81.75 335 LEU A C 1
ATOM 2689 O O . LEU A 1 335 ? -12.151 -17.647 19.065 1.00 81.75 335 LEU A O 1
ATOM 2693 N N . HIS A 1 336 ? -12.394 -15.814 17.773 1.00 85.12 336 HIS A N 1
ATOM 2694 C CA . HIS A 1 336 ? -11.456 -14.924 18.462 1.00 85.12 336 HIS A CA 1
ATOM 2695 C C . HIS A 1 336 ? -12.030 -13.509 18.695 1.00 85.12 336 HIS A C 1
ATOM 2697 O O . HIS A 1 336 ? -11.444 -12.510 18.248 1.00 85.12 336 HIS A O 1
ATOM 2703 N N . PRO A 1 337 ? -13.193 -13.368 19.365 1.00 86.69 337 PRO A N 1
ATOM 2704 C CA . PRO A 1 337 ? -13.784 -12.057 19.650 1.00 86.69 337 PRO A CA 1
ATOM 2705 C C . PRO A 1 337 ? -12.873 -11.159 20.504 1.00 86.69 337 PRO A C 1
ATOM 2707 O O . PRO A 1 337 ? -12.939 -9.932 20.393 1.00 86.69 337 PRO A O 1
ATOM 2710 N N . GLU A 1 338 ? -11.994 -11.754 21.312 1.00 89.69 338 GLU A N 1
ATOM 2711 C CA . GLU A 1 338 ? -11.053 -11.076 22.202 1.00 89.69 338 GLU A CA 1
ATOM 2712 C C . GLU A 1 338 ? -10.123 -10.103 21.470 1.00 89.69 338 GLU A C 1
ATOM 2714 O O . GLU A 1 338 ? -9.692 -9.112 22.047 1.00 89.69 338 GLU A O 1
ATOM 2719 N N . ILE A 1 339 ? -9.832 -10.325 20.187 1.00 88.94 339 ILE A N 1
ATOM 2720 C CA . ILE A 1 339 ? -8.879 -9.493 19.440 1.00 88.94 339 ILE A CA 1
ATOM 2721 C C . ILE A 1 339 ? -9.451 -8.100 19.185 1.00 88.94 339 ILE A C 1
ATOM 2723 O O . ILE A 1 339 ? -8.784 -7.093 19.429 1.00 88.94 339 ILE A O 1
ATOM 2727 N N . LEU A 1 340 ? -10.700 -8.025 18.719 1.00 91.25 340 LEU A N 1
ATOM 2728 C CA . LEU A 1 340 ? -11.367 -6.744 18.491 1.00 91.25 340 LEU A CA 1
ATOM 2729 C C . LEU A 1 340 ? -11.747 -6.066 19.817 1.00 91.25 340 LEU A C 1
ATOM 2731 O O . LEU A 1 340 ? -11.696 -4.840 19.905 1.00 91.25 340 LEU A O 1
ATOM 2735 N N . GLN A 1 341 ? -12.060 -6.845 20.857 1.00 93.56 341 GLN A N 1
ATOM 2736 C CA . GLN A 1 341 ? -12.257 -6.331 22.219 1.00 93.56 341 GLN A CA 1
ATOM 2737 C C . GLN A 1 341 ? -10.969 -5.718 22.791 1.00 93.56 341 GLN A C 1
ATOM 2739 O O . GLN A 1 341 ? -10.996 -4.620 23.347 1.00 93.56 341 GLN A O 1
ATOM 2744 N N . ASN A 1 342 ? -9.822 -6.367 22.584 1.00 93.06 342 ASN A N 1
ATOM 2745 C CA . ASN A 1 342 ? -8.522 -5.829 22.971 1.00 93.06 342 ASN A CA 1
ATOM 2746 C C . ASN A 1 342 ? -8.203 -4.547 22.196 1.00 93.06 342 ASN A C 1
ATOM 2748 O O . ASN A 1 342 ? -7.795 -3.570 22.811 1.00 93.06 342 ASN A O 1
ATOM 2752 N N . LEU A 1 343 ? -8.467 -4.497 20.885 1.00 94.00 343 LEU A N 1
ATOM 2753 C CA . LEU A 1 343 ? -8.312 -3.273 20.086 1.00 94.00 343 LEU A CA 1
ATOM 2754 C C . LEU A 1 343 ? -9.207 -2.126 20.581 1.00 94.00 343 LEU A C 1
ATOM 2756 O O . LEU A 1 343 ? -8.760 -0.980 20.620 1.00 94.00 343 LEU A O 1
ATOM 2760 N N . LEU A 1 344 ? -10.445 -2.423 20.992 1.00 95.19 344 LEU A N 1
ATOM 2761 C CA . LEU A 1 344 ? -11.340 -1.456 21.633 1.00 95.19 344 LEU A CA 1
ATOM 2762 C C . LEU A 1 344 ? -10.722 -0.909 22.928 1.00 95.19 344 LEU A C 1
ATOM 2764 O O . LEU A 1 344 ? -10.648 0.307 23.103 1.00 95.19 344 LEU A O 1
ATOM 2768 N N . SER A 1 345 ? -10.231 -1.794 23.798 1.00 94.12 345 SER A N 1
ATOM 2769 C CA . SER A 1 345 ? -9.544 -1.415 25.038 1.00 94.12 345 SER A CA 1
ATOM 2770 C C . SER A 1 345 ? -8.293 -0.572 24.764 1.00 94.12 345 SER A C 1
ATOM 2772 O O . SER A 1 345 ? -8.120 0.493 25.353 1.00 94.12 345 SER A O 1
ATOM 2774 N N . THR A 1 346 ? -7.453 -0.978 23.806 1.00 92.25 346 THR A N 1
ATOM 2775 C CA . THR A 1 346 ? -6.257 -0.235 23.390 1.00 92.25 346 THR A CA 1
ATOM 2776 C C . THR A 1 346 ? -6.606 1.165 22.891 1.00 92.25 346 THR A C 1
ATOM 2778 O O . THR A 1 346 ? -6.015 2.131 23.362 1.00 92.25 346 THR A O 1
ATOM 2781 N N . LEU A 1 347 ? -7.585 1.309 21.991 1.00 92.50 347 LEU A N 1
ATOM 2782 C CA . LEU A 1 347 ? -8.002 2.625 21.496 1.00 92.50 347 LEU A CA 1
ATOM 2783 C C . LEU A 1 347 ? -8.561 3.511 22.610 1.00 92.50 347 LEU A C 1
ATOM 2785 O O . LEU A 1 347 ? -8.231 4.695 22.660 1.00 92.50 347 LEU A O 1
ATOM 2789 N N . LEU A 1 348 ? -9.386 2.955 23.502 1.00 92.19 348 LEU A N 1
ATOM 2790 C CA . LEU A 1 348 ? -9.934 3.718 24.620 1.00 92.19 348 LEU A CA 1
ATOM 2791 C C . LEU A 1 348 ? -8.819 4.197 25.558 1.00 92.19 348 LEU A C 1
ATOM 2793 O O . LEU A 1 348 ? -8.798 5.372 25.918 1.00 92.19 348 LEU A O 1
ATOM 2797 N N . ASN A 1 349 ? -7.855 3.330 25.879 1.00 90.75 349 ASN A N 1
ATOM 2798 C CA . ASN A 1 349 ? -6.701 3.681 26.705 1.00 90.75 349 ASN A CA 1
ATOM 2799 C C . ASN A 1 349 ? -5.846 4.782 26.062 1.00 90.75 349 ASN A C 1
ATOM 2801 O O . ASN A 1 349 ? -5.519 5.755 26.738 1.00 90.75 349 ASN A O 1
ATOM 2805 N N . ILE A 1 350 ? -5.552 4.687 24.760 1.00 88.62 350 ILE A N 1
ATOM 2806 C CA . ILE A 1 350 ? -4.804 5.730 24.038 1.00 88.62 350 ILE A CA 1
ATOM 2807 C C . ILE A 1 350 ? -5.559 7.067 24.090 1.00 88.62 350 ILE A C 1
ATOM 2809 O O . ILE A 1 350 ? -4.964 8.121 24.309 1.00 88.62 350 ILE A O 1
ATOM 2813 N N . VAL A 1 351 ? -6.884 7.058 23.909 1.00 88.31 351 VAL A N 1
ATOM 2814 C CA . VAL A 1 351 ? -7.689 8.289 23.969 1.00 88.31 351 VAL A CA 1
ATOM 2815 C C . VAL A 1 351 ? -7.717 8.891 25.378 1.00 88.31 351 VAL A C 1
ATOM 2817 O O . VAL A 1 351 ? -7.701 10.117 25.511 1.00 88.31 351 VAL A O 1
ATOM 2820 N N . MET A 1 352 ? -7.773 8.051 26.412 1.00 86.19 352 MET A N 1
ATOM 2821 C CA . MET A 1 352 ? -7.875 8.485 27.805 1.00 86.19 352 MET A CA 1
ATOM 2822 C C . MET A 1 352 ? -6.550 8.968 28.398 1.00 86.19 352 MET A C 1
ATOM 2824 O O . MET A 1 352 ? -6.560 9.944 29.145 1.00 86.19 352 MET A O 1
ATOM 2828 N N . TYR A 1 353 ? -5.437 8.295 28.099 1.00 82.88 353 TYR A N 1
ATOM 2829 C CA . TYR A 1 353 ? -4.196 8.453 28.865 1.00 82.88 353 TYR A CA 1
ATOM 2830 C C . TYR A 1 353 ? -3.015 9.009 28.064 1.00 82.88 353 TYR A C 1
ATOM 2832 O O . TYR A 1 353 ? -2.136 9.623 28.665 1.00 82.88 353 TYR A O 1
ATOM 2840 N N . ASP A 1 354 ? -2.996 8.857 26.738 1.00 81.19 354 ASP A N 1
ATOM 2841 C CA . ASP A 1 354 ? -1.884 9.346 25.921 1.00 81.19 354 ASP A CA 1
ATOM 2842 C C . ASP A 1 354 ? -2.123 10.761 25.379 1.00 81.19 354 ASP A C 1
ATOM 2844 O O . ASP A 1 354 ? -3.251 11.262 25.278 1.00 81.19 354 ASP A O 1
ATOM 2848 N N . ASP A 1 355 ? -1.042 11.384 24.896 1.00 69.19 355 ASP A N 1
ATOM 2849 C CA . ASP A 1 355 ? -1.066 12.531 23.984 1.00 69.19 355 ASP A CA 1
ATOM 2850 C C . ASP A 1 355 ? -1.596 12.088 22.602 1.00 69.19 355 ASP A C 1
ATOM 2852 O O . ASP A 1 355 ? -0.909 12.140 21.586 1.00 69.19 355 ASP A O 1
ATOM 2856 N N . CYS A 1 356 ? -2.838 11.603 22.551 1.00 70.00 356 CYS A N 1
ATOM 2857 C CA . CYS A 1 356 ? -3.566 11.165 21.365 1.00 70.00 356 CYS A CA 1
ATOM 2858 C C . CYS A 1 356 ? -3.669 12.297 20.311 1.00 70.00 356 CYS A C 1
ATOM 2860 O O . CYS A 1 356 ? -4.627 13.070 20.253 1.00 70.00 356 CYS A O 1
ATOM 2862 N N . LYS A 1 357 ? -2.636 12.412 19.465 1.00 71.62 357 LYS A N 1
ATOM 2863 C CA . LYS A 1 357 ? -2.533 13.386 18.359 1.00 71.62 357 LYS A CA 1
ATOM 2864 C C . LYS A 1 357 ? -3.525 13.096 17.225 1.00 71.62 357 LYS A C 1
ATOM 2866 O O . LYS A 1 357 ? -3.897 14.003 16.492 1.00 71.62 357 LYS A O 1
ATOM 2871 N N . ASN A 1 358 ? -3.988 11.848 17.119 1.00 78.62 358 ASN A N 1
ATOM 2872 C CA . ASN A 1 358 ? -4.873 11.341 16.064 1.00 78.62 358 ASN A CA 1
ATOM 2873 C C . ASN A 1 358 ? -6.327 11.175 16.523 1.00 78.62 358 ASN A C 1
ATOM 2875 O O . ASN A 1 358 ? -7.022 10.263 16.081 1.00 78.62 358 ASN A O 1
ATOM 2879 N N . GLN A 1 359 ? -6.802 12.046 17.413 1.00 78.50 359 GLN A N 1
ATOM 2880 C CA . GLN A 1 359 ? -8.115 11.902 18.045 1.00 78.50 359 GLN A CA 1
ATOM 2881 C C . GLN A 1 359 ? -9.264 11.747 17.035 1.00 78.50 359 GLN A C 1
ATOM 2883 O O . GLN A 1 359 ? -10.139 10.900 17.208 1.00 78.50 359 GLN A O 1
ATOM 2888 N N . TRP A 1 360 ? -9.243 12.541 15.962 1.00 84.25 360 TRP A N 1
ATOM 2889 C CA . TRP A 1 360 ? -10.261 12.483 14.914 1.00 84.25 360 TRP A CA 1
ATOM 2890 C C . TRP A 1 360 ? -10.220 11.167 14.126 1.00 84.25 360 TRP A C 1
ATOM 2892 O O . TRP A 1 360 ? -11.261 10.615 13.784 1.00 84.25 360 TRP A O 1
ATOM 2902 N N . SER A 1 361 ? -9.024 10.634 13.871 1.00 87.38 361 SER A N 1
ATOM 2903 C CA . SER A 1 361 ? -8.866 9.349 13.188 1.00 87.38 361 SER A CA 1
ATOM 2904 C C . SER A 1 361 ? -9.287 8.185 14.089 1.00 87.38 361 SER A C 1
ATOM 2906 O O . SER A 1 361 ? -9.911 7.248 13.604 1.00 87.38 361 SER A O 1
ATOM 2908 N N . MET A 1 362 ? -9.005 8.255 15.397 1.00 89.94 362 MET A N 1
ATOM 2909 C CA . MET A 1 362 ? -9.332 7.208 16.377 1.00 89.94 362 MET A CA 1
ATOM 2910 C C . MET A 1 362 ? -10.823 7.119 16.711 1.00 89.94 362 MET A C 1
ATOM 2912 O O . MET A 1 362 ? -11.310 6.031 17.014 1.00 89.94 362 MET A O 1
ATOM 2916 N N . SER A 1 363 ? -11.568 8.228 16.639 1.00 93.38 363 SER A N 1
ATOM 2917 C CA . SER A 1 363 ? -12.993 8.242 16.999 1.00 93.38 363 SER A CA 1
ATOM 2918 C C . SER A 1 363 ? -13.834 7.306 16.128 1.00 93.38 363 SER A C 1
ATOM 2920 O O . SER A 1 363 ? -14.753 6.655 16.624 1.00 93.38 363 SER A O 1
ATOM 2922 N N . ARG A 1 364 ? -13.512 7.209 14.834 1.00 93.81 364 ARG A N 1
ATOM 2923 C CA . ARG A 1 364 ? -14.263 6.409 13.858 1.00 93.81 364 ARG A CA 1
ATOM 2924 C C . ARG A 1 364 ? -14.206 4.903 14.139 1.00 93.81 364 ARG A C 1
ATOM 2926 O O . ARG A 1 364 ? -15.275 4.339 14.375 1.00 93.81 364 ARG A O 1
ATOM 2933 N N . PRO A 1 365 ? -13.024 4.250 14.180 1.00 96.06 365 PRO A N 1
ATOM 2934 C CA . PRO A 1 365 ? -12.953 2.831 14.510 1.00 96.06 365 PRO A CA 1
ATOM 2935 C C . PRO A 1 365 ? -13.446 2.555 15.934 1.00 96.06 365 PRO A C 1
ATOM 2937 O O . PRO A 1 365 ? -14.102 1.537 16.151 1.00 96.06 365 PRO A O 1
ATOM 2940 N N . LEU A 1 366 ? -13.204 3.469 16.886 1.00 96.50 366 LEU A N 1
ATOM 2941 C CA . LEU A 1 366 ? -13.660 3.322 18.269 1.00 96.50 366 LEU A CA 1
ATOM 2942 C C . LEU A 1 366 ? -15.189 3.233 18.363 1.00 96.50 366 LEU A C 1
ATOM 2944 O O . LEU A 1 366 ? -15.697 2.307 18.990 1.00 96.50 366 LEU A O 1
ATOM 2948 N N . LEU A 1 367 ? -15.928 4.128 17.694 1.00 97.06 367 LEU A N 1
ATOM 2949 C CA . LEU A 1 367 ? -17.393 4.067 17.658 1.00 97.06 367 LEU A CA 1
ATOM 2950 C C . LEU A 1 367 ? -17.881 2.717 17.133 1.00 97.06 367 LEU A C 1
ATOM 2952 O O . LEU A 1 367 ? -18.761 2.098 17.723 1.00 97.06 367 LEU A O 1
ATOM 2956 N N . VAL A 1 368 ? -17.323 2.261 16.010 1.00 96.25 368 VAL A N 1
ATOM 2957 C CA . VAL A 1 368 ? -17.769 1.012 15.386 1.00 96.25 368 VAL A CA 1
ATOM 2958 C C . VAL A 1 368 ? -17.505 -0.176 16.311 1.00 96.25 368 VAL A C 1
ATOM 2960 O O . VAL A 1 368 ? -18.370 -1.035 16.448 1.00 96.25 368 VAL A O 1
ATOM 2963 N N . LEU A 1 369 ? -16.351 -0.210 16.981 1.00 96.00 369 LEU A N 1
ATOM 2964 C CA . LEU A 1 369 ? -16.017 -1.252 17.952 1.00 96.00 369 LEU A CA 1
ATOM 2965 C C . LEU A 1 369 ? -16.939 -1.233 19.177 1.00 96.00 369 LEU A C 1
ATOM 2967 O O . LEU A 1 369 ? -17.377 -2.299 19.602 1.00 96.00 369 LEU A O 1
ATOM 2971 N N . ILE A 1 370 ? -17.289 -0.051 19.700 1.00 96.31 370 ILE A N 1
ATOM 2972 C CA . ILE A 1 370 ? -18.271 0.090 20.789 1.00 96.31 370 ILE A CA 1
ATOM 2973 C C . ILE A 1 370 ? -19.625 -0.482 20.360 1.00 96.31 370 ILE A C 1
ATOM 2975 O O . ILE A 1 370 ? -20.226 -1.254 21.098 1.00 96.31 370 ILE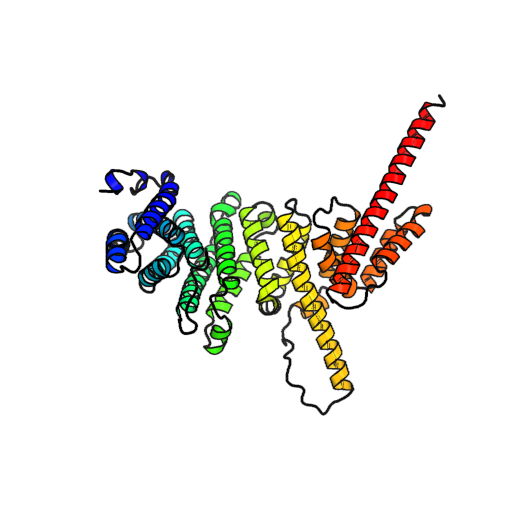 A O 1
ATOM 2979 N N . LEU A 1 371 ? -20.090 -0.153 19.150 1.00 94.88 371 LEU A N 1
ATOM 2980 C CA . LEU A 1 371 ? -21.356 -0.674 18.628 1.00 94.88 371 LEU A CA 1
ATOM 2981 C C . LEU A 1 371 ? -21.298 -2.184 18.338 1.00 94.88 371 LEU A C 1
ATOM 2983 O O . LEU A 1 371 ? -22.316 -2.867 18.428 1.00 94.88 371 LEU A O 1
ATOM 2987 N N . LEU A 1 372 ? -20.136 -2.732 17.981 1.00 92.62 372 LEU A N 1
ATOM 2988 C CA . LEU A 1 372 ? -19.965 -4.178 17.804 1.00 92.62 372 LEU A CA 1
ATOM 2989 C C . LEU A 1 372 ? -19.973 -4.929 19.142 1.00 92.62 372 LEU A C 1
ATOM 2991 O O . LEU A 1 372 ? -20.541 -6.016 19.211 1.00 92.62 372 LEU A O 1
ATOM 2995 N N . TYR A 1 373 ? -19.385 -4.350 20.191 1.00 93.19 373 TYR A N 1
ATOM 2996 C CA . TYR A 1 373 ? -19.158 -4.998 21.484 1.00 93.19 373 TYR A CA 1
ATOM 2997 C C . TYR A 1 373 ? -19.711 -4.170 22.657 1.00 93.19 373 TYR A C 1
ATOM 2999 O O . TYR A 1 373 ? -18.986 -3.851 23.601 1.00 93.19 373 TYR A O 1
ATOM 3007 N N . GLU A 1 374 ? -21.006 -3.838 22.616 1.00 93.50 374 GLU A N 1
ATOM 3008 C CA . GLU A 1 374 ? -21.653 -2.971 23.617 1.00 93.50 374 GLU A CA 1
ATOM 3009 C C . GLU A 1 374 ? -21.530 -3.515 25.050 1.00 93.50 374 GLU A C 1
ATOM 3011 O O . GLU A 1 374 ? -21.218 -2.758 25.969 1.00 93.50 374 GLU A O 1
ATOM 3016 N N . ASP A 1 375 ? -21.724 -4.822 25.250 1.00 93.62 375 ASP A N 1
ATOM 3017 C CA . ASP A 1 375 ? -21.642 -5.443 26.580 1.00 93.62 375 ASP A CA 1
ATOM 3018 C C . ASP A 1 375 ? -20.220 -5.395 27.150 1.00 93.62 375 ASP A C 1
ATOM 3020 O O . ASP A 1 375 ? -20.023 -5.076 28.322 1.00 93.62 375 ASP A O 1
ATOM 3024 N N . TYR A 1 376 ? -19.212 -5.639 26.308 1.00 95.19 376 TYR A N 1
ATOM 3025 C CA . TYR A 1 376 ? -17.810 -5.527 26.712 1.00 95.19 376 TYR A CA 1
ATOM 3026 C C . TYR A 1 376 ? -17.436 -4.073 27.024 1.00 95.19 376 TYR A C 1
ATOM 3028 O O . TYR A 1 376 ? -16.745 -3.809 28.005 1.00 95.19 376 TYR A O 1
ATOM 3036 N N . PHE A 1 377 ? -17.937 -3.108 26.245 1.00 96.25 377 PHE A N 1
ATOM 3037 C CA . PHE A 1 377 ? -17.744 -1.689 26.541 1.00 96.25 377 PHE A CA 1
ATOM 3038 C C . PHE A 1 377 ? -18.372 -1.286 27.885 1.00 96.25 377 PHE A C 1
ATOM 3040 O O . PHE A 1 377 ? -17.752 -0.534 28.637 1.00 96.25 377 PHE A O 1
ATOM 3047 N N . ARG A 1 378 ? -19.557 -1.813 28.233 1.00 95.19 378 ARG A N 1
ATOM 3048 C CA . ARG A 1 378 ? -20.172 -1.591 29.557 1.00 95.19 378 ARG A CA 1
ATOM 3049 C C . ARG A 1 378 ? -19.295 -2.128 30.687 1.00 95.19 378 ARG A C 1
ATOM 3051 O O . ARG A 1 378 ? -19.040 -1.397 31.638 1.00 95.19 378 ARG A O 1
ATOM 3058 N N . GLN A 1 379 ? -18.766 -3.343 30.545 1.00 95.56 379 GLN A N 1
ATOM 3059 C CA . GLN A 1 379 ? -17.833 -3.919 31.523 1.00 95.56 379 GLN A CA 1
ATOM 3060 C C . GLN A 1 379 ? -16.553 -3.081 31.650 1.00 95.56 379 GLN A C 1
ATOM 3062 O O . GLN A 1 379 ? -16.085 -2.810 32.754 1.00 95.56 379 GLN A O 1
ATOM 3067 N N . LEU A 1 380 ? -15.992 -2.626 30.525 1.00 93.62 380 LEU A N 1
ATOM 3068 C CA . LEU A 1 380 ? -14.800 -1.779 30.513 1.00 93.62 380 LEU A CA 1
ATOM 3069 C C . LEU A 1 380 ? -15.057 -0.444 31.226 1.00 93.62 380 LEU A C 1
ATOM 3071 O O . LEU A 1 380 ? -14.247 -0.026 32.051 1.00 93.62 380 LEU A O 1
ATOM 3075 N N . ARG A 1 381 ? -16.210 0.187 30.968 1.00 94.75 381 ARG A N 1
ATOM 3076 C CA . ARG A 1 381 ? -16.665 1.392 31.672 1.00 94.75 381 ARG A CA 1
ATOM 3077 C C . ARG A 1 381 ? -16.740 1.155 33.181 1.00 94.75 381 ARG A C 1
ATOM 3079 O O . ARG A 1 381 ? -16.182 1.949 33.932 1.00 94.75 381 ARG A O 1
ATOM 3086 N N . GLU A 1 382 ? -17.414 0.099 33.629 1.00 94.56 382 GLU A N 1
ATOM 3087 C CA . GLU A 1 382 ? -17.563 -0.212 35.059 1.00 94.56 382 GLU A CA 1
ATOM 3088 C C . GLU A 1 382 ? -16.203 -0.423 35.734 1.00 94.56 382 GLU A C 1
ATOM 3090 O O . GLU A 1 382 ? -15.930 0.176 36.773 1.00 94.56 382 GLU A O 1
ATOM 3095 N N . ASN A 1 383 ? -15.306 -1.180 35.100 1.00 94.19 383 ASN A N 1
ATOM 3096 C CA . ASN A 1 383 ? -13.950 -1.408 35.602 1.00 94.19 383 ASN A CA 1
ATOM 3097 C C . ASN A 1 383 ? -13.141 -0.104 35.716 1.00 94.19 383 ASN A C 1
ATOM 3099 O O . ASN A 1 383 ? -12.445 0.123 36.709 1.00 94.19 383 ASN A O 1
ATOM 3103 N N . ILE A 1 384 ? -13.244 0.781 34.720 1.00 92.25 384 ILE A N 1
ATOM 3104 C CA . ILE A 1 384 ? -12.579 2.090 34.736 1.00 92.25 384 ILE A CA 1
ATOM 3105 C C . ILE A 1 384 ? -13.163 2.981 35.835 1.00 92.25 384 ILE A C 1
ATOM 3107 O O . ILE A 1 384 ? -12.404 3.640 36.539 1.00 92.25 384 ILE A O 1
ATOM 3111 N N . VAL A 1 385 ? -14.484 2.987 36.023 1.00 92.62 385 VAL A N 1
ATOM 3112 C CA . VAL A 1 385 ? -15.143 3.767 37.080 1.00 92.62 385 VAL A CA 1
ATOM 3113 C C . VAL A 1 385 ? -14.733 3.257 38.461 1.00 92.62 385 VAL A C 1
ATOM 3115 O O . VAL A 1 385 ? -14.329 4.057 39.300 1.00 92.62 385 VAL A O 1
ATOM 3118 N N . HIS A 1 386 ? -14.760 1.944 38.693 1.00 93.12 386 HIS A N 1
ATOM 3119 C CA . HIS A 1 386 ? -14.386 1.353 39.980 1.00 93.12 386 HIS A CA 1
ATOM 3120 C C . HIS A 1 386 ? -12.901 1.508 40.323 1.00 93.12 386 HIS A C 1
ATOM 3122 O O . HIS A 1 386 ? -12.559 1.527 41.505 1.00 93.12 386 HIS A O 1
ATOM 3128 N N . SER A 1 387 ? -12.024 1.661 39.325 1.00 90.88 387 SER A N 1
ATOM 3129 C CA . SER A 1 387 ? -10.603 1.943 39.563 1.00 90.88 387 SER A CA 1
ATOM 3130 C C . SER A 1 387 ? -10.327 3.394 39.984 1.00 90.88 387 SER A C 1
ATOM 3132 O O . SER A 1 387 ? -9.226 3.691 40.449 1.00 90.88 387 SER A O 1
ATOM 3134 N N . GLN A 1 388 ? -11.307 4.302 39.866 1.00 88.06 388 GLN A N 1
ATOM 3135 C CA . GLN A 1 388 ? -11.177 5.678 40.348 1.00 88.06 388 GLN A CA 1
ATOM 3136 C C . GLN A 1 388 ? -11.450 5.795 41.860 1.00 88.06 388 GLN A C 1
ATOM 3138 O O . GLN A 1 388 ? -12.252 5.031 42.410 1.00 88.06 388 GLN A O 1
ATOM 3143 N N . PRO A 1 389 ? -10.864 6.803 42.542 1.00 89.81 389 PRO A N 1
ATOM 3144 C CA . PRO A 1 389 ? -11.233 7.157 43.913 1.00 89.81 389 PRO A CA 1
ATOM 3145 C C . PRO A 1 389 ? -12.741 7.403 44.046 1.00 89.81 389 PRO A C 1
ATOM 3147 O O . PRO A 1 389 ? -13.334 7.997 43.145 1.00 89.81 389 PRO A O 1
ATOM 3150 N N . ILE A 1 390 ? -13.342 7.002 45.175 1.00 88.12 390 ILE A N 1
ATOM 3151 C CA . ILE A 1 390 ? -14.802 7.030 45.428 1.00 88.12 390 ILE A CA 1
ATOM 3152 C C . ILE A 1 390 ? -15.429 8.382 45.052 1.00 88.12 390 ILE A C 1
ATOM 3154 O O . ILE A 1 390 ? -16.444 8.434 44.364 1.00 88.12 390 ILE A O 1
ATOM 3158 N N . GLU A 1 391 ? -14.770 9.478 45.422 1.00 89.38 391 GLU A N 1
ATOM 3159 C CA . GLU A 1 391 ? -15.199 10.859 45.156 1.00 89.38 391 GLU A CA 1
ATOM 3160 C C . GLU A 1 391 ? -15.325 11.189 43.657 1.00 89.38 391 GLU A C 1
ATOM 3162 O O . GLU A 1 391 ? -16.109 12.052 43.267 1.00 89.38 391 GLU A O 1
ATOM 3167 N N . LYS A 1 392 ? -14.563 10.503 42.798 1.00 87.69 392 LYS A N 1
ATOM 3168 C CA . LYS A 1 392 ? -14.517 10.733 41.347 1.00 87.69 392 LYS A CA 1
ATOM 3169 C C . LYS A 1 392 ? -15.320 9.719 40.540 1.00 87.69 392 LYS A C 1
ATOM 3171 O O . LYS A 1 392 ? -15.529 9.953 39.350 1.00 87.69 392 LYS A O 1
ATOM 3176 N N . GLN A 1 393 ? -15.794 8.631 41.151 1.00 90.50 393 GLN A N 1
ATOM 3177 C CA . GLN A 1 393 ? -16.502 7.561 40.435 1.00 90.50 393 GLN A CA 1
ATOM 3178 C C . GLN A 1 393 ? -17.761 8.082 39.733 1.00 90.50 393 GLN A C 1
ATOM 3180 O O . GLN A 1 393 ? -17.964 7.810 38.552 1.00 90.50 393 GLN A O 1
ATOM 3185 N N . GLN A 1 394 ? -18.565 8.903 40.417 1.00 91.19 394 GLN A N 1
ATOM 3186 C CA . GLN A 1 394 ? -19.783 9.475 39.836 1.00 91.19 394 GLN A CA 1
ATOM 3187 C C . GLN A 1 394 ? -19.480 10.442 38.680 1.00 91.19 394 GLN A C 1
ATOM 3189 O O . GLN A 1 394 ? -20.166 10.418 37.659 1.00 91.19 394 GLN A O 1
ATOM 3194 N N . SER A 1 395 ? -18.428 11.257 38.815 1.00 91.19 395 SER A N 1
ATOM 3195 C CA . SER A 1 395 ? -17.980 12.158 37.746 1.00 91.19 395 SER A CA 1
ATOM 3196 C C . SER A 1 395 ? -17.516 11.367 36.518 1.00 91.19 395 SER A C 1
ATOM 3198 O O . SER A 1 395 ? -17.985 11.616 35.410 1.00 91.19 395 SER A O 1
ATOM 3200 N N . MET A 1 396 ? -16.684 10.337 36.715 1.00 91.56 396 MET A N 1
ATOM 3201 C CA . MET A 1 396 ? -16.222 9.458 35.635 1.00 91.56 396 MET A CA 1
ATOM 3202 C C . MET A 1 396 ? -17.387 8.742 34.941 1.00 91.56 396 MET A C 1
ATOM 3204 O O . MET A 1 396 ? -17.429 8.674 33.714 1.00 91.56 396 MET A O 1
ATOM 3208 N N . ALA A 1 397 ? -18.367 8.251 35.704 1.00 92.88 397 ALA A N 1
ATOM 3209 C CA . ALA A 1 397 ? -19.559 7.627 35.141 1.00 92.88 397 ALA A CA 1
ATOM 3210 C C . ALA A 1 397 ? -20.340 8.595 34.235 1.00 92.88 397 ALA A C 1
ATOM 3212 O O . ALA A 1 397 ? -20.718 8.191 33.135 1.00 92.88 397 ALA A O 1
ATOM 3213 N N . CYS A 1 398 ? -20.505 9.854 34.658 1.00 93.56 398 CYS A N 1
ATOM 3214 C CA . CYS A 1 398 ? -21.163 10.912 33.886 1.00 93.56 398 CYS A CA 1
ATOM 3215 C C . CYS A 1 398 ? -20.412 11.240 32.584 1.00 93.56 398 CYS A C 1
ATOM 3217 O O . CYS A 1 398 ? -21.033 11.406 31.536 1.00 93.56 398 CYS A O 1
ATOM 3219 N N . LEU A 1 399 ? -19.073 11.260 32.605 1.00 93.19 399 LEU A N 1
ATOM 3220 C CA . LEU A 1 399 ? -18.272 11.460 31.391 1.00 93.19 399 LEU A CA 1
ATOM 3221 C C . LEU A 1 399 ? -18.561 10.383 30.336 1.00 93.19 399 LEU A C 1
ATOM 3223 O O . LEU A 1 399 ? -18.742 10.704 29.161 1.00 93.19 399 LEU A O 1
ATOM 3227 N N . PHE A 1 400 ? -18.654 9.114 30.742 1.00 94.25 400 PHE A N 1
ATOM 3228 C CA . PHE A 1 400 ? -19.010 8.024 29.829 1.00 94.25 400 PHE A CA 1
ATOM 3229 C C . PHE A 1 400 ? -20.456 8.103 29.319 1.00 94.25 400 PHE A C 1
ATOM 3231 O O . PHE A 1 400 ? -20.708 7.714 28.178 1.00 94.25 400 PHE A O 1
ATOM 3238 N N . ASP A 1 401 ? -21.394 8.625 30.115 1.00 94.12 401 ASP A N 1
ATOM 3239 C CA . ASP A 1 401 ? -22.762 8.876 29.644 1.00 94.12 401 ASP A CA 1
ATOM 3240 C C . ASP A 1 401 ? -22.779 9.985 28.581 1.00 94.12 401 ASP A C 1
ATOM 3242 O O . ASP A 1 401 ? -23.355 9.802 27.510 1.00 94.12 401 ASP A O 1
ATOM 3246 N N . ASN A 1 402 ? -22.050 11.083 28.811 1.00 94.69 402 ASN A N 1
ATOM 3247 C CA . ASN A 1 402 ? -21.897 12.171 27.840 1.00 94.69 402 ASN A CA 1
ATOM 3248 C C . ASN A 1 402 ? -21.204 11.712 26.548 1.00 94.69 402 ASN A C 1
ATOM 3250 O O . ASN A 1 402 ? -21.552 12.167 25.459 1.00 94.69 402 ASN A O 1
ATOM 3254 N N . LEU A 1 403 ? -20.241 10.786 26.644 1.00 95.06 403 LEU A N 1
ATOM 3255 C CA . LEU A 1 403 ? -19.577 10.203 25.477 1.00 95.06 403 LEU A CA 1
ATOM 3256 C C . LEU A 1 403 ? -20.589 9.539 24.527 1.00 95.06 403 LEU A C 1
ATOM 3258 O O . LEU A 1 403 ? -20.500 9.698 23.306 1.00 95.06 403 LEU A O 1
ATOM 3262 N N . MET A 1 404 ? -21.569 8.833 25.090 1.00 96.19 404 MET A N 1
ATOM 3263 C CA . MET A 1 404 ? -22.587 8.093 24.342 1.00 96.19 404 MET A CA 1
ATOM 3264 C C . MET A 1 404 ? -23.889 8.881 24.128 1.00 96.19 404 MET A C 1
ATOM 3266 O O . MET A 1 404 ? -24.828 8.341 23.537 1.00 96.19 404 MET A O 1
ATOM 3270 N N . ASP A 1 405 ? -23.957 10.151 24.546 1.00 95.50 405 ASP A N 1
ATOM 3271 C CA . ASP A 1 405 ? -25.181 10.946 24.451 1.00 95.50 405 ASP A CA 1
ATOM 3272 C C . ASP A 1 405 ? -25.664 11.102 23.000 1.00 95.50 405 ASP A C 1
ATOM 3274 O O . ASP A 1 405 ? -24.977 11.638 22.120 1.00 95.50 405 ASP A O 1
ATOM 3278 N N . GLY A 1 406 ? -26.889 10.613 22.783 1.00 92.56 406 GLY A N 1
ATOM 3279 C CA . GLY A 1 406 ? -27.601 10.545 21.512 1.00 92.56 406 GLY A CA 1
ATOM 3280 C C . GLY A 1 406 ? -26.819 9.910 20.362 1.00 92.56 406 GLY A C 1
ATOM 3281 O O . GLY A 1 406 ? -26.991 10.318 19.208 1.00 92.56 406 GLY A O 1
ATOM 3282 N N . ILE A 1 407 ? -25.985 8.922 20.690 1.00 96.00 407 ILE A N 1
ATOM 3283 C CA . ILE A 1 407 ? -25.397 7.983 19.740 1.00 96.00 407 ILE A CA 1
ATOM 3284 C C . ILE A 1 407 ? -26.388 6.856 19.466 1.00 96.00 407 ILE A C 1
ATOM 3286 O O . ILE A 1 407 ? -26.893 6.201 20.374 1.00 96.00 407 ILE A O 1
ATOM 3290 N N . GLU A 1 408 ? -26.654 6.616 18.189 1.00 93.12 408 GLU A N 1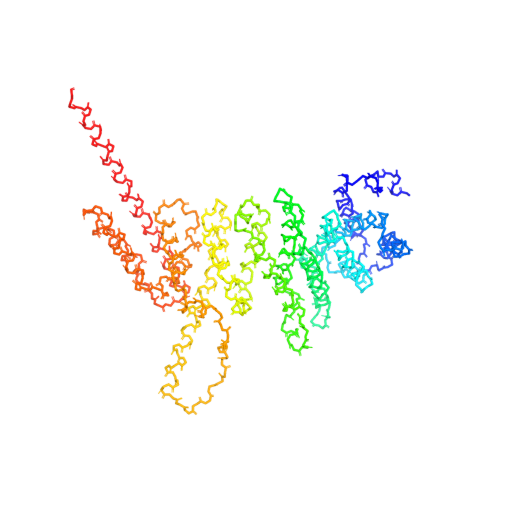
ATOM 3291 C CA . GLU A 1 408 ? -27.540 5.544 17.737 1.00 93.12 408 GLU A CA 1
ATOM 3292 C C . GLU A 1 408 ? -26.740 4.321 17.256 1.00 93.12 408 GLU A C 1
ATOM 3294 O O . GLU A 1 408 ? -25.570 4.429 16.882 1.00 93.12 408 GLU A O 1
ATOM 3299 N N . ARG A 1 409 ? -27.379 3.145 17.172 1.00 92.38 409 ARG A N 1
ATOM 3300 C CA . ARG A 1 409 ? -26.764 1.911 16.640 1.00 92.38 409 ARG A CA 1
ATOM 3301 C C . ARG A 1 409 ? -26.706 1.906 15.102 1.00 92.38 409 ARG A C 1
ATOM 3303 O O . ARG A 1 409 ? -27.271 1.043 14.430 1.00 92.38 409 ARG A O 1
ATOM 3310 N N . ASN A 1 410 ? -26.040 2.899 14.518 1.00 92.25 410 ASN A N 1
ATOM 3311 C CA . ASN A 1 410 ? -25.815 3.012 13.077 1.00 92.25 410 ASN A CA 1
ATOM 3312 C C . ASN A 1 410 ? -24.498 3.731 12.752 1.00 92.25 410 ASN A C 1
ATOM 3314 O O . ASN A 1 410 ? -23.905 4.402 13.591 1.00 92.25 410 ASN A O 1
ATOM 3318 N N . LEU A 1 411 ? -24.047 3.611 11.502 1.00 93.38 411 LEU A N 1
ATOM 3319 C CA . LEU A 1 411 ? -22.790 4.203 11.029 1.00 93.38 411 LEU A CA 1
ATOM 3320 C C . LEU A 1 411 ? -23.011 5.393 10.086 1.00 93.38 411 LEU A C 1
ATOM 3322 O O . LEU A 1 411 ? -22.194 5.635 9.197 1.00 93.38 411 LEU A O 1
ATOM 3326 N N . HIS A 1 412 ? -24.120 6.125 10.236 1.00 93.88 412 HIS A N 1
ATOM 3327 C CA . HIS A 1 412 ? -24.351 7.333 9.446 1.00 93.88 412 HIS A CA 1
ATOM 3328 C C . HIS A 1 412 ? -23.308 8.408 9.769 1.00 93.88 412 HIS A C 1
ATOM 3330 O O . HIS A 1 412 ? -22.857 8.529 10.907 1.00 93.88 412 HIS A O 1
ATOM 3336 N N . ILE A 1 413 ? -22.961 9.223 8.768 1.00 92.94 413 ILE A N 1
ATOM 3337 C CA . ILE A 1 413 ? -21.952 10.290 8.894 1.00 92.94 413 ILE A CA 1
ATOM 3338 C C . ILE A 1 413 ? -22.287 11.210 10.075 1.00 92.94 413 ILE A C 1
ATOM 3340 O O . ILE A 1 413 ? -21.447 11.427 10.937 1.00 92.94 413 ILE A O 1
ATOM 3344 N N . ARG A 1 414 ? -23.556 11.624 10.197 1.00 94.88 414 ARG A N 1
ATOM 3345 C CA . ARG A 1 414 ? -24.035 12.456 11.310 1.00 94.88 414 ARG A CA 1
ATOM 3346 C C . ARG A 1 414 ? -23.782 11.829 12.688 1.00 94.88 414 ARG A C 1
ATOM 3348 O O . ARG A 1 414 ? -23.418 12.543 13.614 1.00 94.88 414 ARG A O 1
ATOM 3355 N N . ASN A 1 415 ? -23.965 10.514 12.821 1.00 94.94 415 ASN A N 1
ATOM 3356 C CA . ASN A 1 415 ? -23.745 9.799 14.080 1.00 94.94 415 ASN A CA 1
ATOM 3357 C C . ASN A 1 415 ? -22.244 9.693 14.407 1.00 94.94 415 ASN A C 1
ATOM 3359 O O . ASN A 1 415 ? -21.831 9.948 15.535 1.00 94.94 415 ASN A O 1
ATOM 3363 N N . ARG A 1 416 ? -21.408 9.411 13.395 1.00 94.56 416 ARG A N 1
ATOM 3364 C CA . ARG A 1 416 ? -19.936 9.410 13.519 1.00 94.56 416 ARG A CA 1
ATOM 3365 C C . ARG A 1 416 ? -19.386 10.776 13.927 1.00 94.56 416 ARG A C 1
ATOM 3367 O O . ARG A 1 416 ? -18.518 10.857 14.797 1.00 94.56 416 ARG A O 1
ATOM 3374 N N . ASP A 1 417 ? -19.895 11.842 13.318 1.00 94.75 417 ASP A N 1
ATOM 3375 C CA . ASP A 1 417 ? -19.481 13.211 13.624 1.00 94.75 417 ASP A CA 1
ATOM 3376 C C . ASP A 1 417 ? -19.904 13.608 15.041 1.00 94.75 417 ASP A C 1
ATOM 3378 O O . ASP A 1 417 ? -19.095 14.174 15.778 1.00 94.75 417 ASP A O 1
ATOM 3382 N N . ARG A 1 418 ? -21.123 13.237 15.463 1.00 96.12 418 ARG A N 1
ATOM 3383 C CA . ARG A 1 418 ? -21.588 13.435 16.843 1.00 96.12 418 ARG A CA 1
ATOM 3384 C C . ARG A 1 418 ? -20.687 12.719 17.847 1.00 96.12 418 ARG A C 1
ATOM 3386 O O . ARG A 1 418 ? -20.198 13.360 18.768 1.00 96.12 418 ARG A O 1
ATOM 3393 N N . PHE A 1 419 ? -20.381 11.437 17.634 1.00 96.75 419 PHE A N 1
ATOM 3394 C CA . PHE A 1 419 ? -19.466 10.705 18.518 1.00 96.75 419 PHE A CA 1
ATOM 3395 C C . PHE A 1 419 ? -18.086 11.362 18.595 1.00 96.75 419 PHE A C 1
ATOM 3397 O O . PHE A 1 419 ? -17.497 11.472 19.664 1.00 96.75 419 PHE A O 1
ATOM 3404 N N . THR A 1 420 ? -17.575 11.854 17.469 1.00 94.62 420 THR A N 1
ATOM 3405 C CA . THR A 1 420 ? -16.279 12.540 17.426 1.00 94.62 420 THR A CA 1
ATOM 3406 C C . THR A 1 420 ? -16.282 13.838 18.244 1.00 94.62 420 THR A C 1
ATOM 3408 O O . THR A 1 420 ? -15.299 14.148 18.926 1.00 94.62 420 THR A O 1
ATOM 3411 N N . GLN A 1 421 ? -17.390 14.585 18.223 1.00 94.56 421 GLN A N 1
ATOM 3412 C CA . GLN A 1 421 ? -17.583 15.765 19.070 1.00 94.56 421 GLN A CA 1
ATOM 3413 C C . GLN A 1 421 ? -17.672 15.376 20.550 1.00 94.56 421 GLN A C 1
ATOM 3415 O O . GLN A 1 421 ? -16.946 15.949 21.365 1.00 94.56 421 GLN A O 1
ATOM 3420 N N . ASN A 1 422 ? -18.469 14.356 20.883 1.00 95.69 422 ASN A N 1
ATOM 3421 C CA . ASN A 1 422 ? -18.599 13.842 22.247 1.00 95.69 422 ASN A CA 1
ATOM 3422 C C . ASN A 1 422 ? -17.245 13.374 22.803 1.00 95.69 422 ASN A C 1
ATOM 3424 O O . ASN A 1 422 ? -16.883 13.734 23.917 1.00 95.69 422 ASN A O 1
ATOM 3428 N N . LEU A 1 423 ? -16.443 12.657 22.009 1.00 94.69 423 LEU A N 1
ATOM 3429 C CA . LEU A 1 423 ? -15.101 12.202 22.393 1.00 94.69 423 LEU A CA 1
ATOM 3430 C C . LEU A 1 423 ? -14.148 13.378 22.670 1.00 94.69 423 LEU A C 1
ATOM 3432 O O . LEU A 1 423 ? -13.302 13.310 23.560 1.00 94.69 423 LEU A O 1
ATOM 3436 N N . SER A 1 424 ? -14.302 14.475 21.922 1.00 92.12 424 SER A N 1
ATOM 3437 C CA . SER A 1 424 ? -13.532 15.709 22.129 1.00 92.12 424 SER A CA 1
ATOM 3438 C C . SER A 1 424 ? -13.895 16.417 23.428 1.00 92.12 424 SER A C 1
ATOM 3440 O O . SER A 1 424 ? -13.014 16.975 24.082 1.00 92.12 424 SER A O 1
ATOM 3442 N N . ALA A 1 425 ? -15.177 16.420 23.795 1.00 92.62 425 ALA A N 1
ATOM 3443 C CA . ALA A 1 425 ? -15.634 16.930 25.084 1.00 92.62 425 ALA A CA 1
ATOM 3444 C C . ALA A 1 425 ? -15.160 16.017 26.224 1.00 92.62 425 ALA A C 1
ATOM 3446 O O . ALA A 1 425 ? -14.451 16.479 27.111 1.00 92.62 425 ALA A O 1
ATOM 3447 N N . PHE A 1 426 ? -15.410 14.708 26.108 1.00 93.19 426 PHE A N 1
ATOM 3448 C CA . PHE A 1 426 ? -14.984 13.677 27.057 1.00 93.19 426 PHE A CA 1
ATOM 3449 C C . PHE A 1 426 ? -13.513 13.824 27.453 1.00 93.19 426 PHE A C 1
ATOM 3451 O O . PHE A 1 426 ? -13.180 13.881 28.633 1.00 93.19 426 PHE A O 1
ATOM 3458 N N . ARG A 1 427 ? -12.617 13.947 26.468 1.00 90.06 427 ARG A N 1
ATOM 3459 C CA . ARG A 1 427 ? -11.182 14.054 26.737 1.00 90.06 427 ARG A CA 1
ATOM 3460 C C . ARG A 1 427 ? -10.784 15.377 27.390 1.00 90.06 427 ARG A C 1
ATOM 3462 O O . ARG A 1 427 ? -9.874 15.400 28.216 1.00 90.06 427 ARG A O 1
ATOM 3469 N N . ARG A 1 428 ? -11.434 16.480 27.014 1.00 89.81 428 ARG A N 1
ATOM 3470 C CA . ARG A 1 428 ? -11.199 17.796 27.624 1.00 89.81 428 ARG A CA 1
ATOM 3471 C C . ARG A 1 428 ? -11.548 17.758 29.108 1.00 89.81 428 ARG A C 1
ATOM 3473 O O . ARG A 1 428 ? -10.698 18.073 29.933 1.00 89.81 428 ARG A O 1
ATOM 3480 N N . ASP A 1 429 ? -12.739 17.266 29.421 1.00 90.31 429 ASP A N 1
ATOM 3481 C CA . ASP A 1 429 ? -13.261 17.210 30.784 1.00 90.31 429 ASP A CA 1
ATOM 3482 C C . ASP A 1 429 ? -12.475 16.206 31.651 1.00 90.31 429 ASP A C 1
ATOM 3484 O O . ASP A 1 429 ? -12.220 16.447 32.836 1.00 90.31 429 ASP A O 1
ATOM 3488 N N . LEU A 1 430 ? -12.015 15.101 31.048 1.00 88.06 430 LEU A N 1
ATOM 3489 C CA . LEU A 1 430 ? -11.126 14.130 31.689 1.00 88.06 430 LEU A CA 1
ATOM 3490 C C . LEU A 1 430 ? -9.765 14.757 32.027 1.00 88.06 430 LEU A C 1
ATOM 3492 O O . LEU A 1 430 ? -9.297 14.644 33.161 1.00 88.06 430 LEU A O 1
ATOM 3496 N N . ASN A 1 431 ? -9.156 15.483 31.087 1.00 85.69 431 ASN A N 1
ATOM 3497 C CA . ASN A 1 431 ? -7.893 16.187 31.317 1.00 85.69 431 ASN A CA 1
ATOM 3498 C C . ASN A 1 431 ? -8.016 17.282 32.383 1.00 85.69 431 ASN A C 1
ATOM 3500 O O . ASN A 1 431 ? -7.112 17.439 33.206 1.00 85.69 431 ASN A O 1
ATOM 3504 N N . ASP A 1 432 ? -9.122 18.022 32.401 1.00 84.31 432 ASP A N 1
ATOM 3505 C CA . ASP A 1 432 ? -9.373 19.050 33.412 1.00 84.31 432 ASP A CA 1
ATOM 3506 C C . ASP A 1 432 ? -9.566 18.424 34.803 1.00 84.31 432 ASP A C 1
ATOM 3508 O O . ASP A 1 432 ? -9.007 18.910 35.792 1.00 84.31 432 ASP A O 1
ATOM 3512 N N . SER A 1 433 ? -10.234 17.270 34.883 1.00 80.12 433 SER A N 1
ATOM 3513 C CA . SER A 1 433 ? -10.385 16.488 36.120 1.00 80.12 433 SER A CA 1
ATOM 3514 C C . SER A 1 433 ? -9.056 15.922 36.650 1.00 80.12 433 SER A C 1
ATOM 3516 O O . SER A 1 433 ? -8.859 15.823 37.869 1.00 80.12 433 SER A O 1
ATOM 3518 N N . LEU A 1 434 ? -8.127 15.563 35.755 1.00 73.38 434 LEU A N 1
ATOM 3519 C CA . LEU A 1 434 ? -6.771 15.119 36.105 1.00 73.38 434 LEU A CA 1
ATOM 3520 C C . LEU A 1 434 ? -5.886 16.288 36.562 1.00 73.38 434 LEU A C 1
ATOM 3522 O O . LEU A 1 434 ? -5.213 16.186 37.587 1.00 73.38 434 LEU A O 1
ATOM 3526 N N . LYS A 1 435 ? -5.931 17.431 35.866 1.00 68.44 435 LYS A N 1
ATOM 3527 C CA . LYS A 1 435 ? -5.190 18.645 36.255 1.00 68.44 435 LYS A CA 1
ATOM 3528 C C . LYS A 1 435 ? -5.627 19.176 37.616 1.00 68.44 435 LYS A C 1
ATOM 3530 O O . LYS A 1 435 ? -4.771 19.509 38.430 1.00 68.44 435 LYS A O 1
ATOM 3535 N N . SER A 1 436 ? -6.934 19.171 37.879 1.00 60.34 436 SER A N 1
ATOM 3536 C CA . SER A 1 436 ? -7.520 19.567 39.166 1.00 60.34 436 SER A CA 1
ATOM 3537 C C . SER A 1 436 ? -6.950 18.749 40.336 1.00 60.34 436 SER A C 1
ATOM 3539 O O . SER A 1 436 ? -6.710 19.284 41.418 1.00 60.34 436 SER A O 1
ATOM 3541 N N . ALA A 1 437 ? -6.662 17.461 40.106 1.00 57.28 437 ALA A N 1
ATOM 3542 C CA . ALA A 1 437 ? -6.043 16.568 41.088 1.00 57.28 437 ALA A CA 1
ATOM 3543 C C . ALA A 1 437 ? -4.593 16.966 41.411 1.00 57.28 437 ALA A C 1
ATOM 3545 O O . ALA A 1 437 ? -4.208 17.017 42.577 1.00 57.28 437 ALA A O 1
ATOM 3546 N N . ASN A 1 438 ? -3.811 17.301 40.382 1.00 53.06 438 ASN A N 1
ATOM 3547 C CA . ASN A 1 438 ? -2.413 17.706 40.538 1.00 53.06 438 ASN A CA 1
ATOM 3548 C C . ASN A 1 438 ? -2.281 19.091 41.189 1.00 53.06 438 ASN A C 1
ATOM 3550 O O . ASN A 1 438 ? -1.361 19.316 41.972 1.00 53.06 438 ASN A O 1
ATOM 3554 N N . SER A 1 439 ? -3.213 20.015 40.929 1.00 48.47 439 SER A N 1
ATOM 3555 C CA . SER A 1 439 ? -3.257 21.306 41.628 1.00 48.47 439 SER A CA 1
ATOM 3556 C C . SER A 1 439 ? -3.613 21.165 43.109 1.00 48.47 439 SER A C 1
ATOM 3558 O O . SER A 1 439 ? -3.024 21.860 43.932 1.00 48.47 439 SER A O 1
ATOM 3560 N N . LEU A 1 440 ? -4.512 20.239 43.467 1.00 49.84 440 LEU A N 1
ATOM 3561 C CA . LEU A 1 440 ? -4.838 19.942 44.866 1.00 49.84 440 LEU A CA 1
ATOM 3562 C C . LEU A 1 440 ? -3.639 19.312 45.599 1.00 49.84 440 LEU A C 1
ATOM 3564 O O . LEU A 1 440 ? -3.302 19.774 46.686 1.00 49.84 440 LEU A O 1
ATOM 3568 N N . ALA A 1 441 ? -2.927 18.370 44.968 1.00 44.91 441 ALA A N 1
ATOM 3569 C CA . ALA A 1 441 ? -1.711 17.751 45.516 1.00 44.91 441 ALA A CA 1
ATOM 3570 C C . ALA A 1 441 ? -0.528 18.736 45.678 1.00 44.91 441 ALA A C 1
ATOM 3572 O O . ALA A 1 441 ? 0.242 18.650 46.639 1.00 44.91 441 ALA A O 1
ATOM 3573 N N . ASN A 1 442 ? -0.399 19.713 44.773 1.00 40.25 442 ASN A N 1
ATOM 3574 C CA . ASN A 1 442 ? 0.588 20.791 44.901 1.00 40.25 442 ASN A CA 1
ATOM 3575 C C . ASN A 1 442 ? 0.181 21.837 45.955 1.00 40.25 442 ASN A C 1
ATOM 3577 O O . ASN A 1 442 ? 1.038 22.424 46.607 1.00 40.25 442 ASN A O 1
ATOM 3581 N N . SER A 1 443 ? -1.120 22.065 46.165 1.00 43.06 443 SER A N 1
ATOM 3582 C CA . SER A 1 443 ? -1.602 22.974 47.215 1.00 43.06 443 SER A CA 1
ATOM 3583 C C . SER A 1 443 ? -1.501 22.375 48.624 1.00 43.06 443 SER A C 1
ATOM 3585 O O . SER A 1 443 ? -1.224 23.106 49.574 1.00 43.06 443 SER A O 1
ATOM 3587 N N . SER A 1 444 ? -1.643 21.052 48.772 1.00 42.34 444 SER A N 1
ATOM 3588 C CA . SER A 1 444 ? -1.435 20.364 50.053 1.00 42.34 444 SER A CA 1
ATOM 3589 C C . SER A 1 444 ? 0.039 20.331 50.464 1.00 42.34 444 SER A C 1
ATOM 3591 O O . SER A 1 444 ? 0.339 20.497 51.640 1.00 42.34 444 SER A O 1
ATOM 3593 N N . SER A 1 445 ? 0.965 20.211 49.507 1.00 39.97 445 SER A N 1
ATOM 3594 C CA . SER A 1 445 ? 2.412 20.270 49.775 1.00 39.97 445 SER A CA 1
ATOM 3595 C C . SER A 1 445 ? 2.927 21.692 50.049 1.00 39.97 445 SER A C 1
ATOM 3597 O O . SER A 1 445 ? 3.896 21.863 50.786 1.00 39.97 445 SER A O 1
ATOM 3599 N N . LEU A 1 446 ? 2.261 22.731 49.530 1.00 41.69 446 LEU A N 1
ATOM 3600 C CA . LEU A 1 446 ? 2.546 24.127 49.890 1.00 41.69 446 LEU A CA 1
ATOM 3601 C C . LEU A 1 446 ? 1.992 24.510 51.273 1.00 41.69 446 LEU A C 1
ATOM 3603 O O . LEU A 1 446 ? 2.630 25.288 51.978 1.00 41.69 446 LEU A O 1
ATOM 3607 N N . ASN A 1 447 ? 0.855 23.947 51.693 1.00 38.72 447 ASN A N 1
ATOM 3608 C CA . ASN A 1 447 ? 0.285 24.218 53.018 1.00 38.72 447 ASN A CA 1
ATOM 3609 C C . ASN A 1 447 ? 1.022 23.508 54.169 1.00 38.72 447 ASN A C 1
ATOM 3611 O O . ASN A 1 447 ? 0.996 24.020 55.286 1.00 38.72 447 ASN A O 1
ATOM 3615 N N . GLU A 1 448 ? 1.726 22.398 53.922 1.00 38.84 448 GLU A N 1
ATOM 3616 C CA . GLU A 1 448 ? 2.606 21.783 54.934 1.00 38.84 448 GLU A CA 1
ATOM 3617 C C . GLU A 1 448 ? 3.900 22.582 55.175 1.00 38.84 448 GLU A C 1
ATOM 3619 O O . GLU A 1 448 ? 4.444 22.535 56.272 1.00 38.84 448 GLU A O 1
ATOM 3624 N N . MET A 1 449 ? 4.364 23.392 54.214 1.00 41.66 449 MET A N 1
ATOM 3625 C CA . MET A 1 449 ? 5.552 24.247 54.391 1.00 41.66 449 MET A CA 1
ATOM 3626 C C . MET A 1 449 ? 5.275 25.592 55.089 1.00 41.66 449 MET A C 1
ATOM 3628 O O . MET A 1 449 ? 6.218 26.317 55.396 1.00 41.66 449 MET A O 1
ATOM 3632 N N . VAL A 1 450 ? 4.010 25.945 55.352 1.00 42.59 450 VAL A N 1
ATOM 3633 C CA . VAL A 1 450 ? 3.630 27.196 56.050 1.00 42.59 450 VAL A CA 1
ATOM 3634 C C . VAL A 1 450 ? 3.299 26.953 57.532 1.00 42.59 450 VAL A C 1
ATOM 3636 O O . VAL A 1 450 ? 3.132 27.899 58.299 1.00 42.59 450 VAL A O 1
ATOM 3639 N N . VAL A 1 451 ? 3.276 25.691 57.971 1.00 42.06 451 VAL A N 1
ATOM 3640 C CA . VAL A 1 451 ? 3.141 25.310 59.384 1.00 42.06 451 VAL A CA 1
ATOM 3641 C C . VAL A 1 451 ? 4.340 24.448 59.777 1.00 42.06 451 VAL A C 1
ATOM 3643 O O . VAL A 1 451 ? 4.244 23.231 59.914 1.00 42.06 451 VAL A O 1
ATOM 3646 N N . SER A 1 452 ? 5.506 25.075 59.908 1.00 35.53 452 SER A N 1
ATOM 3647 C CA . SER A 1 452 ? 6.696 24.512 60.561 1.00 35.53 452 SER A CA 1
ATOM 3648 C C . SER A 1 452 ? 7.504 25.625 61.205 1.00 35.53 452 SER A C 1
ATOM 3650 O O . SER A 1 452 ? 7.786 26.615 60.493 1.00 35.53 452 SER A O 1
#

Sequence (452 aa):
MLREHFSFLGTGAVSASRCRSMFYTCLGRLLMVDLSEDVERFNTFMMPLTNTIENMVMMSFPSEEARKELIGLSRDLRGLTHAFNSKNPYMMLFDWIYPDYSPILIRAVELWAHDPAVTTPVLKLFAELVYNRSQRLQFDVSSPNGILLFRETSKLICCYGERILSLDVPKEQIYPMKLKGYAVCFQMLKAILSGNYVNFGVFKLYGDDALDNVLNMTAKLILSISHDDILVYPKLSQAYYILIECLAQDHITYLSTLEPPVFLYILESISKGLNALDVLVGSGCCSTLDYIVTYIFKQLQLKEKHMLLVTTFPNKKLRQSVLPENNVFLKVMELHPEILQNLLSTLLNIVMYDDCKNQWSMSRPLLVLILLYEDYFRQLRENIVHSQPIEKQQSMACLFDNLMDGIERNLHIRNRDRFTQNLSAFRRDLNDSLKSANSLANSSSLNEMVVS

Secondary structure (DSSP, 8-state):
-HHHH-GGGSTT-GGGGHHHHHHHHHHHHHHHHHHTT-HHHHHHHHHHHHHHHHHHHHTTSS-HHHHHHHHHHHHHHHHHHHH--SHHHHHHHHHHHTTTTHHHHHHHHHHTTT-HHHHHHHHHHHHHHT--GGG-----TT--HHHHHHHHHHHHHHHHHHHHHT----GGGHIIIIIHHHHHHHHHHHHHHTSSS--THHHHHHT-THHHHHHHHHHHHHHTS-HHHHHH-HHHHHHHHHHHHHHHHH-HHHHTTS-HHHHHHHHHHHHHHHT-S-HHHHHHHHHHHHHHHHHHHHHHHHHHHHHHHHHH-TT---------TT-HHHHHHHH-HHHHHHHHHHHHHHHHHS--TTHHHHHHHHHHHHHH-HHHHHHHHHHHHHTS-HHHHHHHHHHHHHHTTT--SS--HHHHHHHHHHHHHHHHHHHHHHHHHHHHHHHHHHHHTS--

Radius of gyration: 27.87 Å; chains: 1; bounding box: 76×46×96 Å